Protein AF-A0A179EY47-F1 (afdb_monomer_lite)

Sequence (668 aa):
MTSQNRSLNKSPLDDATRRDIVNSFWPTDTLSRTQQADCVWDSYFQYYTRQCHDALIDQGQYVFARTHDDIIDIVRQLEQSSPRMVLRQNLRSRLALRGRPNEDDIIDGTIDLSARLYAMVNIAIKNPVISRQTQLRWESGSLQDFLHDYFSEPPQLGGESIRLERMFTAMNLERIAGIQFKPTDNLGDHLRMIDEEEKIVAIFHCVPFLRQQQSNVLPIRLKEETLRTLSLLFPPHDLQTRKWLSKHPEASKLDRSLFGCDPLRLDDRQIAKFHFWHDRIVILKQAFDQARPSTISQWWYDRRNGVQCPETESASENTRPAVLQYRLSAYDWKVIEILVKLLKPFEIATKQLQGSGIPGARSTCGSFDEYFPVFEILLDHLESAIEGTILEEVEDPVSKEKRDVEVAIFDGLDNKTRKLLKVFIKLGWKKLHKYYNRLTSAAYVGAVVFNPAKKWRLLDRLWSRVPSRKTETWRSEYEEKLLEIWENKEREVGCEVFASTDGASMDYIERRLARSVAGPPGTQTSPFAASSRRGKSTRKTKQSAAGAMADDEYARYCAEDVVNSHHYRSRPIDWWKINGHRYSRLSLMAVDMLTIPSSSAESERTFSSSGRMMVPLRSRLRREIVAMAQCIRSWSKAGIYTPSLPLLSLSEDTWADILVSPKGTGDI

Secondary structure (DSSP, 8-state):
--SGGGBTT-SSPPHHHHHHHHHHHS---GGG-S---GGGSHHHHHHHHHHHHHHHGGGGTT----BHHHHHHHHHHHHTT--HHHHHHHHHHH---TT-TTHHHHHHHHHHHHHHHHH-S-B-SS-SS--SSPPB---SS-HHHHHHHHHTPPP-S--TT-B--TT-SHHHHHHHH--EEEEES-GGGTT-EEETTTTEEEEE--HHHHHH---TTS-HHHHHHHHHHHHHHS-TT-HHHHHHHHTSGGGGGS-TTGGGSPPPPGGGGBGGG-SSSHHHHHHHHHHHHHPPPSSHHHHHH--TT---PPP-----TT---GGGT----HHHHHHHHHHHHHHHHHHHHHHHHTT---BTTBS---BGGGHHHHHHHHHHHHHHHHHTEEEEEEE-TTT--EEEEEEESSTT--HHHHHHHHHHHHHHHHHHHHHHTT---HHHHHHHHT-TTTHHHHHHHHHTT-GGG-STHHHHHHHHHHHHHHHHHHHHT-S------------HHHHHHHHHSS-PPP------------------------------HHHHHHHSPP---HHHHH-HHHHHHHHTTTSTTHHHHHHHHHSSBS-THHHHHHHHHHHHHHSGGGTT--HHHHHHHHHHHHHHHTTS---SS-GGG--TT-HHHHHS--S-----

Radius of gyration: 40.87 Å; chains: 1; bounding box: 123×81×108 Å

pLDDT: mean 73.23, std 18.92, range [24.08, 94.81]

Structure (mmCIF, N/CA/C/O backbone):
data_AF-A0A179EY47-F1
#
_entry.id   AF-A0A179EY47-F1
#
loop_
_atom_site.group_PDB
_atom_site.id
_atom_site.type_symbol
_atom_site.label_atom_id
_atom_site.label_alt_id
_atom_site.label_comp_id
_atom_site.label_asym_id
_atom_site.label_entity_id
_atom_site.label_seq_id
_atom_site.pdbx_PDB_ins_code
_atom_site.Cartn_x
_atom_site.Cartn_y
_atom_site.Cartn_z
_atom_site.occupancy
_atom_site.B_iso_or_equiv
_atom_site.auth_seq_id
_atom_site.auth_comp_id
_atom_site.auth_asym_id
_atom_site.auth_atom_id
_atom_site.pdbx_PDB_model_num
ATOM 1 N N . MET A 1 1 ? -21.519 -22.377 49.112 1.00 33.28 1 MET A N 1
ATOM 2 C CA . MET A 1 1 ? -20.489 -22.438 48.045 1.00 33.28 1 MET A CA 1
ATOM 3 C C . MET A 1 1 ? -20.783 -21.528 46.836 1.00 33.28 1 MET A C 1
ATOM 5 O O . MET A 1 1 ? -20.037 -21.568 45.872 1.00 33.28 1 MET A O 1
ATOM 9 N N . THR A 1 2 ? -21.798 -20.653 46.873 1.00 41.00 2 THR A N 1
ATOM 10 C CA . THR A 1 2 ? -22.259 -19.853 45.715 1.00 41.00 2 THR A CA 1
ATOM 11 C C . THR A 1 2 ? -21.681 -18.431 45.610 1.00 41.00 2 THR A C 1
ATOM 13 O O . THR A 1 2 ? -21.716 -17.854 44.531 1.00 41.00 2 THR A O 1
ATOM 16 N N . SER A 1 3 ? -21.105 -17.862 46.678 1.00 44.62 3 SER A N 1
ATOM 17 C CA . SER A 1 3 ? -20.679 -16.445 46.692 1.00 44.62 3 SER A CA 1
ATOM 18 C C . SER A 1 3 ? -19.314 -16.170 46.030 1.00 44.62 3 SER A C 1
ATOM 20 O O . SER A 1 3 ? -19.120 -15.085 45.489 1.00 44.62 3 SER A O 1
ATOM 22 N N . GLN A 1 4 ? -18.382 -17.134 45.997 1.00 47.81 4 GLN A N 1
ATOM 23 C CA . GLN A 1 4 ? -17.064 -16.931 45.364 1.00 47.81 4 GLN A CA 1
ATOM 24 C C . GLN A 1 4 ? -17.114 -16.917 43.827 1.00 47.81 4 GLN A C 1
ATOM 26 O O . GLN A 1 4 ? -16.205 -16.385 43.195 1.00 47.81 4 GLN A O 1
ATOM 31 N N . ASN A 1 5 ? -18.170 -17.463 43.211 1.00 54.03 5 ASN A N 1
ATOM 32 C CA . ASN A 1 5 ? -18.263 -17.559 41.751 1.00 54.03 5 ASN A CA 1
ATOM 33 C C . ASN A 1 5 ? -18.644 -16.249 41.051 1.00 54.03 5 ASN A C 1
ATOM 35 O O . ASN A 1 5 ? -18.422 -16.159 39.852 1.00 54.03 5 ASN A O 1
ATOM 39 N N . ARG A 1 6 ? -19.147 -15.237 41.772 1.00 70.12 6 ARG A N 1
ATOM 40 C CA . ARG A 1 6 ? -19.614 -13.964 41.187 1.00 70.12 6 ARG A CA 1
ATOM 41 C C . ARG A 1 6 ? -18.751 -12.745 41.535 1.00 70.12 6 ARG A C 1
ATOM 43 O O . ARG A 1 6 ? -19.202 -11.611 41.383 1.00 70.12 6 ARG A O 1
ATOM 50 N N . SER A 1 7 ? -17.533 -12.960 42.032 1.00 79.62 7 SER A N 1
ATOM 51 C CA . SER A 1 7 ? -16.606 -11.868 42.348 1.00 79.62 7 SER A CA 1
ATOM 52 C C . SER A 1 7 ? -16.005 -11.252 41.084 1.00 79.62 7 SER A C 1
ATOM 54 O O . SER A 1 7 ? -15.528 -11.978 40.217 1.00 79.62 7 SER A O 1
ATOM 56 N N . LEU A 1 8 ? -15.916 -9.919 41.049 1.00 78.94 8 LEU A N 1
ATOM 57 C CA . LEU A 1 8 ? -15.331 -9.157 39.937 1.00 78.94 8 LEU A CA 1
ATOM 58 C C . LEU A 1 8 ? -13.846 -9.449 39.670 1.00 78.94 8 LEU A C 1
ATOM 60 O O . LEU A 1 8 ? -13.364 -9.186 38.574 1.00 78.94 8 LEU A O 1
ATOM 64 N N . ASN A 1 9 ? -13.125 -10.003 40.650 1.00 75.25 9 ASN A N 1
ATOM 65 C CA . ASN A 1 9 ? -11.704 -10.351 40.526 1.00 75.25 9 ASN A CA 1
ATOM 66 C C . ASN A 1 9 ? -11.457 -11.726 39.886 1.00 75.25 9 ASN A C 1
ATOM 68 O O . ASN A 1 9 ? -10.306 -12.105 39.664 1.00 75.25 9 ASN A O 1
ATOM 72 N N . LYS A 1 10 ? -12.508 -12.509 39.627 1.00 75.38 10 LYS A N 1
ATOM 73 C CA . LYS A 1 10 ? -12.365 -13.860 39.089 1.00 75.38 10 LYS A CA 1
ATOM 74 C C . LYS A 1 10 ? -12.180 -13.809 37.569 1.00 75.38 10 LYS A C 1
ATOM 76 O O . LYS A 1 10 ? -13.054 -13.345 36.845 1.00 75.38 10 LYS A O 1
ATOM 81 N N . SER A 1 11 ? -11.055 -14.337 37.087 1.00 73.12 11 SER A N 1
ATOM 82 C CA . SER A 1 11 ? -10.759 -14.514 35.662 1.00 73.12 11 SER A CA 1
ATOM 83 C C . SER A 1 11 ? -10.133 -15.899 35.428 1.00 73.12 11 SER A C 1
ATOM 85 O O . SER A 1 11 ? -9.224 -16.263 36.179 1.00 73.12 11 SER A O 1
ATOM 87 N N . PRO A 1 12 ? -10.583 -16.684 34.427 1.00 76.06 12 PRO A N 1
ATOM 88 C CA . PRO A 1 12 ? -11.683 -16.402 33.500 1.00 76.06 12 PRO A CA 1
ATOM 89 C C . PRO A 1 12 ? -13.072 -16.533 34.158 1.00 76.06 12 PRO A C 1
ATOM 91 O O . PRO A 1 12 ? -13.254 -17.281 35.122 1.00 76.06 12 PRO A O 1
ATOM 94 N N . LEU A 1 13 ? -14.051 -15.798 33.624 1.00 81.62 13 LEU A N 1
ATOM 95 C CA . LEU A 1 13 ? -15.462 -15.892 34.019 1.00 81.62 13 LEU A CA 1
ATOM 96 C C . LEU A 1 13 ? -16.059 -17.223 33.554 1.00 81.62 13 LEU A C 1
ATOM 98 O O . LEU A 1 13 ? -15.795 -17.663 32.437 1.00 81.62 13 LEU A O 1
ATOM 102 N N . ASP A 1 14 ? -16.881 -17.847 34.394 1.00 82.88 14 ASP A N 1
ATOM 103 C CA . ASP A 1 14 ? -17.614 -19.062 34.044 1.00 82.88 14 ASP A CA 1
ATOM 104 C C . ASP A 1 14 ? -18.790 -18.766 33.101 1.00 82.88 14 ASP A C 1
ATOM 106 O O . ASP A 1 14 ? -19.420 -17.708 33.170 1.00 82.88 14 ASP A O 1
ATOM 110 N N . ASP A 1 15 ? -19.121 -19.722 32.231 1.00 79.44 15 ASP A N 1
ATOM 111 C CA . ASP A 1 15 ? -20.118 -19.531 31.166 1.00 79.44 15 ASP A CA 1
ATOM 112 C C . ASP A 1 15 ? -21.538 -19.264 31.691 1.00 79.44 15 ASP A C 1
ATOM 114 O O . ASP A 1 15 ? -22.363 -18.664 31.000 1.00 79.44 15 ASP A O 1
ATOM 118 N N . ALA A 1 16 ? -21.852 -19.686 32.920 1.00 81.69 16 ALA A N 1
ATOM 119 C CA . ALA A 1 16 ? -23.108 -19.331 33.581 1.00 81.69 16 ALA A CA 1
ATOM 120 C C . ALA A 1 16 ? -23.148 -17.831 33.916 1.00 81.69 16 ALA A C 1
ATOM 122 O O . ALA A 1 16 ? -24.063 -17.134 33.483 1.00 81.69 16 ALA A O 1
ATOM 123 N N . THR A 1 17 ? -22.111 -17.314 34.581 1.00 83.62 17 THR A N 1
ATOM 124 C CA . THR A 1 17 ? -21.982 -15.883 34.895 1.00 83.62 17 THR A CA 1
ATOM 125 C C . THR A 1 17 ? -21.939 -15.016 33.633 1.00 83.62 17 THR A C 1
ATOM 127 O O . THR A 1 17 ? -22.581 -13.968 33.589 1.00 83.62 17 THR A O 1
ATOM 130 N N . ARG A 1 18 ? -21.246 -15.455 32.568 1.00 86.94 18 ARG A N 1
ATOM 131 C CA . ARG A 1 18 ? -21.222 -14.738 31.277 1.00 86.94 18 ARG A CA 1
ATOM 132 C C . ARG A 1 18 ? -22.631 -14.579 30.693 1.00 86.94 18 ARG A C 1
ATOM 134 O O . ARG A 1 18 ? -23.017 -13.478 30.302 1.00 86.94 18 ARG A O 1
ATOM 141 N N . ARG A 1 19 ? -23.422 -15.656 30.670 1.00 83.56 19 ARG A N 1
ATOM 142 C CA . ARG A 1 19 ? -24.810 -15.614 30.182 1.00 83.56 19 ARG A CA 1
ATOM 143 C C . ARG A 1 19 ? -25.708 -14.751 31.065 1.00 83.56 19 ARG A C 1
ATOM 145 O O . ARG A 1 19 ? -26.502 -13.984 30.528 1.00 83.56 19 ARG A O 1
ATOM 152 N N . ASP A 1 20 ? -25.556 -14.827 32.385 1.00 85.69 20 ASP A N 1
ATOM 153 C CA . ASP A 1 20 ? -26.318 -14.001 33.329 1.00 85.69 20 ASP A CA 1
ATOM 154 C C . ASP A 1 20 ? -26.072 -12.499 33.103 1.00 85.69 20 ASP A C 1
ATOM 156 O O . ASP A 1 20 ? -27.029 -11.722 33.066 1.00 85.69 20 ASP A O 1
ATOM 160 N N . ILE A 1 21 ? -24.812 -12.090 32.894 1.00 88.12 21 ILE A N 1
ATOM 161 C CA . ILE A 1 21 ? -24.446 -10.692 32.610 1.00 88.12 21 ILE A CA 1
ATOM 162 C C . ILE A 1 21 ? -25.073 -10.228 31.293 1.00 88.12 21 ILE A C 1
ATOM 164 O O . ILE A 1 21 ? -25.752 -9.204 31.277 1.00 88.12 21 ILE A O 1
ATOM 168 N N . VAL A 1 22 ? -24.899 -10.987 30.203 1.00 87.62 22 VAL A N 1
ATOM 169 C CA . VAL A 1 22 ? -25.442 -10.621 28.881 1.00 87.62 22 VAL A CA 1
ATOM 170 C C . VAL A 1 22 ? -26.965 -10.510 28.922 1.00 87.62 22 VAL A C 1
ATOM 172 O O . VAL A 1 22 ? -27.509 -9.524 28.438 1.00 87.62 22 VAL A O 1
ATOM 175 N N . ASN A 1 23 ? -27.652 -11.472 29.544 1.00 84.81 23 ASN A N 1
ATOM 176 C CA . ASN A 1 23 ? -29.111 -11.449 29.667 1.00 84.81 23 ASN A CA 1
ATOM 177 C C . ASN A 1 23 ? -29.614 -10.298 30.545 1.00 84.81 23 ASN A C 1
ATOM 179 O O . ASN A 1 23 ? -30.719 -9.810 30.328 1.00 84.81 23 ASN A O 1
ATOM 183 N N . SER A 1 24 ? -28.822 -9.884 31.538 1.00 85.94 24 SER A N 1
ATOM 184 C CA . SER A 1 24 ? -29.175 -8.772 32.422 1.00 85.94 24 SER A CA 1
ATOM 185 C C . SER A 1 24 ? -28.918 -7.410 31.784 1.00 85.94 24 SER A C 1
ATOM 187 O O . SER A 1 24 ? -29.651 -6.473 32.070 1.00 85.94 24 SER A O 1
ATOM 189 N N . PHE A 1 25 ? -27.877 -7.283 30.959 1.00 87.56 25 PHE A N 1
ATOM 190 C CA . PHE A 1 25 ? -27.569 -6.035 30.258 1.00 87.56 25 PHE A CA 1
ATOM 191 C C . PHE A 1 25 ? -28.471 -5.869 29.029 1.00 87.56 25 PHE A C 1
ATOM 193 O O . PHE A 1 25 ? -28.972 -4.781 28.762 1.00 87.56 25 PHE A O 1
ATOM 200 N N . TRP A 1 26 ? -28.696 -6.947 28.280 1.00 86.81 26 TRP A N 1
ATOM 201 C CA . TRP A 1 26 ? -29.410 -6.913 27.005 1.00 86.81 26 TRP A CA 1
ATOM 202 C C . TRP A 1 26 ? -30.409 -8.071 26.900 1.00 86.81 26 TRP A C 1
ATOM 204 O O . TRP A 1 26 ? -30.147 -9.062 26.201 1.00 86.81 26 TRP A O 1
ATOM 214 N N . PRO A 1 27 ? -31.556 -7.972 27.594 1.00 78.12 27 PRO A N 1
ATOM 215 C CA . PRO A 1 27 ? -32.595 -8.993 27.531 1.00 78.12 27 PRO A CA 1
ATOM 216 C C . PRO A 1 27 ? -33.052 -9.202 26.079 1.00 78.12 27 PRO A C 1
ATOM 218 O O . PRO A 1 27 ? -33.228 -8.250 25.327 1.00 78.12 27 PRO A O 1
ATOM 221 N N . THR A 1 28 ? -33.199 -10.464 25.658 1.00 65.31 28 THR A N 1
ATOM 222 C CA . THR A 1 28 ? -33.651 -10.815 24.297 1.00 65.31 28 THR A CA 1
ATOM 223 C C . THR A 1 28 ? -35.091 -11.304 24.326 1.00 65.31 28 THR A C 1
ATOM 225 O O . THR A 1 28 ? -35.426 -12.146 25.164 1.00 65.31 28 THR A O 1
ATOM 228 N N . ASP A 1 29 ? -35.905 -10.882 23.359 1.00 54.91 29 ASP A N 1
ATOM 229 C CA . ASP A 1 29 ? -37.202 -11.510 23.116 1.00 54.91 29 ASP A CA 1
ATOM 230 C C . ASP A 1 29 ? -37.053 -12.989 22.728 1.00 54.91 29 ASP A C 1
ATOM 232 O O . ASP A 1 29 ? -36.118 -13.426 22.050 1.00 54.91 29 ASP A O 1
ATOM 236 N N . THR A 1 30 ? -38.007 -13.783 23.200 1.00 44.81 30 THR A N 1
ATOM 237 C CA . THR A 1 30 ? -37.967 -15.246 23.352 1.00 44.81 30 THR A CA 1
ATOM 238 C C . THR A 1 30 ? -37.827 -16.053 22.050 1.00 44.81 30 THR A C 1
ATOM 240 O O . THR A 1 30 ? -37.654 -17.271 22.118 1.00 44.81 30 THR A O 1
ATOM 243 N N . LEU A 1 31 ? -37.841 -15.412 20.877 1.00 43.12 31 LEU A N 1
ATOM 244 C CA . LEU A 1 31 ? -37.858 -16.062 19.558 1.00 43.12 31 LEU A CA 1
ATOM 245 C C . LEU A 1 31 ? -36.469 -16.361 18.958 1.00 43.12 31 LEU A C 1
ATOM 247 O O . LEU A 1 31 ? -36.380 -17.156 18.027 1.00 43.12 31 LEU A O 1
ATOM 251 N N . SER A 1 32 ? -35.382 -15.814 19.513 1.00 46.22 32 SER A N 1
ATOM 252 C CA . SER A 1 32 ? -34.014 -15.978 18.967 1.00 46.22 32 SER A CA 1
ATOM 253 C C . SER A 1 32 ? -33.124 -16.945 19.769 1.00 46.22 32 SER A C 1
ATOM 255 O O . SER A 1 32 ? -31.902 -16.919 19.649 1.00 46.22 32 SER A O 1
ATOM 257 N N . ARG A 1 33 ? -33.717 -17.800 20.620 1.00 48.06 33 ARG A N 1
ATOM 258 C CA . ARG A 1 33 ? -32.999 -18.676 21.578 1.00 48.06 33 ARG A CA 1
ATOM 259 C C . ARG A 1 33 ? -32.229 -19.849 20.962 1.00 48.06 33 ARG A C 1
ATOM 261 O O . ARG A 1 33 ? -31.445 -20.493 21.656 1.00 48.06 33 ARG A O 1
ATOM 268 N N . THR A 1 34 ? -32.426 -20.155 19.687 1.00 40.44 34 THR A N 1
ATOM 269 C CA . THR A 1 34 ? -31.678 -21.217 19.008 1.00 40.44 34 THR A CA 1
ATOM 270 C C . THR A 1 34 ? -30.385 -20.656 18.424 1.00 40.44 34 THR A C 1
ATOM 272 O O . THR A 1 34 ? -30.433 -19.954 17.422 1.00 40.44 34 THR A O 1
ATOM 275 N N . GLN A 1 35 ? -29.247 -21.049 19.017 1.00 44.56 35 GLN A N 1
ATOM 276 C CA . GLN A 1 35 ? -27.853 -20.799 18.589 1.00 44.56 35 GLN A CA 1
ATOM 277 C C . GLN A 1 35 ? -27.126 -19.584 19.212 1.00 44.56 35 GLN A C 1
ATOM 279 O O . GLN A 1 35 ? -26.491 -18.808 18.504 1.00 44.56 35 GLN A O 1
ATOM 284 N N . GLN A 1 36 ? -27.098 -19.448 20.542 1.00 50.31 36 GLN A N 1
ATOM 285 C CA . GLN A 1 36 ? -25.995 -18.723 21.199 1.00 50.31 36 GLN A CA 1
ATOM 286 C C . GLN A 1 36 ? -24.870 -19.716 21.510 1.00 50.31 36 GLN A C 1
ATOM 288 O O . GLN A 1 36 ? -24.928 -20.445 22.493 1.00 50.31 36 GLN A O 1
ATOM 293 N N . ALA A 1 37 ? -23.870 -19.788 20.632 1.00 51.31 37 ALA A N 1
ATOM 294 C CA . ALA A 1 37 ? -22.611 -20.454 20.947 1.00 51.31 37 ALA A CA 1
ATOM 295 C C . ALA A 1 37 ? -21.765 -19.519 21.833 1.00 51.31 37 ALA A C 1
ATOM 297 O O . ALA A 1 37 ? -21.575 -18.353 21.488 1.00 51.31 37 ALA A O 1
ATOM 298 N N . ASP A 1 38 ? -21.245 -20.018 22.957 1.00 51.38 38 ASP A N 1
ATOM 299 C CA . ASP A 1 38 ? -20.516 -19.226 23.969 1.00 51.38 38 ASP A CA 1
ATOM 300 C C . ASP A 1 38 ? -19.289 -18.467 23.413 1.00 51.38 38 ASP A C 1
ATOM 302 O O . ASP A 1 38 ? -18.887 -17.432 23.944 1.00 51.38 38 ASP A O 1
ATOM 306 N N . CYS A 1 39 ? -18.739 -18.916 22.280 1.00 53.03 39 CYS A N 1
ATOM 307 C CA . CYS A 1 39 ? -17.611 -18.304 21.570 1.00 53.03 39 CYS A CA 1
ATOM 308 C C . CYS A 1 39 ? -17.936 -16.992 20.828 1.00 53.03 39 CYS A C 1
ATOM 310 O O . CYS A 1 39 ? -17.041 -16.379 20.244 1.00 53.03 39 CYS A O 1
ATOM 312 N N . VAL A 1 40 ? -19.198 -16.548 20.828 1.00 68.62 40 VAL A N 1
ATOM 313 C CA . VAL A 1 40 ? -19.603 -15.290 20.183 1.00 68.62 40 VAL A CA 1
ATOM 314 C C . VAL A 1 40 ? -19.183 -14.075 21.016 1.00 68.62 40 VAL A C 1
ATOM 316 O O . VAL A 1 40 ? -18.789 -13.075 20.440 1.00 68.62 40 VAL A O 1
ATOM 319 N N . TRP A 1 41 ? -19.181 -14.148 22.350 1.00 82.50 41 TRP A N 1
ATOM 320 C CA . TRP A 1 41 ? -18.984 -12.980 23.230 1.00 82.50 41 TRP A CA 1
ATOM 321 C C . TRP A 1 41 ? -17.543 -12.765 23.719 1.00 82.50 41 TRP A C 1
ATOM 323 O O . TRP A 1 41 ? -17.305 -12.000 24.656 1.00 82.50 41 TRP A O 1
ATOM 333 N N . ASP A 1 42 ? -16.566 -13.453 23.134 1.00 85.62 42 ASP A N 1
ATOM 334 C CA . ASP A 1 42 ? -15.182 -13.435 23.623 1.00 85.62 42 ASP A CA 1
ATOM 335 C C . ASP A 1 42 ? -14.559 -12.033 23.601 1.00 85.62 42 ASP A C 1
ATOM 337 O O . ASP A 1 42 ? -13.902 -11.651 24.567 1.00 85.62 42 ASP A O 1
ATOM 341 N N . SER A 1 43 ? -14.815 -11.238 22.559 1.00 87.44 43 SER A N 1
ATOM 342 C CA . SER A 1 43 ? -14.320 -9.857 22.446 1.00 87.44 43 SER A CA 1
ATOM 343 C C . SER A 1 43 ? -14.861 -8.957 23.561 1.00 87.44 43 SER A C 1
ATOM 345 O O . SER A 1 43 ? -14.094 -8.282 24.248 1.00 87.44 43 SER A O 1
ATOM 347 N N . TYR A 1 44 ? -16.173 -9.012 23.809 1.00 90.88 44 TYR A N 1
ATOM 348 C CA . TYR A 1 44 ? -16.814 -8.269 24.888 1.00 90.88 44 TYR A CA 1
ATOM 349 C C . TYR A 1 44 ? -16.272 -8.676 26.256 1.00 90.88 44 TYR A C 1
ATOM 351 O O . TYR A 1 44 ? -15.947 -7.812 27.060 1.00 90.88 44 TYR A O 1
ATOM 359 N N . PHE A 1 45 ? -16.137 -9.975 26.538 1.00 90.62 45 PHE A N 1
ATOM 360 C CA . PHE A 1 45 ? -15.677 -10.420 27.856 1.00 90.62 45 PHE A CA 1
ATOM 361 C C . PHE A 1 45 ? -14.184 -10.180 28.094 1.00 90.62 45 PHE A C 1
ATOM 363 O O . PHE A 1 45 ? -13.785 -9.965 29.241 1.00 90.62 45 PHE A O 1
ATOM 370 N N . GLN A 1 46 ? -13.364 -10.141 27.039 1.00 89.12 46 GLN A N 1
ATOM 371 C CA . GLN A 1 46 ? -11.988 -9.647 27.132 1.00 89.12 46 GLN A CA 1
ATOM 372 C C . GLN A 1 46 ? -11.959 -8.170 27.546 1.00 89.12 46 GLN A C 1
ATOM 374 O O . GLN A 1 46 ? -11.217 -7.811 28.463 1.00 89.12 46 GLN A O 1
ATOM 379 N N . TYR A 1 47 ? -12.798 -7.332 26.928 1.00 90.69 47 TYR A N 1
ATOM 380 C CA . TYR A 1 47 ? -12.981 -5.936 27.330 1.00 90.69 47 TYR A CA 1
ATOM 381 C C . TYR A 1 47 ? -13.519 -5.814 28.765 1.00 90.69 47 TYR A C 1
ATOM 383 O O . TYR A 1 47 ? -12.930 -5.110 29.584 1.00 90.69 47 TYR A O 1
ATOM 391 N N . TYR A 1 48 ? -14.585 -6.546 29.094 1.00 91.31 48 TYR A N 1
ATOM 392 C CA . TYR A 1 48 ? -15.244 -6.537 30.400 1.00 91.31 48 TYR A CA 1
ATOM 393 C C . TYR A 1 48 ? -14.259 -6.868 31.521 1.00 91.31 48 TYR A C 1
ATOM 395 O O . TYR A 1 48 ? -14.146 -6.131 32.498 1.00 91.31 48 TYR A O 1
ATOM 403 N N . THR A 1 49 ? -13.500 -7.955 31.354 1.00 89.56 49 THR A N 1
ATOM 404 C CA . THR A 1 49 ? -12.511 -8.404 32.341 1.00 89.56 49 THR A CA 1
ATOM 405 C C . THR A 1 49 ? -11.399 -7.373 32.504 1.00 89.56 49 THR A C 1
ATOM 407 O O . THR A 1 49 ? -11.007 -7.086 33.632 1.00 89.56 49 THR A O 1
ATOM 410 N N . ARG A 1 50 ? -10.924 -6.770 31.403 1.00 88.75 50 ARG A N 1
ATOM 411 C CA . ARG A 1 50 ? -9.909 -5.708 31.447 1.00 88.75 50 ARG A CA 1
ATOM 412 C C . ARG A 1 50 ? -10.414 -4.486 32.216 1.00 88.75 50 ARG A C 1
ATOM 414 O O . ARG A 1 50 ? -9.742 -4.042 33.131 1.00 88.75 50 ARG A O 1
ATOM 421 N N . GLN A 1 51 ? -11.617 -4.000 31.916 1.00 88.44 51 GLN A N 1
ATOM 422 C CA . GLN A 1 51 ? -12.211 -2.852 32.612 1.00 88.44 51 GLN A CA 1
ATOM 423 C C . GLN A 1 51 ? -12.455 -3.118 34.102 1.00 88.44 51 GLN A C 1
ATOM 425 O O . GLN A 1 51 ? -12.227 -2.232 34.923 1.00 88.44 51 GLN A O 1
ATOM 430 N N . CYS A 1 52 ? -12.899 -4.326 34.461 1.00 87.56 52 CYS A N 1
ATOM 431 C CA . CYS A 1 52 ? -13.061 -4.715 35.862 1.00 87.56 52 CYS A CA 1
ATOM 432 C C . CYS A 1 52 ? -11.709 -4.794 36.578 1.00 87.56 52 CYS A C 1
ATOM 434 O O . CYS A 1 52 ? -11.597 -4.334 37.709 1.00 87.56 52 CYS A O 1
ATOM 436 N N . HIS A 1 53 ? -10.682 -5.335 35.917 1.00 85.00 53 HIS A N 1
ATOM 437 C CA . HIS A 1 53 ? -9.329 -5.378 36.460 1.00 85.00 53 HIS A CA 1
ATOM 438 C C . HIS A 1 53 ? -8.772 -3.968 36.678 1.00 85.00 53 HIS A C 1
ATOM 440 O O . HIS A 1 53 ? -8.359 -3.659 37.790 1.00 85.00 53 HIS A O 1
ATOM 446 N N . ASP A 1 54 ? -8.854 -3.100 35.664 1.00 81.81 54 ASP A N 1
ATOM 447 C CA . ASP A 1 54 ? -8.378 -1.713 35.714 1.00 81.81 54 ASP A CA 1
ATOM 448 C C . ASP A 1 54 ? -9.071 -0.909 36.827 1.00 81.81 54 ASP A C 1
ATOM 450 O O . ASP A 1 54 ? -8.443 -0.117 37.523 1.00 81.81 54 ASP A O 1
ATOM 454 N N . ALA A 1 55 ? -10.366 -1.152 37.044 1.00 80.69 55 ALA A N 1
ATOM 455 C CA . ALA A 1 55 ? -11.143 -0.544 38.121 1.00 80.69 55 ALA A CA 1
ATOM 456 C C . ALA A 1 55 ? -10.767 -1.029 39.533 1.00 80.69 55 ALA A C 1
ATOM 458 O O . ALA A 1 55 ? -11.068 -0.349 40.517 1.00 80.69 55 ALA A O 1
ATOM 459 N N . LEU A 1 56 ? -10.154 -2.209 39.643 1.00 79.12 56 LEU A N 1
ATOM 460 C CA . LEU A 1 56 ? -9.762 -2.837 40.907 1.00 79.12 56 LEU A CA 1
ATOM 461 C C . LEU A 1 56 ? -8.259 -2.705 41.199 1.00 79.12 56 LEU A C 1
ATOM 463 O O . LEU A 1 56 ? -7.808 -3.147 42.261 1.00 79.12 56 LEU A O 1
ATOM 467 N N . ILE A 1 57 ? -7.505 -2.038 40.315 1.00 71.69 57 ILE A N 1
ATOM 468 C CA . ILE A 1 57 ? -6.157 -1.526 40.601 1.00 71.69 57 ILE A CA 1
ATOM 469 C C . ILE A 1 57 ? -6.220 -0.642 41.869 1.00 71.69 57 ILE A C 1
ATOM 471 O O . ILE A 1 57 ? -7.260 -0.068 42.198 1.00 71.69 57 ILE A O 1
ATOM 475 N N . ASP A 1 58 ? -5.140 -0.619 42.656 1.00 66.94 58 ASP A N 1
ATOM 476 C CA . ASP A 1 58 ? -5.064 0.063 43.962 1.00 66.94 58 ASP A CA 1
ATOM 477 C C . ASP A 1 58 ? -6.113 -0.420 44.984 1.00 66.94 58 ASP A C 1
ATOM 479 O O . ASP A 1 58 ? -6.714 0.355 45.725 1.00 66.94 58 ASP A O 1
ATOM 483 N N . GLN A 1 59 ? -6.360 -1.737 45.025 1.00 62.78 59 GLN A N 1
ATOM 484 C CA . GLN A 1 59 ? -7.340 -2.389 45.915 1.00 62.78 59 GLN A CA 1
ATOM 485 C C . GLN A 1 59 ? -8.801 -1.940 45.683 1.00 62.78 59 GLN A C 1
ATOM 487 O O . GLN A 1 59 ? -9.667 -2.131 46.548 1.00 62.78 59 GLN A O 1
ATOM 492 N N . GLY A 1 60 ? -9.096 -1.350 44.519 1.00 64.62 60 GLY A N 1
ATOM 493 C CA . GLY A 1 60 ? -10.403 -0.775 44.216 1.00 64.62 60 GLY A CA 1
ATOM 494 C C . GLY A 1 60 ? -10.718 0.432 45.099 1.00 64.62 60 GLY A C 1
ATOM 495 O O . GLY A 1 60 ? -11.851 0.564 45.566 1.00 64.62 60 GLY A O 1
ATOM 496 N N . GLN A 1 61 ? -9.722 1.289 45.358 1.00 70.38 61 GLN A N 1
ATOM 497 C CA . GLN A 1 61 ? -9.860 2.518 46.151 1.00 70.38 61 GLN A CA 1
ATOM 498 C C . GLN A 1 61 ? -10.900 3.498 45.577 1.00 70.38 61 GLN A C 1
ATOM 500 O O . GLN A 1 61 ? -11.432 4.316 46.325 1.00 70.38 61 GLN A O 1
ATOM 505 N N . TYR A 1 62 ? -11.216 3.385 44.283 1.00 74.31 62 TYR A N 1
ATOM 506 C CA . TYR A 1 62 ? -12.117 4.278 43.546 1.00 74.31 62 TYR A CA 1
ATOM 507 C C . TYR A 1 62 ? -13.371 3.585 42.990 1.00 74.31 62 TYR A C 1
ATOM 509 O O . TYR A 1 62 ? -14.150 4.211 42.282 1.00 74.31 62 TYR A O 1
ATOM 517 N N . VAL A 1 63 ? -13.592 2.302 43.294 1.00 79.62 63 VAL A N 1
ATOM 518 C CA . VAL A 1 63 ? -14.775 1.556 42.836 1.00 79.62 63 VAL A CA 1
ATOM 519 C C . VAL A 1 63 ? -15.298 0.684 43.965 1.00 79.62 63 VAL A C 1
ATOM 521 O O . VAL A 1 63 ? -14.544 -0.060 44.589 1.00 79.62 63 VAL A O 1
ATOM 524 N N . PHE A 1 64 ? -16.602 0.750 44.221 1.00 76.94 64 PHE A N 1
ATOM 525 C CA . PHE A 1 64 ? -17.263 -0.021 45.268 1.00 76.94 64 PHE A CA 1
ATOM 526 C C . PHE A 1 64 ? -17.600 -1.447 44.840 1.00 76.94 64 PHE A C 1
ATOM 528 O O . PHE A 1 64 ? -17.456 -2.355 45.653 1.00 76.94 64 PHE A O 1
ATOM 535 N N . ALA A 1 65 ? -18.045 -1.652 43.597 1.00 79.06 65 ALA A N 1
ATOM 536 C CA . ALA A 1 65 ? -18.535 -2.952 43.145 1.00 79.06 65 ALA A CA 1
ATOM 537 C C . ALA A 1 65 ? -17.510 -4.067 43.435 1.00 79.06 65 ALA A C 1
ATOM 539 O O . ALA A 1 65 ? -16.315 -3.929 43.146 1.00 79.06 65 ALA A O 1
ATOM 540 N N . ARG A 1 66 ? -17.963 -5.166 44.052 1.00 81.88 66 ARG A N 1
ATOM 541 C CA . ARG A 1 66 ? -17.134 -6.360 44.335 1.00 81.88 66 ARG A CA 1
ATOM 542 C C . ARG A 1 66 ? -17.684 -7.616 43.667 1.00 81.88 66 ARG A C 1
ATOM 544 O O . ARG A 1 66 ? -16.938 -8.583 43.483 1.00 81.88 66 ARG A O 1
ATOM 551 N N . THR A 1 67 ? -18.944 -7.580 43.249 1.00 85.62 67 THR A N 1
ATOM 552 C CA . THR A 1 67 ? -19.619 -8.653 42.525 1.00 85.62 67 THR A CA 1
ATOM 553 C C . THR A 1 67 ? -20.205 -8.163 41.204 1.00 85.62 67 THR A C 1
ATOM 555 O O . THR A 1 67 ? -20.481 -6.976 41.033 1.00 85.62 67 THR A O 1
ATOM 558 N N . HIS A 1 68 ? -20.414 -9.077 40.255 1.00 87.69 68 HIS A N 1
ATOM 559 C CA . HIS A 1 68 ? -21.102 -8.745 39.001 1.00 87.69 68 HIS A CA 1
ATOM 560 C C . HIS A 1 68 ? -22.559 -8.321 39.234 1.00 87.69 68 HIS A C 1
ATOM 562 O O . HIS A 1 68 ? -23.082 -7.509 38.474 1.00 87.69 68 HIS A O 1
ATOM 568 N N . ASP A 1 69 ? -23.187 -8.817 40.307 1.00 85.69 69 ASP A N 1
ATOM 569 C CA . ASP A 1 69 ? -24.545 -8.443 40.710 1.00 85.69 69 ASP A CA 1
ATOM 570 C C . ASP A 1 69 ? -24.637 -6.950 41.082 1.00 85.69 69 ASP A C 1
ATOM 572 O O . ASP A 1 69 ? -25.601 -6.288 40.698 1.00 85.69 69 ASP A O 1
ATOM 576 N N . ASP A 1 70 ? -23.599 -6.385 41.718 1.00 85.81 70 ASP A N 1
ATOM 577 C CA . ASP A 1 70 ? -23.533 -4.945 42.024 1.00 85.81 70 ASP A CA 1
ATOM 578 C C . ASP A 1 70 ? -23.578 -4.091 40.746 1.00 85.81 70 ASP A C 1
ATOM 580 O O . ASP A 1 70 ? -24.238 -3.052 40.700 1.00 85.81 70 ASP A O 1
ATOM 584 N N . ILE A 1 71 ? -22.884 -4.536 39.693 1.00 89.81 71 ILE A N 1
ATOM 585 C CA . ILE A 1 71 ? -22.856 -3.845 38.397 1.00 89.81 71 ILE A CA 1
ATOM 586 C C . ILE A 1 71 ? -24.211 -3.979 37.700 1.00 89.81 71 ILE A C 1
ATOM 588 O O . ILE A 1 71 ? -24.741 -2.991 37.193 1.00 89.81 71 ILE A O 1
ATOM 592 N N . ILE A 1 72 ? -24.797 -5.179 37.704 1.00 90.25 72 ILE A N 1
ATOM 593 C CA . ILE A 1 72 ? -26.116 -5.440 37.114 1.00 90.25 72 ILE A CA 1
ATOM 594 C C . ILE A 1 72 ? -27.190 -4.544 37.750 1.00 90.25 72 ILE A C 1
ATOM 596 O O . ILE A 1 72 ? -28.016 -3.970 37.040 1.00 90.25 72 ILE A O 1
ATOM 600 N N . ASP A 1 73 ? -27.163 -4.368 39.069 1.00 88.00 73 ASP A N 1
ATOM 601 C CA . ASP A 1 73 ? -28.109 -3.512 39.789 1.00 88.00 73 ASP A CA 1
ATOM 602 C C . ASP A 1 73 ? -28.013 -2.028 39.408 1.00 88.00 73 ASP A C 1
ATOM 604 O O . ASP A 1 73 ? -29.025 -1.319 39.397 1.00 88.00 73 ASP A O 1
ATOM 608 N N . ILE A 1 74 ? -26.810 -1.542 39.099 1.00 89.44 74 ILE A N 1
ATOM 609 C CA . ILE A 1 74 ? -26.607 -0.169 38.621 1.00 89.44 74 ILE A CA 1
ATOM 610 C C . ILE A 1 74 ? -27.064 -0.053 37.166 1.00 89.44 74 ILE A C 1
ATOM 612 O O . ILE A 1 74 ? -27.764 0.897 36.821 1.00 89.44 74 ILE A O 1
ATOM 616 N N . VAL A 1 75 ? -26.740 -1.039 36.327 1.00 90.56 75 VAL A N 1
ATOM 617 C CA . VAL A 1 75 ? -27.162 -1.081 34.920 1.00 90.56 75 VAL A CA 1
ATOM 618 C C . VAL A 1 75 ? -28.685 -1.064 34.777 1.00 90.56 75 VAL A C 1
ATOM 620 O O . VAL A 1 75 ? -29.199 -0.300 33.966 1.00 90.56 75 VAL A O 1
ATOM 623 N N . ARG A 1 76 ? -29.424 -1.793 35.621 1.00 89.31 76 ARG A N 1
ATOM 624 C CA . ARG A 1 76 ? -30.900 -1.736 35.639 1.00 89.31 76 ARG A CA 1
ATOM 625 C C . ARG A 1 76 ? -31.441 -0.331 35.918 1.00 89.31 76 ARG A C 1
ATOM 627 O O . ARG A 1 76 ? -32.466 0.053 35.368 1.00 89.31 76 ARG A O 1
ATOM 634 N N . GLN A 1 77 ? -30.768 0.447 36.766 1.00 88.19 77 GLN A N 1
ATOM 635 C CA . GLN A 1 77 ? -31.168 1.833 37.038 1.00 88.19 77 GLN A CA 1
ATOM 636 C C . GLN A 1 77 ? -30.796 2.775 35.883 1.00 88.19 77 GLN A C 1
ATOM 638 O O . GLN A 1 77 ? -31.535 3.722 35.609 1.00 88.19 77 GLN A O 1
ATOM 643 N N . LEU A 1 78 ? -29.679 2.509 35.192 1.00 88.19 78 LEU A N 1
ATOM 644 C CA . LEU A 1 78 ? -29.284 3.228 33.975 1.00 88.19 78 LEU A CA 1
ATOM 645 C C . LEU A 1 78 ? -30.279 2.994 32.829 1.00 88.19 78 LEU A C 1
ATOM 647 O O . LEU A 1 78 ? -30.595 3.934 32.106 1.00 88.19 78 LEU A O 1
ATOM 651 N N . GLU A 1 79 ? -30.803 1.774 32.694 1.00 85.62 79 GLU A N 1
ATOM 652 C CA . GLU A 1 79 ? -31.821 1.417 31.697 1.00 85.62 79 GLU A CA 1
ATOM 653 C C . GLU A 1 79 ? -33.165 2.125 31.939 1.00 85.62 79 GLU A C 1
ATOM 655 O O . GLU A 1 79 ? -33.861 2.474 30.992 1.00 85.62 79 GLU A O 1
ATOM 660 N N . GLN A 1 80 ? -33.499 2.422 33.198 1.00 85.94 80 GLN A N 1
ATOM 661 C CA . GLN A 1 80 ? -34.677 3.217 33.578 1.00 85.94 80 GLN A CA 1
ATOM 662 C C . GLN A 1 80 ? -34.482 4.734 33.373 1.00 85.94 80 GLN A C 1
ATOM 664 O O . GLN A 1 80 ? -35.258 5.530 33.900 1.00 85.94 80 GLN A O 1
ATOM 669 N N . SER A 1 81 ? -33.419 5.145 32.672 1.00 85.19 81 SER A N 1
ATOM 670 C CA . SER A 1 81 ? -33.058 6.547 32.409 1.00 85.19 81 SER A CA 1
ATOM 671 C C . SER A 1 81 ? -32.924 7.388 33.690 1.00 85.19 81 SER A C 1
ATOM 673 O O . SER A 1 81 ? -33.177 8.593 33.693 1.00 85.19 81 SER A O 1
ATOM 675 N N . SER A 1 82 ? -32.506 6.764 34.800 1.00 88.00 82 SER A N 1
ATOM 676 C CA . SER A 1 82 ? -32.349 7.458 36.082 1.00 88.00 82 SER A CA 1
ATOM 677 C C . SER A 1 82 ? -31.259 8.537 35.992 1.00 88.00 82 SER A C 1
ATOM 679 O O . SER A 1 82 ? -30.138 8.236 35.567 1.00 88.00 82 SER A O 1
ATOM 681 N N . PRO A 1 83 ? -31.523 9.780 36.438 1.00 90.81 83 PRO A N 1
ATOM 682 C CA . PRO A 1 83 ? -30.502 10.818 36.478 1.00 90.81 83 PRO A CA 1
ATOM 683 C C . PRO A 1 83 ? -29.335 10.435 37.391 1.00 90.81 83 PRO A C 1
ATOM 685 O O . PRO A 1 83 ? -29.531 9.831 38.450 1.00 90.81 83 PRO A O 1
ATOM 688 N N . ARG A 1 84 ? -28.120 10.878 37.048 1.00 89.56 84 ARG A N 1
ATOM 689 C CA . ARG A 1 84 ? -26.899 10.575 37.815 1.00 89.56 84 ARG A CA 1
ATOM 690 C C . ARG A 1 84 ? -27.019 10.893 39.311 1.00 89.56 84 ARG A C 1
ATOM 692 O O . ARG A 1 84 ? -26.511 10.153 40.150 1.00 89.56 84 ARG A O 1
ATOM 699 N N . MET A 1 85 ? -27.716 11.975 39.659 1.00 88.31 85 MET A N 1
ATOM 700 C CA . MET A 1 85 ? -27.942 12.375 41.054 1.00 88.31 85 MET A CA 1
ATOM 701 C C . MET A 1 85 ? -28.741 11.337 41.852 1.00 88.31 85 MET A C 1
ATOM 703 O O . MET A 1 85 ? -28.416 11.078 43.010 1.00 88.31 85 MET A O 1
ATOM 707 N N . VAL A 1 86 ? -29.734 10.703 41.223 1.00 88.69 86 VAL A N 1
ATOM 708 C CA . VAL A 1 86 ? -30.542 9.645 41.845 1.00 88.69 86 VAL A CA 1
ATOM 709 C C . VAL A 1 86 ? -29.688 8.397 42.065 1.00 88.69 86 VAL A C 1
ATOM 711 O O . VAL A 1 86 ? -29.714 7.823 43.150 1.00 88.69 86 VAL A O 1
ATOM 714 N N . LEU A 1 87 ? -28.847 8.033 41.092 1.00 87.94 87 LEU A N 1
ATOM 715 C CA . LEU A 1 87 ? -27.899 6.918 41.225 1.00 87.94 87 LEU A CA 1
ATOM 716 C C . LEU A 1 87 ? -26.917 7.143 42.379 1.00 87.94 87 LEU A C 1
ATOM 718 O O . LEU A 1 87 ? -26.701 6.244 43.192 1.00 87.94 87 LEU A O 1
ATOM 722 N N . ARG A 1 88 ? -26.364 8.360 42.488 1.00 88.69 88 ARG A N 1
ATOM 723 C CA . ARG A 1 88 ? -25.492 8.751 43.604 1.00 88.69 88 ARG A CA 1
ATOM 724 C C . ARG A 1 88 ? -26.205 8.595 44.944 1.00 88.69 88 ARG A C 1
ATOM 726 O O . ARG A 1 88 ? -25.645 8.006 45.863 1.00 88.69 88 ARG A O 1
ATOM 733 N N . GLN A 1 89 ? -27.439 9.083 45.059 1.00 86.75 89 GLN A N 1
ATOM 734 C CA . GLN A 1 89 ? -28.215 8.992 46.297 1.00 86.75 89 GLN A CA 1
ATOM 735 C C . GLN A 1 89 ? -28.559 7.539 46.664 1.00 86.75 89 GLN A C 1
ATOM 737 O O . GLN A 1 89 ? -28.395 7.146 47.821 1.00 86.75 89 GLN A O 1
ATOM 742 N N . ASN A 1 90 ? -28.963 6.727 45.684 1.00 85.00 90 ASN A N 1
ATOM 743 C CA . ASN A 1 90 ? -29.263 5.310 45.878 1.00 85.00 90 ASN A CA 1
ATOM 744 C C . ASN A 1 90 ? -28.026 4.538 46.343 1.00 85.00 90 ASN A C 1
ATOM 746 O O . ASN A 1 90 ? -28.100 3.795 47.324 1.00 85.00 90 ASN A O 1
ATOM 750 N N . LEU A 1 91 ? -26.873 4.762 45.707 1.00 84.62 91 LEU A N 1
ATOM 751 C CA . LEU A 1 91 ? -25.614 4.151 46.123 1.00 84.62 91 LEU A CA 1
ATOM 752 C C . LEU A 1 91 ? -25.209 4.616 47.524 1.00 84.62 91 LEU A C 1
ATOM 754 O O . LEU A 1 91 ? -24.968 3.761 48.368 1.00 84.62 91 LEU A O 1
ATOM 758 N N . ARG A 1 92 ? -25.256 5.921 47.836 1.00 84.88 92 ARG A N 1
ATOM 759 C CA . ARG A 1 92 ? -25.004 6.432 49.202 1.00 84.88 92 ARG A CA 1
ATOM 760 C C . ARG A 1 92 ? -25.901 5.784 50.258 1.00 84.88 92 ARG A C 1
ATOM 762 O O . ARG A 1 92 ? -25.454 5.558 51.372 1.00 84.88 92 ARG A O 1
ATOM 769 N N . SER A 1 93 ? -27.159 5.483 49.929 1.00 79.31 93 SER A N 1
ATOM 770 C CA . SER A 1 93 ? -28.095 4.853 50.873 1.00 79.31 93 SER A CA 1
ATOM 771 C C . SER A 1 93 ? -27.819 3.362 51.111 1.00 79.31 93 SER A C 1
ATOM 773 O O . SER A 1 93 ? -27.984 2.881 52.229 1.00 79.31 93 SER A O 1
ATOM 775 N N . ARG A 1 94 ? -27.361 2.637 50.080 1.00 74.12 94 ARG A N 1
ATOM 776 C CA . ARG A 1 94 ? -26.944 1.225 50.178 1.00 74.12 94 ARG A CA 1
ATOM 777 C C . ARG A 1 94 ? -25.582 1.071 50.851 1.00 74.12 94 ARG A C 1
ATOM 779 O O . ARG A 1 94 ? -25.268 0.024 51.412 1.00 74.12 94 ARG A O 1
ATOM 786 N N . LEU A 1 95 ? -24.771 2.117 50.776 1.00 66.19 95 LEU A N 1
ATOM 787 C CA . LEU A 1 95 ? -23.417 2.162 51.280 1.00 66.19 95 LEU A CA 1
ATOM 788 C C . LEU A 1 95 ? -23.409 2.689 52.713 1.00 66.19 95 LEU A C 1
ATOM 790 O O . LEU A 1 95 ? -23.586 3.876 52.960 1.00 66.19 95 LEU A O 1
ATOM 794 N N . ALA A 1 96 ? -23.065 1.836 53.676 1.00 62.19 96 ALA A N 1
ATOM 795 C CA . ALA A 1 96 ? -22.617 2.287 54.995 1.00 62.19 96 ALA A CA 1
ATOM 796 C C . ALA A 1 96 ? -21.210 2.945 54.923 1.00 62.19 96 ALA A C 1
ATOM 798 O O . ALA A 1 96 ? -20.358 2.696 55.769 1.00 62.19 96 ALA A O 1
ATOM 799 N N . LEU A 1 97 ? -20.931 3.743 53.880 1.00 58.72 97 LEU A N 1
ATOM 800 C CA . LEU A 1 97 ? -19.641 4.395 53.609 1.00 58.72 97 LEU A CA 1
ATOM 801 C C . LEU A 1 97 ? -19.464 5.739 54.329 1.00 58.72 97 LEU A C 1
ATOM 803 O O . LEU A 1 97 ? -18.423 6.373 54.145 1.00 58.72 97 LEU A O 1
ATOM 807 N N . ARG A 1 98 ? -20.443 6.161 55.145 1.00 57.31 98 ARG A N 1
ATOM 808 C CA . ARG A 1 98 ? -20.415 7.454 55.845 1.00 57.31 98 ARG A CA 1
ATOM 809 C C . ARG A 1 98 ? -19.061 7.677 56.525 1.00 57.31 98 ARG A C 1
ATOM 811 O O . ARG A 1 98 ? -18.702 6.948 57.447 1.00 57.31 98 ARG A O 1
ATOM 818 N N . GLY A 1 99 ? -18.348 8.715 56.088 1.00 58.78 99 GLY A N 1
ATOM 819 C CA . GLY A 1 99 ? -17.122 9.193 56.734 1.00 58.78 99 GLY A CA 1
ATOM 820 C C . GLY A 1 99 ? -15.803 8.814 56.053 1.00 58.78 99 GLY A C 1
ATOM 821 O O . GLY A 1 99 ? -14.750 9.096 56.623 1.00 58.78 99 GLY A O 1
ATOM 822 N N . ARG A 1 100 ? -15.806 8.214 54.851 1.00 68.38 100 ARG A N 1
ATOM 823 C CA . ARG A 1 100 ? -14.572 8.091 54.049 1.00 68.38 100 ARG A CA 1
ATOM 824 C C . ARG A 1 100 ? -14.287 9.390 53.279 1.00 68.38 100 ARG A C 1
ATOM 826 O O . ARG A 1 100 ? -15.207 9.929 52.673 1.00 68.38 100 ARG A O 1
ATOM 833 N N . PRO A 1 101 ? -13.026 9.859 53.208 1.00 67.12 101 PRO A N 1
ATOM 834 C CA . PRO A 1 101 ? -12.686 11.107 52.514 1.00 67.12 101 PRO A CA 1
ATOM 835 C C . PRO A 1 101 ? -12.945 11.061 50.997 1.00 67.12 101 PRO A C 1
ATOM 837 O O . PRO A 1 101 ? -13.172 12.103 50.394 1.00 67.12 101 PRO A O 1
ATOM 840 N N . ASN A 1 102 ? -12.971 9.865 50.393 1.00 77.75 102 ASN A N 1
ATOM 841 C CA . ASN A 1 102 ? -13.122 9.662 48.945 1.00 77.75 102 ASN A CA 1
ATOM 842 C C . ASN A 1 102 ? -14.491 9.050 48.574 1.00 77.75 102 ASN A C 1
ATOM 844 O O . ASN A 1 102 ? -14.597 8.328 47.586 1.00 77.75 102 ASN A O 1
ATOM 848 N N . GLU A 1 103 ? -15.528 9.264 49.391 1.00 80.81 103 GLU A N 1
ATOM 849 C CA . GLU A 1 103 ? -16.859 8.658 49.198 1.00 80.81 103 GLU A CA 1
ATOM 850 C C . GLU A 1 103 ? -17.438 8.945 47.802 1.00 80.81 103 GLU A C 1
ATOM 852 O O . GLU A 1 103 ? -17.858 8.022 47.101 1.00 80.81 103 GLU A O 1
ATOM 857 N N . ASP A 1 104 ? -17.386 10.204 47.372 1.00 82.69 104 ASP A N 1
ATOM 858 C CA . ASP A 1 104 ? -17.933 10.636 46.082 1.00 82.69 104 ASP A CA 1
ATOM 859 C C . ASP A 1 104 ? -17.180 10.029 44.899 1.00 82.69 104 ASP A C 1
ATOM 861 O O . ASP A 1 104 ? -17.803 9.588 43.934 1.00 82.69 104 ASP A O 1
ATOM 865 N N . ASP A 1 105 ? -15.858 9.908 45.017 1.00 83.75 105 ASP A N 1
ATOM 866 C CA . ASP A 1 105 ? -15.010 9.322 43.979 1.00 83.75 105 ASP A CA 1
ATOM 867 C C . ASP A 1 105 ? -15.285 7.828 43.796 1.00 83.75 105 ASP A C 1
ATOM 869 O O . ASP A 1 105 ? -15.301 7.336 42.671 1.00 83.75 105 ASP A O 1
ATOM 873 N N . ILE A 1 106 ? -15.548 7.111 44.893 1.00 84.31 106 ILE A N 1
ATOM 874 C CA . ILE A 1 106 ? -15.901 5.686 44.864 1.00 84.31 106 ILE A CA 1
ATOM 875 C C . ILE A 1 106 ? -17.252 5.477 44.176 1.00 84.31 106 ILE A C 1
ATOM 877 O O . ILE A 1 106 ? -17.419 4.557 43.368 1.00 84.31 106 ILE A O 1
ATOM 881 N N . ILE A 1 107 ? -18.236 6.313 44.509 1.00 86.88 107 ILE A N 1
ATOM 882 C CA . ILE A 1 107 ? -19.575 6.240 43.919 1.00 86.88 107 ILE A CA 1
ATOM 883 C C . ILE A 1 107 ? -19.495 6.551 42.428 1.00 86.88 107 ILE A C 1
ATOM 885 O O . ILE A 1 107 ? -20.005 5.780 41.614 1.00 86.88 107 ILE A O 1
ATOM 889 N N . ASP A 1 108 ? -18.810 7.635 42.069 1.00 87.81 108 ASP A N 1
ATOM 890 C CA . ASP A 1 108 ? -18.647 8.043 40.681 1.00 87.81 108 ASP A CA 1
ATOM 891 C C . ASP A 1 108 ? -17.894 7.007 39.861 1.00 87.81 108 ASP A C 1
ATOM 893 O O . ASP A 1 108 ? -18.369 6.640 38.791 1.00 87.81 108 ASP A O 1
ATOM 897 N N . GLY A 1 109 ? -16.794 6.459 40.379 1.00 87.56 109 GLY A N 1
ATOM 898 C CA . GLY A 1 109 ? -16.051 5.405 39.695 1.00 87.56 109 GLY A CA 1
ATOM 899 C C . GLY A 1 109 ? -16.877 4.134 39.482 1.00 87.56 109 GLY A C 1
ATOM 900 O O . GLY A 1 109 ? -16.727 3.470 38.457 1.00 87.56 109 GLY A O 1
ATOM 901 N N . THR A 1 110 ? -17.802 3.814 40.393 1.00 88.75 110 THR A N 1
ATOM 902 C CA . THR A 1 110 ? -18.702 2.655 40.248 1.00 88.75 110 THR A CA 1
ATOM 903 C C . THR A 1 110 ? -19.780 2.892 39.189 1.00 88.75 110 THR A C 1
ATOM 905 O O . THR A 1 110 ? -20.060 2.002 38.380 1.00 88.75 110 THR A O 1
ATOM 908 N N . ILE A 1 111 ? -20.369 4.092 39.168 1.00 90.50 111 ILE A N 1
ATOM 909 C CA . ILE A 1 111 ? -21.329 4.502 38.134 1.00 90.50 111 ILE A CA 1
ATOM 910 C C . ILE A 1 111 ? -20.639 4.521 36.767 1.00 90.50 111 ILE A C 1
ATOM 912 O O . ILE A 1 111 ? -21.158 3.945 35.812 1.00 90.50 111 ILE A O 1
ATOM 916 N N . ASP A 1 112 ? -19.451 5.119 36.688 1.00 90.81 112 ASP A N 1
ATOM 917 C CA . ASP A 1 112 ? -18.673 5.253 35.458 1.00 90.81 112 ASP A CA 1
ATOM 918 C C . ASP A 1 112 ? -18.255 3.878 34.921 1.00 90.81 112 ASP A C 1
ATOM 920 O O . ASP A 1 112 ? -18.445 3.605 33.738 1.00 90.81 112 ASP A O 1
ATOM 924 N N . LEU A 1 113 ? -17.773 2.966 35.778 1.00 90.44 113 LEU A N 1
ATOM 925 C CA . LEU A 1 113 ? -17.476 1.583 35.384 1.00 90.44 113 LEU A CA 1
ATOM 926 C C . LEU A 1 113 ? -18.719 0.878 34.825 1.00 90.44 113 LEU A C 1
ATOM 928 O O . LEU A 1 113 ? -18.642 0.250 33.771 1.00 90.44 113 LEU A O 1
ATOM 932 N N . SER A 1 114 ? -19.860 0.995 35.506 1.00 91.94 114 SER A N 1
ATOM 933 C CA . SER A 1 114 ? -21.108 0.353 35.073 1.00 91.94 114 SER A CA 1
ATOM 934 C C . SER A 1 114 ? -21.579 0.906 33.724 1.00 91.94 114 SER A C 1
ATOM 936 O O . SER A 1 114 ? -21.931 0.137 32.832 1.00 91.94 114 SER A O 1
ATOM 938 N N . ALA A 1 115 ? -21.497 2.226 33.533 1.00 92.12 115 ALA A N 1
ATOM 939 C CA . ALA A 1 115 ? -21.809 2.883 32.268 1.00 92.12 115 ALA A CA 1
ATOM 940 C C . ALA A 1 115 ? -20.853 2.455 31.138 1.00 92.12 115 ALA A C 1
ATOM 942 O O . ALA A 1 115 ? -21.317 2.152 30.038 1.00 92.12 115 ALA A O 1
ATOM 943 N N . ARG A 1 116 ? -19.538 2.350 31.403 1.00 92.00 116 ARG A N 1
ATOM 944 C CA . ARG A 1 116 ? -18.538 1.856 30.435 1.00 92.00 116 ARG A CA 1
ATOM 945 C C . ARG A 1 116 ? -18.840 0.431 29.983 1.00 92.00 116 ARG A C 1
ATOM 947 O O . ARG A 1 116 ? -18.920 0.170 28.786 1.00 92.00 116 ARG A O 1
ATOM 954 N N . LEU A 1 117 ? -19.054 -0.478 30.934 1.00 92.31 117 LEU A N 1
ATOM 955 C CA . LEU A 1 117 ? -19.331 -1.891 30.655 1.00 92.31 117 LEU A CA 1
ATOM 956 C C . LEU A 1 117 ? -20.641 -2.097 29.886 1.00 92.31 117 LEU A C 1
ATOM 958 O O . LEU A 1 117 ? -20.743 -3.041 29.099 1.00 92.31 117 LEU A O 1
ATOM 962 N N . TYR A 1 118 ? -21.624 -1.224 30.111 1.00 92.44 118 TYR A N 1
ATOM 963 C CA . TYR A 1 118 ? -22.938 -1.290 29.485 1.00 92.44 118 TYR A CA 1
ATOM 964 C C . TYR A 1 118 ? -22.999 -0.658 28.090 1.00 92.44 118 TYR A C 1
ATOM 966 O O . TYR A 1 118 ? -23.589 -1.227 27.175 1.00 92.44 118 TYR A O 1
ATOM 974 N N . ALA A 1 119 ? -22.401 0.521 27.908 1.00 91.62 119 ALA A N 1
ATOM 975 C CA . ALA A 1 119 ? -22.468 1.260 26.647 1.00 91.62 119 ALA A CA 1
ATOM 976 C C . ALA A 1 119 ? -21.274 0.986 25.716 1.00 91.62 119 ALA A C 1
ATOM 978 O O . ALA A 1 119 ? -21.335 1.340 24.541 1.00 91.62 119 ALA A O 1
ATOM 979 N N . MET A 1 120 ? -20.188 0.387 26.225 1.00 92.62 120 MET A N 1
ATOM 980 C CA . MET A 1 120 ? -18.888 0.283 25.541 1.00 92.62 120 MET A CA 1
ATOM 981 C C . MET A 1 120 ? -18.361 1.642 25.047 1.00 92.62 120 MET A C 1
ATOM 983 O O . MET A 1 120 ? -17.704 1.747 24.010 1.00 92.62 120 MET A O 1
ATOM 987 N N . VAL A 1 121 ? -18.655 2.700 25.805 1.00 92.19 121 VAL A N 1
ATOM 988 C CA . VAL A 1 121 ? -18.144 4.057 25.589 1.00 92.19 121 VAL A CA 1
ATOM 989 C C . VAL A 1 121 ? -17.280 4.431 26.783 1.00 92.19 121 VAL A C 1
ATOM 991 O O . VAL A 1 121 ? -17.670 4.189 27.923 1.00 92.19 121 VAL A O 1
ATOM 994 N N . ASN A 1 122 ? -16.108 5.013 26.547 1.00 90.06 122 ASN A N 1
ATOM 995 C CA . ASN A 1 122 ? -15.198 5.413 27.617 1.00 90.06 122 ASN A CA 1
ATOM 996 C C . ASN A 1 122 ? -15.720 6.652 28.373 1.00 90.06 122 ASN A C 1
ATOM 998 O O . ASN A 1 122 ? -15.441 7.791 27.999 1.00 90.06 122 ASN A O 1
ATOM 1002 N N . ILE A 1 123 ? -16.481 6.414 29.441 1.00 88.25 123 ILE A N 1
ATOM 1003 C CA . ILE A 1 123 ? -17.049 7.428 30.336 1.00 88.25 123 ILE A CA 1
ATOM 1004 C C . ILE A 1 123 ? -16.240 7.471 31.636 1.00 88.25 123 ILE A C 1
ATOM 1006 O O . ILE A 1 123 ? -15.989 6.429 32.248 1.00 88.25 123 ILE A O 1
ATOM 1010 N N . ALA A 1 124 ? -15.825 8.666 32.060 1.00 83.25 124 ALA A N 1
ATOM 1011 C CA . ALA A 1 124 ? -15.294 8.893 33.406 1.00 83.25 124 ALA A CA 1
ATOM 1012 C C . ALA A 1 124 ? -15.287 10.381 33.784 1.00 83.25 124 ALA A C 1
ATOM 1014 O O . ALA A 1 124 ? -14.901 11.212 32.960 1.00 83.25 124 ALA A O 1
ATOM 1015 N N . ILE A 1 125 ? -15.628 10.704 35.037 1.00 77.88 125 ILE A N 1
ATOM 1016 C CA . ILE A 1 125 ? -15.555 12.076 35.577 1.00 77.88 125 ILE A CA 1
ATOM 1017 C C . ILE A 1 125 ? -14.115 12.476 35.924 1.00 77.88 125 ILE A C 1
ATOM 1019 O O . ILE A 1 125 ? -13.650 13.545 35.528 1.00 77.88 125 ILE A O 1
ATOM 1023 N N . LYS A 1 126 ? -13.393 11.627 36.664 1.00 69.69 126 LYS A N 1
ATOM 1024 C CA . LYS A 1 126 ? -12.004 11.870 37.091 1.00 69.69 126 LYS A CA 1
ATOM 1025 C C . LYS A 1 126 ? -11.067 10.883 36.406 1.00 69.69 126 LYS A C 1
ATOM 1027 O O . LYS A 1 126 ? -11.415 9.722 36.209 1.00 69.69 126 LYS A O 1
ATOM 1032 N N . ASN A 1 127 ? -9.889 11.360 36.010 1.00 59.09 127 ASN A N 1
ATOM 1033 C CA . ASN A 1 127 ? -8.958 10.601 35.185 1.00 59.09 127 ASN A CA 1
ATOM 1034 C C . ASN A 1 127 ? -7.672 10.277 35.965 1.00 59.09 127 ASN A C 1
ATOM 1036 O O . ASN A 1 127 ? -7.001 11.221 36.382 1.00 59.09 127 ASN A O 1
ATOM 1040 N N . PRO A 1 128 ? -7.286 9.000 36.142 1.00 51.12 128 PRO A N 1
ATOM 1041 C CA . PRO A 1 128 ? -5.954 8.670 36.631 1.00 51.12 128 PRO A CA 1
ATOM 1042 C C . PRO A 1 128 ? -4.907 8.482 35.516 1.00 51.12 128 PRO A C 1
ATOM 1044 O O . PRO A 1 128 ? -3.723 8.442 35.836 1.00 51.12 128 PRO A O 1
ATOM 1047 N N . VAL A 1 129 ? -5.263 8.379 34.220 1.00 47.41 129 VAL A N 1
ATOM 1048 C CA . VAL A 1 129 ? -4.283 8.000 33.175 1.00 47.41 129 VAL A CA 1
ATOM 1049 C C . VAL A 1 129 ? -4.496 8.730 31.842 1.00 47.41 129 VAL A C 1
ATOM 1051 O O . VAL A 1 129 ? -5.608 8.848 31.332 1.00 47.41 129 VAL A O 1
ATOM 1054 N N . ILE A 1 130 ? -3.396 9.182 31.230 1.00 47.16 130 ILE A N 1
ATOM 1055 C CA . ILE A 1 130 ? -3.329 9.721 29.862 1.00 47.16 130 ILE A CA 1
ATOM 1056 C C . ILE A 1 130 ? -3.687 8.596 28.869 1.00 47.16 130 ILE A C 1
ATOM 1058 O O . ILE A 1 130 ? -2.816 7.909 28.338 1.00 47.16 130 ILE A O 1
ATOM 1062 N N . SER A 1 131 ? -4.979 8.358 28.642 1.00 59.41 131 SER A N 1
ATOM 1063 C CA . SER A 1 131 ? -5.456 7.470 27.578 1.00 59.41 131 SER A CA 1
ATOM 1064 C C . SER A 1 131 ? -5.550 8.245 26.264 1.00 59.41 131 SER A C 1
ATOM 1066 O O . SER A 1 131 ? -6.043 9.369 26.234 1.00 59.41 131 SER A O 1
ATOM 1068 N N . ARG A 1 132 ? -5.103 7.640 25.154 1.00 67.19 132 ARG A N 1
ATOM 1069 C CA . ARG A 1 132 ? -5.287 8.199 23.797 1.00 67.19 132 ARG A CA 1
ATOM 1070 C C . ARG A 1 132 ? -6.732 8.049 23.276 1.00 67.19 132 ARG A C 1
ATOM 1072 O O . ARG A 1 132 ? -7.046 8.561 22.201 1.00 67.19 132 ARG A O 1
ATOM 1079 N N . GLN A 1 133 ? -7.594 7.326 23.995 1.00 79.25 133 GLN A N 1
ATOM 1080 C CA . GLN A 1 133 ? -9.004 7.135 23.637 1.00 79.25 133 GLN A CA 1
ATOM 1081 C C . GLN A 1 133 ? -9.848 8.359 23.994 1.00 79.25 133 GLN A C 1
ATOM 1083 O O . GLN A 1 133 ? -9.570 9.042 24.979 1.00 79.25 133 GLN A O 1
ATOM 1088 N N . THR A 1 134 ? -10.908 8.611 23.223 1.00 82.81 134 THR A N 1
ATOM 1089 C CA . THR A 1 134 ? -11.856 9.689 23.542 1.00 82.81 134 THR A CA 1
ATOM 1090 C C . THR A 1 134 ? -12.557 9.371 24.857 1.00 82.81 134 THR A C 1
ATOM 1092 O O . THR A 1 134 ? -13.203 8.331 24.969 1.00 82.81 134 THR A O 1
ATOM 1095 N N . GLN A 1 135 ? -12.419 10.251 25.846 1.00 87.81 135 GLN A N 1
ATOM 1096 C CA . GLN A 1 135 ? -13.095 10.143 27.137 1.00 87.81 135 GLN A CA 1
ATOM 1097 C C . GLN A 1 135 ? -14.278 11.110 27.181 1.00 87.81 135 GLN A C 1
ATOM 1099 O O . GLN A 1 135 ? -14.106 12.306 26.949 1.00 87.81 135 GLN A O 1
ATOM 1104 N N . LEU A 1 136 ? -15.460 10.603 27.523 1.00 89.81 136 LEU A N 1
ATOM 1105 C CA . LEU A 1 136 ? -16.671 11.401 27.684 1.00 89.81 136 LEU A CA 1
ATOM 1106 C C . LEU A 1 136 ? -16.919 11.708 29.166 1.00 89.81 136 LEU A C 1
ATOM 1108 O O . LEU A 1 136 ? -16.860 10.816 30.017 1.00 89.81 136 LEU A O 1
ATOM 1112 N N . ARG A 1 137 ? -17.199 12.979 29.476 1.00 90.06 137 ARG A N 1
ATOM 1113 C CA . ARG A 1 137 ? -17.483 13.449 30.840 1.00 90.06 137 ARG A CA 1
ATOM 1114 C C . ARG A 1 137 ? -18.988 13.581 31.050 1.00 90.06 137 ARG A C 1
ATOM 1116 O O . ARG A 1 137 ? -19.597 14.531 30.574 1.00 90.06 137 ARG A O 1
ATOM 1123 N N . TRP A 1 138 ? -19.568 12.627 31.775 1.00 90.94 138 TRP A N 1
ATOM 1124 C CA . TRP A 1 138 ? -20.989 12.614 32.126 1.00 90.94 138 TRP A CA 1
ATOM 1125 C C . TRP A 1 138 ? -21.195 13.088 33.572 1.00 90.94 138 TRP A C 1
ATOM 1127 O O . TRP A 1 138 ? -21.070 12.311 34.520 1.00 90.94 138 TRP A O 1
ATOM 1137 N N . GLU A 1 139 ? -21.484 14.379 33.746 1.00 87.19 139 GLU A N 1
ATOM 1138 C CA . GLU A 1 139 ? -21.569 15.022 35.070 1.00 87.19 139 GLU A CA 1
ATOM 1139 C C . GLU A 1 139 ? -23.001 15.104 35.627 1.00 87.19 139 GLU A C 1
ATOM 1141 O O . GLU A 1 139 ? -23.201 15.051 36.844 1.00 87.19 139 GLU A O 1
ATOM 1146 N N . SER A 1 140 ? -24.006 15.222 34.755 1.00 86.06 140 SER A N 1
ATOM 1147 C CA . SER A 1 140 ? -25.412 15.423 35.123 1.00 86.06 140 SER A CA 1
ATOM 1148 C C . SER A 1 140 ? -26.369 14.800 34.092 1.00 86.06 140 SER A C 1
ATOM 1150 O O . SER A 1 140 ? -25.936 14.315 33.050 1.00 86.06 140 SER A O 1
ATOM 1152 N N . GLY A 1 141 ? -27.670 14.764 34.404 1.00 90.81 141 GLY A N 1
ATOM 1153 C CA . GLY A 1 141 ? -28.692 14.166 33.532 1.00 90.81 141 GLY A CA 1
ATOM 1154 C C . GLY A 1 141 ? -28.716 12.634 33.552 1.00 90.81 141 GLY A C 1
ATOM 1155 O O . GLY A 1 141 ? -28.058 12.000 34.385 1.00 90.81 141 GLY A O 1
ATOM 1156 N N . SER A 1 142 ? -29.521 12.036 32.671 1.00 93.44 142 SER A N 1
ATOM 1157 C CA . SER A 1 142 ? -29.526 10.588 32.446 1.00 93.44 142 SER A CA 1
ATOM 1158 C C . SER A 1 142 ? -28.379 10.189 31.507 1.00 93.44 142 SER A C 1
ATOM 1160 O O . SER A 1 142 ? -27.883 11.007 30.731 1.00 93.44 142 SER A O 1
ATOM 1162 N N . LEU A 1 143 ? -27.936 8.930 31.575 1.00 92.06 143 LEU A N 1
ATOM 1163 C CA . LEU A 1 143 ? -26.912 8.420 30.654 1.00 92.06 143 LEU A CA 1
ATOM 1164 C C . LEU A 1 143 ? -27.420 8.398 29.204 1.00 92.06 143 LEU A C 1
ATOM 1166 O O . LEU A 1 143 ? -26.648 8.619 28.274 1.00 92.06 143 LEU A O 1
ATOM 1170 N N . GLN A 1 144 ? -28.713 8.126 29.030 1.00 92.50 144 GLN A N 1
ATOM 1171 C CA . GLN A 1 144 ? -29.360 8.086 27.727 1.00 92.50 144 GLN A CA 1
ATOM 1172 C C . GLN A 1 144 ? -29.296 9.451 27.045 1.00 92.50 144 GLN A C 1
ATOM 1174 O O . GLN A 1 144 ? -28.762 9.537 25.945 1.00 92.50 144 GLN A O 1
ATOM 1179 N N . ASP A 1 145 ? -29.782 10.507 27.700 1.00 91.69 145 ASP A N 1
ATOM 1180 C CA . ASP A 1 145 ? -29.816 11.848 27.100 1.00 91.69 145 ASP A CA 1
ATOM 1181 C C . ASP A 1 145 ? -28.402 12.299 26.720 1.00 91.69 145 ASP A C 1
ATOM 1183 O O . ASP A 1 145 ? -28.161 12.716 25.594 1.00 91.69 145 ASP A O 1
ATOM 1187 N N . PHE A 1 146 ? -27.430 12.068 27.609 1.00 93.19 146 PHE A N 1
ATOM 1188 C CA . PHE A 1 146 ? -26.026 12.390 27.366 1.00 93.19 146 PHE A CA 1
ATOM 1189 C C . PHE A 1 146 ? -25.444 11.708 26.114 1.00 93.19 146 PHE A C 1
ATOM 1191 O O . PHE A 1 146 ? -24.748 12.343 25.321 1.00 93.19 146 PHE A O 1
ATOM 1198 N N . LEU A 1 147 ? -25.699 10.409 25.927 1.00 92.62 147 LEU A N 1
ATOM 1199 C CA . LEU A 1 147 ? -25.196 9.675 24.762 1.00 92.62 147 LEU A CA 1
ATOM 1200 C C . LEU A 1 147 ? -25.976 10.011 23.488 1.00 92.62 147 LEU A C 1
ATOM 1202 O O . LEU A 1 147 ? -25.386 10.024 22.407 1.00 92.62 147 LEU A O 1
ATOM 1206 N N . HIS A 1 148 ? -27.278 10.288 23.592 1.00 93.19 148 HIS A N 1
ATOM 1207 C CA . HIS A 1 148 ? -28.073 10.760 22.459 1.00 93.19 148 HIS A CA 1
ATOM 1208 C C . HIS A 1 148 ? -27.585 12.122 21.976 1.00 93.19 148 HIS A C 1
ATOM 1210 O O . HIS A 1 148 ? -27.374 12.262 20.773 1.00 93.19 148 HIS A O 1
ATOM 1216 N N . ASP A 1 149 ? -27.317 13.057 22.885 1.00 91.31 149 ASP A N 1
ATOM 1217 C CA . ASP A 1 149 ? -26.770 14.375 22.560 1.00 91.31 149 ASP A CA 1
ATOM 1218 C C . ASP A 1 149 ? -25.392 14.259 21.896 1.00 91.31 149 ASP A C 1
ATOM 1220 O O . ASP A 1 149 ? -25.152 14.877 20.863 1.00 91.31 149 ASP A O 1
ATOM 1224 N N . TYR A 1 150 ? -24.507 13.408 22.431 1.00 91.38 150 TYR A N 1
ATOM 1225 C CA . TYR A 1 150 ? -23.157 13.228 21.887 1.00 91.38 150 TYR A CA 1
ATOM 1226 C C . TYR A 1 150 ? -23.138 12.612 20.480 1.00 91.38 150 TYR A C 1
ATOM 1228 O O . TYR A 1 150 ? -22.375 13.042 19.619 1.00 91.38 150 TYR A O 1
ATOM 1236 N N . PHE A 1 151 ? -23.934 11.566 20.234 1.00 91.19 151 PHE A N 1
ATOM 1237 C CA . PHE A 1 151 ? -23.915 10.877 18.940 1.00 91.19 151 PHE A CA 1
ATOM 1238 C C . PHE A 1 151 ? -24.806 11.546 17.888 1.00 91.19 151 PHE A C 1
ATOM 1240 O O . PHE A 1 151 ? -24.554 11.361 16.701 1.00 91.19 151 PHE A O 1
ATOM 1247 N N . SER A 1 152 ? -25.834 12.298 18.285 1.00 88.00 152 SER A N 1
ATOM 1248 C CA . SER A 1 152 ? -26.803 12.899 17.352 1.00 88.00 152 SER A CA 1
ATOM 1249 C C . SER A 1 152 ? -26.424 14.313 16.900 1.00 88.00 152 SER A C 1
ATOM 1251 O O . SER A 1 152 ? -27.284 15.043 16.404 1.00 88.00 152 SER A O 1
ATOM 1253 N N . GLU A 1 153 ? -25.158 14.712 17.053 1.00 84.56 153 GLU A N 1
ATOM 1254 C CA . GLU A 1 153 ? -24.660 15.957 16.472 1.00 84.56 153 GLU A CA 1
ATOM 1255 C C . GLU A 1 153 ? -24.870 15.949 14.944 1.00 84.56 153 GLU A C 1
ATOM 1257 O O . GLU A 1 153 ? -24.543 14.964 14.274 1.00 84.56 153 GLU A O 1
ATOM 1262 N N . PRO A 1 154 ? -25.440 17.021 14.362 1.00 82.38 154 PRO A N 1
ATOM 1263 C CA . PRO A 1 154 ? -25.707 17.059 12.934 1.00 82.38 154 PRO A CA 1
ATOM 1264 C C . PRO A 1 154 ? -24.393 17.080 12.136 1.00 82.38 154 PRO A C 1
ATOM 1266 O O . PRO A 1 154 ? -23.445 17.759 12.541 1.00 82.38 154 PRO A O 1
ATOM 1269 N N . PRO A 1 155 ? -24.338 16.393 10.979 1.00 83.94 155 PRO A N 1
ATOM 1270 C CA . PRO A 1 155 ? -23.147 16.367 10.139 1.00 83.94 155 PRO A CA 1
ATOM 1271 C C . PRO A 1 155 ? -22.773 17.778 9.675 1.00 83.94 155 PRO A C 1
ATOM 1273 O O . PRO A 1 155 ? -23.623 18.525 9.184 1.00 83.94 155 PRO A O 1
ATOM 1276 N N . GLN A 1 156 ? -21.500 18.140 9.824 1.00 84.69 156 GLN A N 1
ATOM 1277 C CA . GLN A 1 156 ? -20.978 19.465 9.480 1.00 84.69 156 GLN A CA 1
ATOM 1278 C C . GLN A 1 156 ? -20.318 19.493 8.099 1.00 84.69 156 GLN A C 1
ATOM 1280 O O . GLN A 1 156 ? -20.243 20.548 7.465 1.00 84.69 156 GLN A O 1
ATOM 1285 N N . LEU A 1 157 ? -19.816 18.350 7.622 1.00 80.75 157 LEU A N 1
ATOM 1286 C CA . LEU A 1 157 ? -19.147 18.251 6.328 1.00 80.75 157 LEU A CA 1
ATOM 1287 C C . LEU A 1 157 ? -20.151 17.911 5.222 1.00 80.75 157 LEU A C 1
ATOM 1289 O O . LEU A 1 157 ? -21.094 17.154 5.422 1.00 80.75 157 LEU A O 1
ATOM 1293 N N . GLY A 1 158 ? -19.938 18.447 4.017 1.00 71.88 158 GLY A N 1
ATOM 1294 C CA . GLY A 1 158 ? -20.742 18.095 2.843 1.00 71.88 158 GLY A CA 1
ATOM 1295 C C . GLY A 1 158 ? -20.372 16.717 2.277 1.00 71.88 158 GLY A C 1
ATOM 1296 O O . GLY A 1 158 ? -19.197 16.352 2.233 1.00 71.88 158 GLY A O 1
ATOM 1297 N N . GLY A 1 159 ? -21.363 15.954 1.807 1.00 62.81 159 GLY A N 1
ATOM 1298 C CA . GLY A 1 159 ? -21.131 14.616 1.237 1.00 62.81 159 GLY A CA 1
ATOM 1299 C C . GLY A 1 159 ? -22.327 13.961 0.538 1.00 62.81 159 GLY A C 1
ATOM 1300 O O . GLY A 1 159 ? -22.257 12.783 0.187 1.00 62.81 159 GLY A O 1
ATOM 1301 N N . GLU A 1 160 ? -23.416 14.700 0.312 1.00 61.16 160 GLU A N 1
ATOM 1302 C CA . GLU A 1 160 ? -24.732 14.132 -0.019 1.00 61.16 160 GLU A CA 1
ATOM 1303 C C . GLU A 1 160 ? -24.767 13.316 -1.325 1.00 61.16 160 GLU A C 1
ATOM 1305 O O . GLU A 1 160 ? -25.506 12.339 -1.426 1.00 61.16 160 GLU A O 1
ATOM 1310 N N . SER A 1 161 ? -23.929 1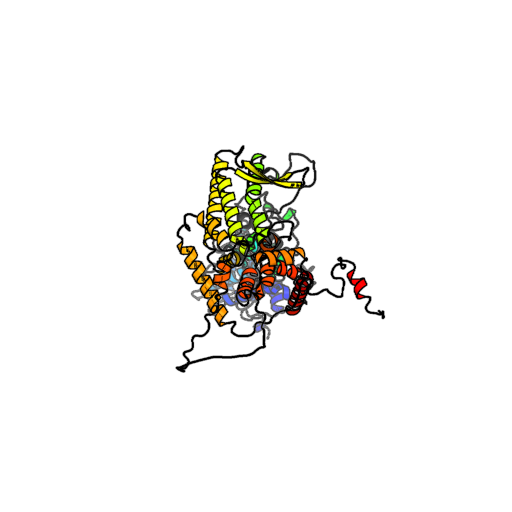3.656 -2.311 1.00 61.84 161 SER A N 1
ATOM 1311 C CA . SER A 1 161 ? -23.863 12.970 -3.612 1.00 61.84 161 SER A CA 1
ATOM 1312 C C . SER A 1 161 ? -22.705 11.971 -3.749 1.00 61.84 161 SER A C 1
ATOM 1314 O O . SER A 1 161 ? -22.560 11.331 -4.794 1.00 61.84 161 SER A O 1
ATOM 1316 N N . ILE A 1 162 ? -21.870 11.807 -2.716 1.00 75.06 162 ILE A N 1
ATOM 1317 C CA . ILE A 1 162 ? -20.655 10.988 -2.796 1.00 75.06 162 ILE A CA 1
ATOM 1318 C C . ILE A 1 162 ? -20.987 9.525 -2.478 1.00 75.06 162 ILE A C 1
ATOM 1320 O O . ILE A 1 162 ? -21.548 9.191 -1.431 1.00 75.06 162 ILE A O 1
ATOM 1324 N N . ARG A 1 163 ? -20.604 8.622 -3.388 1.00 81.50 163 ARG A N 1
ATOM 1325 C CA . ARG A 1 163 ? -20.759 7.169 -3.233 1.00 81.50 163 ARG A CA 1
ATOM 1326 C C . ARG A 1 163 ? -19.424 6.519 -2.881 1.00 81.50 163 ARG A C 1
ATOM 1328 O O . ARG A 1 163 ? -18.404 6.781 -3.514 1.00 81.50 163 ARG A O 1
ATOM 1335 N N . LEU A 1 164 ? -19.445 5.625 -1.901 1.00 84.75 164 LEU A N 1
ATOM 1336 C CA . LEU A 1 164 ? -18.300 4.813 -1.508 1.00 84.75 164 LEU A CA 1
ATOM 1337 C C . LEU A 1 164 ? -18.192 3.612 -2.453 1.00 84.75 164 LEU A C 1
ATOM 1339 O O . LEU A 1 164 ? -19.075 2.752 -2.518 1.00 84.75 164 LEU A O 1
ATOM 1343 N N . GLU A 1 165 ? -17.110 3.557 -3.221 1.00 82.69 165 GLU A N 1
ATOM 1344 C CA . GLU A 1 165 ? -16.877 2.489 -4.192 1.00 82.69 165 GLU A CA 1
ATOM 1345 C C . GLU A 1 165 ? -16.652 1.123 -3.525 1.00 82.69 165 GLU A C 1
ATOM 1347 O O . GLU A 1 165 ? -16.365 1.012 -2.332 1.00 82.69 165 GLU A O 1
ATOM 1352 N N . ARG A 1 166 ? -16.740 0.038 -4.309 1.00 83.81 166 ARG A N 1
ATOM 1353 C CA . ARG A 1 166 ? -16.491 -1.330 -3.811 1.00 83.81 166 ARG A CA 1
ATOM 1354 C C . ARG A 1 166 ? -15.079 -1.539 -3.274 1.00 83.81 166 ARG A C 1
ATOM 1356 O O . ARG A 1 166 ? -14.888 -2.408 -2.433 1.00 83.81 166 ARG A O 1
ATOM 1363 N N . MET A 1 167 ? -14.122 -0.746 -3.745 1.00 84.06 167 MET A N 1
ATOM 1364 C CA . MET A 1 167 ? -12.737 -0.803 -3.294 1.00 84.06 167 MET A CA 1
ATOM 1365 C C . MET A 1 167 ? -12.469 -0.044 -1.992 1.00 84.06 167 MET A C 1
ATOM 1367 O O . MET A 1 167 ? -11.356 -0.139 -1.486 1.00 84.06 167 MET A O 1
ATOM 1371 N N . PHE A 1 168 ? -13.451 0.671 -1.434 1.00 89.12 168 PHE A N 1
ATOM 1372 C CA . PHE A 1 168 ? -13.322 1.342 -0.141 1.00 89.12 168 PHE A CA 1
ATOM 1373 C C . PHE A 1 168 ? -13.437 0.320 1.006 1.00 89.12 168 PHE A C 1
ATOM 1375 O O . PHE A 1 168 ? -14.479 0.191 1.642 1.00 89.12 168 PHE A O 1
ATOM 1382 N N . THR A 1 169 ? -12.377 -0.466 1.209 1.00 91.31 169 THR A N 1
ATOM 1383 C CA . THR A 1 169 ? -12.265 -1.519 2.235 1.00 91.31 169 THR A CA 1
ATOM 1384 C C . THR A 1 169 ? -11.082 -1.238 3.158 1.00 91.31 169 THR A C 1
ATOM 1386 O O . THR A 1 169 ? -10.136 -0.566 2.750 1.00 91.31 169 THR A O 1
ATOM 1389 N N . ALA A 1 170 ? -11.078 -1.789 4.377 1.00 90.88 170 ALA A N 1
ATOM 1390 C CA . ALA A 1 170 ? -9.979 -1.599 5.335 1.00 90.88 170 ALA A CA 1
ATOM 1391 C C . ALA A 1 170 ? -8.614 -2.008 4.753 1.00 90.88 170 ALA A C 1
ATOM 1393 O O . ALA A 1 170 ? -7.631 -1.287 4.895 1.00 90.88 170 ALA A O 1
ATOM 1394 N N . MET A 1 171 ? -8.578 -3.117 4.006 1.00 90.94 171 MET A N 1
ATOM 1395 C CA . MET A 1 171 ? -7.372 -3.573 3.312 1.00 90.94 171 MET A CA 1
ATOM 1396 C C . MET A 1 171 ? -6.843 -2.525 2.324 1.00 90.94 171 MET A C 1
ATOM 1398 O O . MET A 1 171 ? -5.635 -2.319 2.234 1.00 90.94 171 MET A O 1
ATOM 1402 N N . ASN A 1 172 ? -7.725 -1.892 1.549 1.00 89.38 172 ASN A N 1
ATOM 1403 C CA . ASN A 1 172 ? -7.326 -0.913 0.542 1.00 89.38 172 ASN A CA 1
ATOM 1404 C C . ASN A 1 172 ? -7.030 0.460 1.149 1.00 89.38 172 ASN A C 1
ATOM 1406 O O . ASN A 1 172 ? -6.156 1.152 0.639 1.00 89.38 172 ASN A O 1
ATOM 1410 N N . LEU A 1 173 ? -7.683 0.837 2.252 1.00 89.81 173 LEU A N 1
ATOM 1411 C CA . LEU A 1 173 ? -7.296 2.017 3.029 1.00 89.81 173 LEU A CA 1
ATOM 1412 C C . LEU A 1 173 ? -5.818 1.926 3.444 1.00 89.81 173 LEU A C 1
ATOM 1414 O O . LEU A 1 173 ? -5.059 2.869 3.229 1.00 89.81 173 LEU A O 1
ATOM 1418 N N . GLU A 1 174 ? -5.372 0.759 3.907 1.00 89.50 174 GLU A N 1
ATOM 1419 C CA . GLU A 1 174 ? -3.966 0.545 4.259 1.00 89.50 174 GLU A CA 1
ATOM 1420 C C . GLU A 1 174 ? -3.064 0.408 3.024 1.00 89.50 174 GLU A C 1
ATOM 1422 O O . GLU A 1 174 ? -2.052 1.099 2.895 1.00 89.50 174 GLU A O 1
ATOM 1427 N N . ARG A 1 175 ? -3.430 -0.456 2.069 1.00 86.75 175 ARG A N 1
ATOM 1428 C CA . ARG A 1 175 ? -2.578 -0.773 0.910 1.00 86.75 175 ARG A CA 1
ATOM 1429 C C . ARG A 1 175 ? -2.476 0.324 -0.136 1.00 86.75 175 ARG A C 1
ATOM 1431 O O . ARG A 1 175 ? -1.493 0.327 -0.865 1.00 86.75 175 ARG A O 1
ATOM 1438 N N . ILE A 1 176 ? -3.490 1.172 -0.274 1.00 82.50 176 ILE A N 1
ATOM 1439 C CA . ILE A 1 176 ? -3.542 2.223 -1.299 1.00 82.50 176 ILE A CA 1
ATOM 1440 C C . ILE A 1 176 ? -3.263 3.575 -0.651 1.00 82.50 176 ILE A C 1
ATOM 1442 O O . ILE A 1 176 ? -2.408 4.313 -1.134 1.00 82.50 176 ILE A O 1
ATOM 1446 N N . ALA A 1 177 ? -3.939 3.885 0.461 1.00 82.38 177 ALA A N 1
ATOM 1447 C CA . ALA A 1 177 ? -3.827 5.196 1.095 1.00 82.38 177 ALA A CA 1
ATOM 1448 C C . ALA A 1 177 ? -2.792 5.280 2.229 1.00 82.38 177 ALA A C 1
ATOM 1450 O O . ALA A 1 177 ? -2.463 6.383 2.677 1.00 82.38 177 ALA A O 1
ATOM 1451 N N . GLY A 1 178 ? -2.247 4.140 2.672 1.00 85.81 178 GLY A N 1
ATOM 1452 C CA . GLY A 1 178 ? -1.326 4.083 3.807 1.00 85.81 178 GLY A CA 1
ATOM 1453 C C . GLY A 1 178 ? -1.998 4.387 5.146 1.00 85.81 178 GLY A C 1
ATOM 1454 O O . GLY A 1 178 ? -1.301 4.746 6.086 1.00 85.81 178 GLY A O 1
ATOM 1455 N N . ILE A 1 179 ? -3.331 4.294 5.223 1.00 90.19 179 ILE A N 1
ATOM 1456 C CA . ILE A 1 179 ? -4.097 4.538 6.448 1.00 90.19 179 ILE A CA 1
ATOM 1457 C C . ILE A 1 179 ? -4.094 3.249 7.270 1.00 90.19 179 ILE A C 1
ATOM 1459 O O . ILE A 1 179 ? -4.676 2.248 6.852 1.00 90.19 179 ILE A O 1
ATOM 1463 N N . GLN A 1 180 ? -3.427 3.264 8.421 1.00 90.38 180 GLN A N 1
ATOM 1464 C CA . GLN A 1 180 ? -3.277 2.087 9.268 1.00 90.38 180 GLN A CA 1
ATOM 1465 C C . GLN A 1 180 ? -4.534 1.816 10.086 1.00 90.38 180 GLN A C 1
ATOM 1467 O O . GLN A 1 180 ? -5.136 2.717 10.670 1.00 90.38 180 GLN A O 1
ATOM 1472 N N . PHE A 1 181 ? -4.894 0.542 10.175 1.00 90.38 181 PHE A N 1
ATOM 1473 C CA . PHE A 1 181 ? -6.027 0.078 10.958 1.00 90.38 181 PHE A CA 1
ATOM 1474 C C . PHE A 1 181 ? -5.636 -0.221 12.415 1.00 90.38 181 PHE A C 1
ATOM 1476 O O . PHE A 1 181 ? -4.712 -0.998 12.670 1.00 90.38 181 PHE A O 1
ATOM 1483 N N . LYS A 1 182 ? -6.407 0.299 13.381 1.00 91.56 182 LYS A N 1
ATOM 1484 C CA . LYS A 1 182 ? -6.295 -0.061 14.803 1.00 91.56 182 LYS A CA 1
ATOM 1485 C C . LYS A 1 182 ? -7.657 -0.449 15.402 1.00 91.56 182 LYS A C 1
ATOM 1487 O O . LYS A 1 182 ? -8.579 0.367 15.370 1.00 91.56 182 LYS A O 1
ATOM 1492 N N . PRO A 1 183 ? -7.813 -1.649 15.994 1.00 92.56 183 PRO A N 1
ATOM 1493 C CA . PRO A 1 183 ? -9.054 -2.014 16.672 1.00 92.56 183 PRO A CA 1
ATOM 1494 C C . PRO A 1 183 ? -9.245 -1.177 17.945 1.00 92.56 183 PRO A C 1
ATOM 1496 O O . PRO A 1 183 ? -8.280 -0.886 18.657 1.00 92.56 183 PRO A O 1
ATOM 1499 N N . THR A 1 184 ? -10.488 -0.795 18.239 1.00 92.19 184 THR A N 1
ATOM 1500 C CA . THR A 1 184 ? -10.858 -0.121 19.493 1.00 92.19 184 THR A CA 1
ATOM 1501 C C . THR A 1 184 ? -12.044 -0.805 20.173 1.00 92.19 184 THR A C 1
ATOM 1503 O O . THR A 1 184 ? -12.976 -1.254 19.507 1.00 92.19 184 THR A O 1
ATOM 1506 N N . ASP A 1 185 ? -12.012 -0.841 21.505 1.00 90.94 185 ASP A N 1
ATOM 1507 C CA . ASP A 1 185 ? -13.121 -1.292 22.356 1.00 90.94 185 ASP A CA 1
ATOM 1508 C C . ASP A 1 185 ? -14.075 -0.132 22.722 1.00 90.94 185 ASP A C 1
ATOM 1510 O O . ASP A 1 185 ? -15.096 -0.348 23.366 1.00 90.94 185 ASP A O 1
ATOM 1514 N N . ASN A 1 186 ? -13.736 1.106 22.336 1.00 92.56 186 ASN A N 1
ATOM 1515 C CA . ASN A 1 186 ? -14.521 2.311 22.606 1.00 92.56 186 ASN A CA 1
ATOM 1516 C C . ASN A 1 186 ? -15.345 2.695 21.373 1.00 92.56 186 ASN A C 1
ATOM 1518 O O . ASN A 1 186 ? -14.781 3.117 20.359 1.00 92.56 186 ASN A O 1
ATOM 1522 N N . LEU A 1 187 ? -16.673 2.598 21.466 1.00 93.19 187 LEU A N 1
ATOM 1523 C CA . LEU A 1 187 ? -17.578 2.952 20.370 1.00 93.19 187 LEU A CA 1
ATOM 1524 C C . LEU A 1 187 ? -17.407 4.419 19.947 1.00 93.19 187 LEU A C 1
ATOM 1526 O O . LEU A 1 187 ? -17.430 4.715 18.755 1.00 93.19 187 LEU A O 1
ATOM 1530 N N . GLY A 1 188 ? -17.127 5.322 20.894 1.00 91.06 188 GLY A N 1
ATOM 1531 C CA . GLY A 1 188 ? -16.892 6.744 20.615 1.00 91.06 188 GLY A CA 1
ATOM 1532 C C . GLY A 1 188 ? -15.693 7.023 19.699 1.00 91.06 188 GLY A C 1
ATOM 1533 O O . GLY A 1 188 ? -15.645 8.067 19.049 1.00 91.06 188 GLY A O 1
ATOM 1534 N N . ASP A 1 189 ? -14.751 6.084 19.570 1.00 92.50 189 ASP A N 1
ATOM 1535 C CA . ASP A 1 189 ? -13.579 6.200 18.694 1.00 92.50 189 ASP A CA 1
ATOM 1536 C C . ASP A 1 189 ? -13.789 5.556 17.309 1.00 92.50 189 ASP A C 1
ATOM 1538 O O . ASP A 1 189 ? -12.880 5.586 16.486 1.00 92.50 189 ASP A O 1
ATOM 1542 N N . HIS A 1 190 ? -14.957 4.981 16.999 1.00 94.81 190 HIS A N 1
ATOM 1543 C CA . HIS A 1 190 ? -15.183 4.329 15.703 1.00 94.81 190 HIS A CA 1
ATOM 1544 C C . HIS A 1 190 ? -14.974 5.299 14.518 1.00 94.81 190 HIS A C 1
ATOM 1546 O O . HIS A 1 190 ? -15.571 6.371 14.465 1.00 94.81 190 HIS A O 1
ATOM 1552 N N . LEU A 1 191 ? -14.110 4.930 13.568 1.00 93.06 191 LEU A N 1
ATOM 1553 C CA . LEU A 1 191 ? -13.660 5.734 12.418 1.00 93.06 191 LEU A CA 1
ATOM 1554 C C . LEU A 1 191 ? -12.908 7.024 12.770 1.00 93.06 191 LEU A C 1
ATOM 1556 O O . LEU A 1 191 ? -12.716 7.881 11.910 1.00 93.06 191 LEU A O 1
ATOM 1560 N N . ARG A 1 192 ? -12.456 7.185 14.016 1.00 91.50 192 ARG A N 1
ATOM 1561 C CA . ARG A 1 192 ?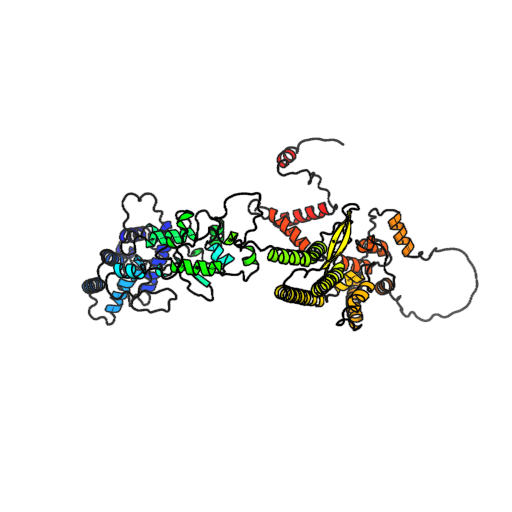 -11.653 8.345 14.410 1.00 91.50 192 ARG A CA 1
ATOM 1562 C C . ARG A 1 192 ? -10.222 8.195 13.896 1.00 91.50 192 ARG A C 1
ATOM 1564 O O . ARG A 1 192 ? -9.584 7.170 14.132 1.00 91.50 192 ARG A O 1
ATOM 1571 N N . MET A 1 193 ? -9.701 9.238 13.258 1.00 87.69 193 MET A N 1
ATOM 1572 C CA . MET A 1 193 ? -8.267 9.370 12.991 1.00 87.69 193 MET A CA 1
ATOM 1573 C C . MET A 1 193 ? -7.565 9.717 14.313 1.00 87.69 193 MET A C 1
ATOM 1575 O O . MET A 1 193 ? -7.764 10.803 14.849 1.00 87.69 193 MET A O 1
ATOM 1579 N N . ILE A 1 194 ? -6.827 8.765 14.895 1.00 83.38 194 ILE A N 1
ATOM 1580 C CA . ILE A 1 194 ? -6.108 8.951 16.171 1.00 83.38 194 ILE A CA 1
ATOM 1581 C C . ILE A 1 194 ? -4.869 9.825 15.965 1.00 83.38 194 ILE A C 1
ATOM 1583 O O . ILE A 1 194 ? -4.509 10.600 16.848 1.00 83.38 194 ILE A O 1
ATOM 1587 N N . ASP A 1 195 ? -4.206 9.644 14.827 1.00 77.19 195 ASP A N 1
ATOM 1588 C CA . ASP A 1 195 ? -2.934 10.270 14.496 1.00 77.19 195 ASP A CA 1
ATOM 1589 C C . ASP A 1 195 ? -2.953 10.641 13.009 1.00 77.19 195 ASP A C 1
ATOM 1591 O O . ASP A 1 195 ? -3.124 9.764 12.155 1.00 77.19 195 ASP A O 1
ATOM 1595 N N . GLU A 1 196 ? -2.867 11.937 12.707 1.00 72.75 196 GLU A N 1
ATOM 1596 C CA . GLU A 1 196 ? -2.877 12.442 11.330 1.00 72.75 196 GLU A CA 1
ATOM 1597 C C . GLU A 1 196 ? -1.531 12.227 10.627 1.00 72.75 196 GLU A C 1
ATOM 1599 O O . GLU A 1 196 ? -1.512 11.995 9.416 1.00 72.75 196 GLU A O 1
ATOM 1604 N N . GLU A 1 197 ? -0.422 12.243 11.374 1.00 74.81 197 GLU A N 1
ATOM 1605 C CA . GLU A 1 197 ? 0.930 12.056 10.838 1.00 74.81 197 GLU A CA 1
ATOM 1606 C C . GLU A 1 197 ? 1.157 10.584 10.483 1.00 74.81 197 GLU A C 1
ATOM 1608 O O . GLU A 1 197 ? 1.539 10.257 9.356 1.00 74.81 197 GLU A O 1
ATOM 1613 N N . GLU A 1 198 ? 0.814 9.689 11.412 1.00 75.50 198 GLU A N 1
ATOM 1614 C CA . GLU A 1 198 ? 0.922 8.233 11.238 1.00 75.50 198 GLU A CA 1
ATOM 1615 C C . GLU A 1 198 ? -0.286 7.624 10.498 1.00 75.50 198 GLU A C 1
ATOM 1617 O O . GLU A 1 198 ? -0.311 6.427 10.200 1.00 75.50 198 GLU A O 1
ATOM 1622 N N . LYS A 1 199 ? -1.304 8.441 10.187 1.00 86.81 199 LYS A N 1
ATOM 1623 C CA . LYS A 1 199 ? -2.548 8.062 9.493 1.00 86.81 199 LYS A CA 1
ATOM 1624 C C . LYS A 1 199 ? -3.238 6.840 10.106 1.00 86.81 199 LYS A C 1
ATOM 1626 O O . LYS A 1 199 ? -3.598 5.901 9.395 1.00 86.81 199 LYS A O 1
ATOM 1631 N N . ILE A 1 200 ? -3.446 6.837 11.420 1.00 89.94 200 ILE A N 1
ATOM 1632 C CA . ILE A 1 200 ? -4.045 5.698 12.133 1.00 89.94 200 ILE A CA 1
ATOM 1633 C C . ILE A 1 200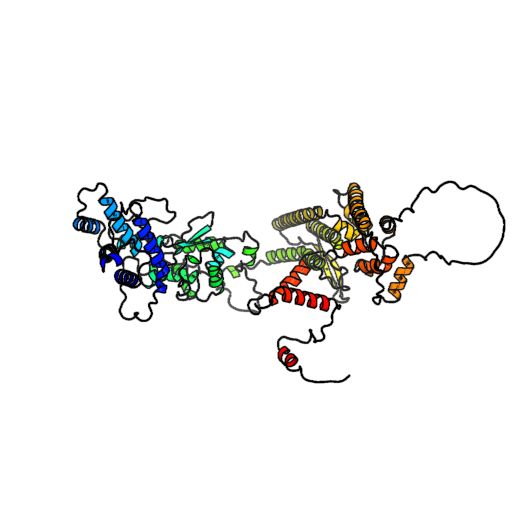 ? -5.545 5.923 12.330 1.00 89.94 200 ILE A C 1
ATOM 1635 O O . ILE A 1 200 ? -5.942 6.864 13.016 1.00 89.94 200 ILE A O 1
ATOM 1639 N N . VAL A 1 201 ? -6.378 5.015 11.813 1.00 93.38 201 VAL A N 1
ATOM 1640 C CA . VAL A 1 201 ? -7.830 5.001 12.043 1.00 93.38 201 VAL A CA 1
ATOM 1641 C C . VAL A 1 201 ? -8.223 3.953 13.086 1.00 93.38 201 VAL A C 1
ATOM 1643 O O . VAL A 1 201 ? -7.848 2.781 13.003 1.00 93.38 201 VAL A O 1
ATOM 1646 N N . ALA A 1 202 ? -9.015 4.370 14.071 1.00 93.25 202 ALA A N 1
ATOM 1647 C CA . ALA A 1 202 ? -9.613 3.496 15.070 1.00 93.25 202 ALA A CA 1
ATOM 1648 C C . ALA A 1 202 ? -10.910 2.872 14.554 1.00 93.25 202 ALA A C 1
ATOM 1650 O O . ALA A 1 202 ? -11.777 3.576 14.043 1.00 93.25 202 ALA A O 1
ATOM 1651 N N . ILE A 1 203 ? -11.093 1.562 14.717 1.00 94.56 203 ILE A N 1
ATOM 1652 C CA . ILE A 1 203 ? -12.317 0.879 14.282 1.00 94.56 203 ILE A CA 1
ATOM 1653 C C . ILE A 1 203 ? -12.850 -0.025 15.387 1.00 94.56 203 ILE A C 1
ATOM 1655 O O . ILE A 1 203 ? -12.194 -0.968 15.828 1.00 94.56 203 ILE A O 1
ATOM 1659 N N . PHE A 1 204 ? -14.068 0.278 15.825 1.00 94.56 204 PHE A N 1
ATOM 1660 C CA . PHE A 1 204 ? -14.807 -0.551 16.772 1.00 94.56 204 PHE A CA 1
ATOM 1661 C C . PHE A 1 204 ? -15.111 -1.936 16.194 1.00 94.56 204 PHE A C 1
ATOM 1663 O O . PHE A 1 204 ? -15.604 -2.012 15.077 1.00 94.56 204 PHE A O 1
ATOM 1670 N N . HIS A 1 205 ? -14.844 -3.022 16.925 1.00 92.62 205 HIS A N 1
ATOM 1671 C CA . HIS A 1 205 ? -14.948 -4.382 16.368 1.00 92.62 205 HIS A CA 1
ATOM 1672 C C . HIS A 1 205 ? -15.928 -5.321 17.084 1.00 92.62 205 HIS A C 1
ATOM 1674 O O . HIS A 1 205 ? -16.154 -6.422 16.588 1.00 92.62 205 HIS A O 1
ATOM 1680 N N . CYS A 1 206 ? -16.509 -4.943 18.225 1.00 91.00 206 CYS A N 1
ATOM 1681 C CA . CYS A 1 206 ? -17.373 -5.829 19.012 1.00 91.00 206 CYS A CA 1
ATOM 1682 C C . CYS A 1 206 ? -18.770 -5.987 18.367 1.00 91.00 206 CYS A C 1
ATOM 1684 O O . CYS A 1 206 ? -19.743 -5.340 18.753 1.00 91.00 206 CYS A O 1
ATOM 1686 N N . VAL A 1 207 ? -18.872 -6.848 17.349 1.00 89.12 207 VAL A N 1
ATOM 1687 C CA . VAL A 1 207 ? -20.123 -7.153 16.624 1.00 89.12 207 VAL A CA 1
ATOM 1688 C C . VAL A 1 207 ? -21.225 -7.767 17.509 1.00 89.12 207 VAL A C 1
ATOM 1690 O O . VAL A 1 207 ? -22.380 -7.365 17.343 1.00 89.12 207 VAL A O 1
ATOM 1693 N N . PRO A 1 208 ? -20.937 -8.699 18.443 1.00 86.81 208 PRO A N 1
ATOM 1694 C CA . PRO A 1 208 ? -21.952 -9.279 19.328 1.00 86.81 208 PRO A CA 1
ATOM 1695 C C . PRO A 1 208 ? -22.720 -8.223 20.122 1.00 86.81 208 PRO A C 1
ATOM 1697 O O . PRO A 1 208 ? -23.950 -8.244 20.146 1.00 86.81 208 PRO A O 1
ATOM 1700 N N . PHE A 1 209 ? -21.993 -7.253 20.684 1.00 89.31 209 PHE A N 1
ATOM 1701 C CA . PHE A 1 209 ? -22.572 -6.115 21.388 1.00 89.31 209 PHE A CA 1
ATOM 1702 C C . PHE A 1 209 ? -23.543 -5.340 20.489 1.00 89.31 209 PHE A C 1
ATOM 1704 O O . PHE A 1 209 ? -24.694 -5.150 20.862 1.00 89.31 209 PHE A O 1
ATOM 1711 N N . LEU A 1 210 ? -23.133 -4.968 19.272 1.00 88.81 210 LEU A N 1
ATOM 1712 C CA . LEU A 1 210 ? -23.983 -4.191 18.357 1.00 88.81 210 LEU A CA 1
ATOM 1713 C C . LEU A 1 210 ? -25.265 -4.928 17.948 1.00 88.81 210 LEU A C 1
ATOM 1715 O O . LEU A 1 210 ? -26.304 -4.295 17.771 1.00 88.81 210 LEU A O 1
ATOM 1719 N N . ARG A 1 211 ? -25.199 -6.254 17.781 1.00 85.44 211 ARG A N 1
ATOM 1720 C CA . ARG A 1 211 ? -26.363 -7.076 17.409 1.00 85.44 211 ARG A CA 1
ATOM 1721 C C . ARG A 1 211 ? -27.364 -7.214 18.544 1.00 85.44 211 ARG A C 1
ATOM 1723 O O . ARG A 1 211 ? -28.567 -7.212 18.301 1.00 85.44 211 ARG A O 1
ATOM 1730 N N . GLN A 1 212 ? -26.856 -7.359 19.761 1.00 80.38 212 GLN A N 1
ATOM 1731 C CA . GLN A 1 212 ? -27.669 -7.664 20.928 1.00 80.38 212 GLN A CA 1
ATOM 1732 C C . GLN A 1 212 ? -28.140 -6.415 21.674 1.00 80.38 212 GLN A C 1
ATOM 1734 O O . GLN A 1 212 ? -29.114 -6.489 22.412 1.00 80.38 212 GLN A O 1
ATOM 1739 N N . GLN A 1 213 ? -27.478 -5.273 21.487 1.00 79.62 213 GLN A N 1
ATOM 1740 C CA . GLN A 1 213 ? -27.834 -4.019 22.134 1.00 79.62 213 GLN A CA 1
ATOM 1741 C C . GLN A 1 213 ? -29.248 -3.582 21.713 1.00 79.62 213 GLN A C 1
ATOM 1743 O O . GLN A 1 213 ? -29.468 -3.044 20.624 1.00 79.62 213 GLN A O 1
ATOM 1748 N N . GLN A 1 214 ? -30.225 -3.850 22.577 1.00 74.44 214 GLN A N 1
ATOM 1749 C CA . GLN A 1 214 ? -31.633 -3.463 22.425 1.00 74.44 214 GLN A CA 1
ATOM 1750 C C . GLN A 1 214 ? -32.022 -2.304 23.353 1.00 74.44 214 GLN A C 1
ATOM 1752 O O . GLN A 1 214 ? -33.152 -1.835 23.295 1.00 74.44 214 GLN A O 1
ATOM 1757 N N . SER A 1 215 ? -31.082 -1.818 24.168 1.00 76.50 215 SER A N 1
ATOM 1758 C CA . SER A 1 215 ? -31.311 -0.706 25.085 1.00 76.50 215 SER A CA 1
ATOM 1759 C C . SER A 1 215 ? -31.577 0.612 24.362 1.00 76.50 215 SER A C 1
ATOM 1761 O O . SER A 1 215 ? -30.954 0.910 23.341 1.00 76.50 215 SER A O 1
ATOM 1763 N N . ASN A 1 216 ? -32.420 1.447 24.971 1.00 82.81 216 ASN A N 1
ATOM 1764 C CA . ASN A 1 216 ? -32.674 2.825 24.542 1.00 82.81 216 ASN A CA 1
ATOM 1765 C C . ASN A 1 216 ? -31.538 3.797 24.906 1.00 82.81 216 ASN A C 1
ATOM 1767 O O . ASN A 1 216 ? -31.562 4.951 24.477 1.00 82.81 216 ASN A O 1
ATOM 1771 N N . VAL A 1 217 ? -30.540 3.347 25.679 1.00 86.94 217 VAL A N 1
ATOM 1772 C CA . VAL A 1 217 ? -29.423 4.187 26.142 1.00 86.94 217 VAL A CA 1
ATOM 1773 C C . VAL A 1 217 ? -28.550 4.696 24.991 1.00 86.94 217 VAL A C 1
ATOM 1775 O O . VAL A 1 217 ? -28.030 5.804 25.075 1.00 86.94 217 VAL A O 1
ATOM 1778 N N . LEU A 1 218 ? -28.417 3.933 23.903 1.00 89.06 218 LEU A N 1
ATOM 1779 C CA . LEU A 1 218 ? -27.797 4.407 22.662 1.00 89.06 218 LEU A CA 1
ATOM 1780 C C . LEU A 1 218 ? -28.879 4.751 21.627 1.00 89.06 218 LEU A C 1
ATOM 1782 O O . LEU A 1 218 ? -29.929 4.105 21.610 1.00 89.06 218 LEU A O 1
ATOM 1786 N N . PRO A 1 219 ? -28.634 5.705 20.709 1.00 89.69 219 PRO A N 1
ATOM 1787 C CA . PRO A 1 219 ? -29.563 5.978 19.619 1.00 89.69 219 PRO A CA 1
ATOM 1788 C C . PRO A 1 219 ? -29.860 4.721 18.792 1.00 89.69 219 PRO A C 1
ATOM 1790 O O . PRO A 1 219 ? -28.947 4.031 18.336 1.00 89.69 219 PRO A O 1
ATOM 1793 N N . ILE A 1 220 ? -31.144 4.450 18.537 1.00 80.81 220 ILE A N 1
ATOM 1794 C CA . ILE A 1 220 ? -31.623 3.202 17.906 1.00 80.81 220 ILE A CA 1
ATOM 1795 C C . ILE A 1 220 ? -30.907 2.908 16.577 1.00 80.81 220 ILE A C 1
ATOM 1797 O O . ILE A 1 220 ? -30.543 1.767 16.300 1.00 80.81 220 ILE A O 1
ATOM 1801 N N . ARG A 1 221 ? -30.654 3.947 15.771 1.00 88.25 221 ARG A N 1
ATOM 1802 C CA . ARG A 1 221 ? -30.021 3.824 14.448 1.00 88.25 221 ARG A CA 1
ATOM 1803 C C . ARG A 1 221 ? -28.487 3.772 14.485 1.00 88.25 221 ARG A C 1
ATOM 1805 O O . ARG A 1 221 ? -27.884 3.384 13.486 1.00 88.25 221 ARG A O 1
ATOM 1812 N N . LEU A 1 222 ? -27.849 4.111 15.611 1.00 91.31 222 LEU A N 1
ATOM 1813 C CA . LEU A 1 222 ? -26.385 4.140 15.737 1.00 91.31 222 LEU A CA 1
ATOM 1814 C C . LEU A 1 222 ? -25.786 2.743 15.552 1.00 91.31 222 LEU A C 1
ATOM 1816 O O . LEU A 1 222 ? -24.803 2.572 14.830 1.00 91.31 222 LEU A O 1
ATOM 1820 N N . LYS A 1 223 ? -26.394 1.722 16.169 1.00 88.75 223 LYS A N 1
ATOM 1821 C CA . LYS A 1 223 ? -25.912 0.336 16.061 1.00 88.75 223 LYS A CA 1
ATOM 1822 C C . LYS A 1 223 ? -26.002 -0.193 14.630 1.00 88.75 223 LYS A C 1
ATOM 1824 O O . LYS A 1 223 ? -25.051 -0.791 14.135 1.00 88.75 223 LYS A O 1
ATOM 1829 N N . GLU A 1 224 ? -27.115 0.076 13.948 1.00 89.50 224 GLU A N 1
ATOM 1830 C CA . GLU A 1 224 ? -27.354 -0.365 12.572 1.00 89.50 224 GLU A CA 1
ATOM 1831 C C . GLU A 1 224 ? -26.378 0.310 11.617 1.00 89.50 224 GLU A C 1
ATOM 1833 O O . GLU A 1 224 ? -25.829 -0.325 10.720 1.00 89.50 224 GLU A O 1
ATOM 1838 N N . GLU A 1 225 ? -26.133 1.603 11.818 1.00 92.56 225 GLU A N 1
ATOM 1839 C CA . GLU A 1 225 ? -25.152 2.338 11.038 1.00 92.56 225 GLU A CA 1
ATOM 1840 C C . GLU A 1 225 ? -23.727 1.836 11.286 1.00 92.56 225 GLU A C 1
ATOM 1842 O O . GLU A 1 225 ? -22.990 1.625 10.328 1.00 92.56 225 GLU A O 1
ATOM 1847 N N . THR A 1 226 ? -23.365 1.540 12.537 1.00 93.81 226 THR A N 1
ATOM 1848 C CA . THR A 1 226 ? -22.053 0.966 12.885 1.00 93.81 226 THR A CA 1
ATOM 1849 C C . THR A 1 226 ? -21.868 -0.434 12.280 1.00 93.81 226 THR A C 1
ATOM 1851 O O . THR A 1 226 ? -20.799 -0.777 11.786 1.00 93.81 226 THR A O 1
ATOM 1854 N N . LEU A 1 227 ? -22.909 -1.269 12.236 1.00 91.62 227 LEU A N 1
ATOM 1855 C CA . LEU A 1 227 ? -22.842 -2.557 11.531 1.00 91.62 227 LEU A CA 1
ATOM 1856 C C . LEU A 1 227 ? -22.672 -2.367 10.015 1.00 91.62 227 LEU A C 1
ATOM 1858 O O . LEU A 1 227 ? -21.922 -3.110 9.373 1.00 91.62 227 LEU A O 1
ATOM 1862 N N . ARG A 1 228 ? -23.318 -1.346 9.436 1.00 92.00 228 ARG A N 1
ATOM 1863 C CA . ARG A 1 228 ? -23.145 -0.977 8.025 1.00 92.00 228 ARG A CA 1
ATOM 1864 C C . ARG A 1 228 ? -21.723 -0.480 7.742 1.00 92.00 228 ARG A C 1
ATOM 1866 O O . ARG A 1 228 ? -21.123 -0.947 6.778 1.00 92.00 228 ARG A O 1
ATOM 1873 N N . THR A 1 229 ? -21.130 0.379 8.571 1.00 93.75 229 THR A N 1
ATOM 1874 C CA . THR A 1 229 ? -19.733 0.828 8.386 1.00 93.75 229 THR A CA 1
ATOM 1875 C C . THR A 1 229 ? -18.738 -0.329 8.493 1.00 93.75 229 THR A C 1
ATOM 1877 O O . THR A 1 229 ? -17.792 -0.403 7.708 1.00 93.75 229 THR A O 1
ATOM 1880 N N . LEU A 1 230 ? -18.975 -1.300 9.380 1.00 93.00 230 LEU A N 1
ATOM 1881 C CA . LEU A 1 230 ? -18.167 -2.522 9.428 1.00 93.00 230 LEU A CA 1
ATOM 1882 C C . LEU A 1 230 ? -18.327 -3.374 8.171 1.00 93.00 230 LEU A C 1
ATOM 1884 O O . LEU A 1 230 ? -17.331 -3.850 7.637 1.00 93.00 230 LEU A O 1
ATOM 1888 N N . SER A 1 231 ? -19.542 -3.496 7.643 1.00 91.69 231 SER A N 1
ATOM 1889 C CA . SER A 1 231 ? -19.811 -4.211 6.385 1.00 91.69 231 SER A CA 1
ATOM 1890 C C . SER A 1 231 ? -19.195 -3.520 5.164 1.00 91.69 231 SER A C 1
ATOM 1892 O O . SER A 1 231 ? -18.881 -4.168 4.163 1.00 91.69 231 SER A O 1
ATOM 1894 N N . LEU A 1 232 ? -19.025 -2.197 5.231 1.00 91.69 232 LEU A N 1
ATOM 1895 C CA . LEU A 1 232 ? -18.347 -1.403 4.211 1.00 91.69 232 LEU A CA 1
ATOM 1896 C C . LEU A 1 232 ? -16.845 -1.721 4.198 1.00 91.69 232 LEU A C 1
ATOM 1898 O O . LEU A 1 232 ? -16.283 -1.998 3.140 1.00 91.69 232 LEU A O 1
ATOM 1902 N N . LEU A 1 233 ? -16.220 -1.717 5.377 1.00 91.88 233 LEU A N 1
ATOM 1903 C CA . LEU A 1 233 ? -14.779 -1.891 5.554 1.00 91.88 233 LEU A CA 1
ATOM 1904 C C . LEU A 1 233 ? -14.318 -3.350 5.490 1.00 91.88 233 LEU A C 1
ATOM 1906 O O . LEU A 1 233 ? -13.229 -3.624 4.980 1.00 91.88 233 LEU A O 1
ATOM 1910 N N . PHE A 1 234 ? -15.153 -4.274 5.965 1.00 92.19 234 PHE A N 1
ATOM 1911 C CA . PHE A 1 234 ? -14.921 -5.717 6.010 1.00 92.19 234 PHE A CA 1
ATOM 1912 C C . PHE A 1 234 ? -16.064 -6.471 5.313 1.00 92.19 234 PHE A C 1
ATOM 1914 O O . PHE A 1 234 ? -16.867 -7.134 5.973 1.00 92.19 234 PHE A O 1
ATOM 1921 N N . PRO A 1 235 ? -16.167 -6.399 3.973 1.00 89.69 235 PRO A N 1
ATOM 1922 C CA . PRO A 1 235 ? -17.267 -7.040 3.265 1.00 89.69 235 PRO A CA 1
ATOM 1923 C C . PRO A 1 235 ? -17.264 -8.567 3.475 1.00 89.69 235 PRO A C 1
ATOM 1925 O O . PRO A 1 235 ? -16.213 -9.196 3.308 1.00 89.69 235 PRO A O 1
ATOM 1928 N N . PRO A 1 236 ? -18.420 -9.202 3.754 1.00 83.88 236 PRO A N 1
ATOM 1929 C CA . PRO A 1 236 ? -18.499 -10.628 4.106 1.00 83.88 236 PRO A CA 1
ATOM 1930 C C . PRO A 1 236 ? -17.995 -11.560 2.991 1.00 83.88 236 PRO A C 1
ATOM 1932 O O . PRO A 1 236 ? -17.426 -12.620 3.253 1.00 83.88 236 PRO A O 1
ATOM 1935 N N . HIS A 1 237 ? -18.160 -11.150 1.730 1.00 83.19 237 HIS A N 1
ATOM 1936 C CA . HIS A 1 237 ? -17.768 -11.931 0.551 1.00 83.19 237 HIS A CA 1
ATOM 1937 C C . HIS A 1 237 ? -16.353 -11.616 0.034 1.00 83.19 237 HIS A C 1
ATOM 1939 O O . HIS A 1 237 ? -15.909 -12.224 -0.941 1.00 83.19 237 HIS A O 1
ATOM 1945 N N . ASP A 1 238 ? -15.624 -10.689 0.662 1.00 85.88 238 ASP A N 1
ATOM 1946 C CA . ASP A 1 238 ? -14.278 -10.317 0.230 1.00 85.88 238 ASP A CA 1
ATOM 1947 C C . ASP A 1 238 ? -13.203 -11.204 0.881 1.00 85.88 238 ASP A C 1
ATOM 1949 O O . ASP A 1 238 ? -12.649 -10.926 1.951 1.00 85.88 238 ASP A O 1
ATOM 1953 N N . LEU A 1 239 ? -12.862 -12.288 0.179 1.00 87.19 239 LEU A N 1
ATOM 1954 C CA . LEU A 1 239 ? -11.818 -13.222 0.601 1.00 87.19 239 LEU A CA 1
ATOM 1955 C C . LEU A 1 239 ? -10.426 -12.576 0.689 1.00 87.19 239 LEU A C 1
ATOM 1957 O O . LEU A 1 239 ? -9.567 -13.103 1.401 1.00 87.19 239 LEU A O 1
ATOM 1961 N N . GLN A 1 240 ? -10.169 -11.477 -0.030 1.00 86.56 240 GLN A N 1
ATOM 1962 C CA . GLN A 1 240 ? -8.871 -10.804 0.010 1.00 86.56 240 GLN A CA 1
ATOM 1963 C C . GLN A 1 240 ? -8.717 -10.020 1.304 1.00 86.56 240 GLN A C 1
ATOM 1965 O O . GLN A 1 240 ? -7.727 -10.231 2.008 1.00 86.56 240 GLN A O 1
ATOM 1970 N N . THR A 1 241 ? -9.722 -9.214 1.659 1.00 87.94 241 THR A N 1
ATOM 1971 C CA . THR A 1 241 ? -9.754 -8.503 2.945 1.00 87.94 241 THR A CA 1
ATOM 1972 C C . THR A 1 241 ? -9.656 -9.486 4.111 1.00 87.94 241 THR A C 1
ATOM 1974 O O . THR A 1 241 ? -8.862 -9.273 5.024 1.00 87.94 241 THR A O 1
ATOM 1977 N N . ARG A 1 242 ? -10.345 -10.635 4.049 1.00 89.44 242 ARG A N 1
ATOM 1978 C CA . ARG A 1 242 ? -10.257 -11.670 5.094 1.00 89.44 242 ARG A CA 1
ATOM 1979 C C . ARG A 1 242 ? -8.867 -12.295 5.228 1.00 89.44 242 ARG A C 1
ATOM 1981 O O . ARG A 1 242 ? -8.365 -12.454 6.340 1.00 89.44 242 ARG A O 1
ATOM 1988 N N . LYS A 1 243 ? -8.219 -12.632 4.109 1.00 88.31 243 LYS A N 1
ATOM 1989 C CA . LYS A 1 243 ? -6.845 -13.167 4.118 1.00 88.31 243 LYS A CA 1
ATOM 1990 C C . LYS A 1 243 ? -5.829 -12.129 4.589 1.00 88.31 243 LYS A C 1
ATOM 1992 O O . LYS A 1 243 ? -4.901 -12.493 5.306 1.00 88.31 243 LYS A O 1
ATOM 1997 N N . TRP A 1 244 ? -5.985 -10.868 4.192 1.00 91.94 244 TRP A N 1
ATOM 1998 C CA . TRP A 1 244 ? -5.143 -9.773 4.672 1.00 91.94 244 TRP A CA 1
ATOM 1999 C C . TRP A 1 244 ? -5.288 -9.607 6.186 1.00 91.94 244 TRP A C 1
ATOM 2001 O O . TRP A 1 244 ? -4.280 -9.665 6.885 1.00 91.94 244 TRP A O 1
ATOM 2011 N N . LEU A 1 245 ? -6.524 -9.555 6.694 1.00 89.19 245 LEU A N 1
ATOM 2012 C CA . LEU A 1 245 ? -6.775 -9.401 8.123 1.00 89.19 245 LEU A CA 1
ATOM 2013 C C . LEU A 1 245 ? -6.188 -10.558 8.934 1.00 89.19 245 LEU A C 1
ATOM 2015 O O . LEU A 1 245 ? -5.580 -10.315 9.963 1.00 89.19 245 LEU A O 1
ATOM 2019 N N . SER A 1 246 ? -6.266 -11.803 8.443 1.00 87.06 246 SER A N 1
ATOM 2020 C CA . SER A 1 246 ? -5.678 -12.967 9.134 1.00 87.06 246 SER A CA 1
ATOM 2021 C C . SER A 1 246 ? -4.155 -12.901 9.323 1.00 87.06 246 SER A C 1
ATOM 2023 O O . SER A 1 246 ? -3.612 -13.619 10.157 1.00 87.06 246 SER A O 1
ATOM 2025 N N . LYS A 1 247 ? -3.464 -12.062 8.542 1.00 88.56 247 LYS A N 1
ATOM 2026 C CA . LYS A 1 247 ? -2.012 -11.844 8.617 1.00 88.56 247 LYS A CA 1
ATOM 2027 C C . LYS A 1 247 ? -1.645 -10.532 9.316 1.00 88.56 247 LYS A C 1
ATOM 2029 O O . LYS A 1 247 ? -0.460 -10.254 9.470 1.00 88.56 247 LYS A O 1
ATOM 2034 N N . HIS A 1 248 ? -2.631 -9.713 9.675 1.00 89.06 248 HIS A N 1
ATOM 2035 C CA . HIS A 1 248 ? -2.411 -8.399 10.263 1.00 89.06 248 HIS A CA 1
ATOM 2036 C C . HIS A 1 248 ? -1.950 -8.535 11.731 1.00 89.06 248 HIS A C 1
ATOM 2038 O O . HIS A 1 248 ? -2.460 -9.411 12.433 1.00 89.06 248 HIS A O 1
ATOM 2044 N N . PRO A 1 249 ? -1.037 -7.685 12.242 1.00 87.50 249 PRO A N 1
ATOM 2045 C CA . PRO A 1 249 ? -0.555 -7.772 13.629 1.00 87.50 249 PRO A CA 1
ATOM 2046 C C . PRO A 1 249 ? -1.676 -7.731 14.679 1.00 87.50 249 PRO A C 1
ATOM 2048 O O . PRO A 1 249 ? -1.623 -8.413 15.697 1.00 87.50 249 PRO A O 1
ATOM 2051 N N . GLU A 1 250 ? -2.724 -6.961 14.393 1.00 85.56 250 GLU A N 1
ATOM 2052 C CA . GLU A 1 250 ? -3.880 -6.760 15.276 1.00 85.56 250 GLU A CA 1
ATOM 2053 C C . GLU A 1 250 ? -4.983 -7.832 15.123 1.00 85.56 250 GLU A C 1
ATOM 2055 O O . GLU A 1 250 ? -6.024 -7.745 15.772 1.00 85.56 250 GLU A O 1
ATOM 2060 N N . ALA A 1 251 ? -4.778 -8.863 14.290 1.00 83.44 251 ALA A N 1
ATOM 2061 C CA . ALA A 1 251 ? -5.771 -9.912 14.021 1.00 83.44 251 ALA A CA 1
ATOM 2062 C C . ALA A 1 251 ? -6.239 -10.658 15.278 1.00 83.44 251 ALA A C 1
ATOM 2064 O O . ALA A 1 251 ? -7.386 -11.090 15.351 1.00 83.44 251 ALA A O 1
ATOM 2065 N N . SER A 1 252 ? -5.355 -10.814 16.266 1.00 82.19 252 SER A N 1
ATOM 2066 C CA . SER A 1 252 ? -5.640 -11.523 17.517 1.00 82.19 252 SER A CA 1
ATOM 2067 C C . SER A 1 252 ? -6.604 -10.777 18.440 1.00 82.19 252 SER A C 1
ATOM 2069 O O . SER A 1 252 ? -7.251 -11.418 19.264 1.00 82.19 252 SER A O 1
ATOM 2071 N N . LYS A 1 253 ? -6.709 -9.448 18.303 1.00 82.69 253 LYS A N 1
ATOM 2072 C CA . LYS A 1 253 ? -7.585 -8.598 19.127 1.00 82.69 253 LYS A CA 1
ATOM 2073 C C . LYS A 1 253 ? -8.975 -8.406 18.517 1.00 82.69 253 LYS A C 1
ATOM 2075 O O . LYS A 1 253 ? -9.868 -7.902 19.180 1.00 82.69 253 LYS A O 1
ATOM 2080 N N . LEU A 1 254 ? -9.154 -8.784 17.254 1.00 85.12 254 LEU A N 1
ATOM 2081 C CA . LEU A 1 254 ? -10.385 -8.572 16.502 1.00 85.12 254 LEU A CA 1
ATOM 2082 C C . LEU A 1 254 ? -11.457 -9.616 16.810 1.00 85.12 254 LEU A C 1
ATOM 2084 O O . LEU A 1 254 ? -11.179 -10.780 17.099 1.00 85.12 254 LEU A O 1
ATOM 2088 N N . ASP A 1 255 ? -12.712 -9.195 16.668 1.00 84.31 255 ASP A N 1
ATOM 2089 C CA . ASP A 1 255 ? -13.856 -10.088 16.802 1.00 84.31 255 ASP A CA 1
ATOM 2090 C C . ASP A 1 255 ? -13.944 -11.057 15.613 1.00 84.31 255 ASP A C 1
ATOM 2092 O O . ASP A 1 255 ? -13.823 -10.667 14.448 1.00 84.31 255 ASP A O 1
ATOM 2096 N N . ARG A 1 256 ? -14.194 -12.340 15.894 1.00 79.56 256 ARG A N 1
ATOM 2097 C CA . ARG A 1 256 ? -14.285 -13.391 14.865 1.00 79.56 256 ARG A CA 1
ATOM 2098 C C . ARG A 1 256 ? -15.505 -13.229 13.952 1.00 79.56 256 ARG A C 1
ATOM 2100 O O . ARG A 1 256 ? -15.499 -13.734 12.829 1.00 79.56 256 ARG A O 1
ATOM 2107 N N . SER A 1 257 ? -16.523 -12.510 14.412 1.00 82.88 257 SER A N 1
ATOM 2108 C CA . SER A 1 257 ? -17.798 -12.264 13.737 1.00 82.88 257 SER A CA 1
ATOM 2109 C C . SER A 1 257 ? -17.780 -11.023 12.841 1.00 82.88 257 SER A C 1
ATOM 2111 O O . SER A 1 257 ? -18.810 -10.697 12.256 1.00 82.88 257 SER A O 1
ATOM 2113 N N . LEU A 1 258 ? -16.632 -10.349 12.680 1.00 84.19 258 LEU A N 1
ATOM 2114 C CA . LEU A 1 258 ? -16.495 -9.123 11.880 1.00 84.19 258 LEU A CA 1
ATOM 2115 C C . LEU A 1 258 ? -16.963 -9.289 10.422 1.00 84.19 258 LEU A C 1
ATOM 2117 O O . LEU A 1 258 ? -17.613 -8.408 9.873 1.00 84.19 258 LEU A O 1
ATOM 2121 N N . PHE A 1 259 ? -16.692 -10.450 9.816 1.00 83.50 259 PHE A N 1
ATOM 2122 C CA . PHE A 1 259 ? -17.142 -10.798 8.457 1.00 83.50 259 PHE A CA 1
ATOM 2123 C C . PHE A 1 259 ? -18.552 -11.401 8.413 1.00 83.50 259 PHE A C 1
ATOM 2125 O O . PHE A 1 259 ? -18.983 -11.868 7.363 1.00 83.50 259 PHE A O 1
ATOM 2132 N N . GLY A 1 260 ? -19.248 -11.469 9.548 1.00 79.38 260 GLY A N 1
ATOM 2133 C CA . GLY A 1 260 ? -20.592 -12.027 9.645 1.00 79.38 260 GLY A CA 1
ATOM 2134 C C . GLY A 1 260 ? -21.701 -11.007 9.400 1.00 79.38 260 GLY A C 1
ATOM 2135 O O . GLY A 1 260 ? -22.862 -11.399 9.468 1.00 79.38 260 GLY A O 1
ATOM 2136 N N . CYS A 1 261 ? -21.378 -9.724 9.206 1.00 81.75 261 CYS A N 1
ATOM 2137 C CA . CYS A 1 261 ? -22.354 -8.654 8.993 1.00 81.75 261 CYS A CA 1
ATOM 2138 C C . CYS A 1 261 ? -23.044 -8.747 7.624 1.00 81.75 261 CYS A C 1
ATOM 2140 O O . CYS A 1 261 ? -22.486 -9.298 6.671 1.00 81.75 261 CYS A O 1
ATOM 2142 N N . ASP A 1 262 ? -24.252 -8.189 7.531 1.00 82.81 262 ASP A N 1
ATOM 2143 C CA . ASP A 1 262 ? -25.053 -8.253 6.311 1.00 82.81 262 ASP A CA 1
ATOM 2144 C C . ASP A 1 262 ? -24.394 -7.478 5.158 1.00 82.81 262 ASP A C 1
ATOM 2146 O O . ASP A 1 262 ? -23.893 -6.364 5.343 1.00 82.81 262 ASP A O 1
ATOM 2150 N N . PRO A 1 263 ? -24.383 -8.033 3.934 1.00 83.88 263 PRO A N 1
ATOM 2151 C CA . PRO A 1 263 ? -23.755 -7.375 2.802 1.00 83.88 263 PRO A CA 1
ATOM 2152 C C . PRO A 1 263 ? -24.489 -6.079 2.437 1.00 83.88 263 PRO A C 1
ATOM 2154 O O . PRO A 1 263 ? -25.684 -6.071 2.145 1.00 83.88 263 PRO A O 1
ATOM 2157 N N . LEU A 1 264 ? -23.739 -4.979 2.357 1.00 84.62 264 LEU A N 1
ATOM 2158 C CA . LEU A 1 264 ? -24.258 -3.700 1.876 1.00 84.62 264 LEU A CA 1
ATOM 2159 C C . LEU A 1 264 ? -24.569 -3.746 0.377 1.00 84.62 264 LEU A C 1
ATOM 2161 O O . LEU A 1 264 ? -23.680 -4.003 -0.450 1.00 84.62 264 LEU A O 1
ATOM 2165 N N . ARG A 1 265 ? -25.810 -3.396 0.017 1.00 82.38 265 ARG A N 1
ATOM 2166 C CA . ARG A 1 265 ? -26.192 -3.154 -1.379 1.00 82.38 265 ARG A CA 1
ATOM 2167 C C . ARG A 1 265 ? -25.460 -1.929 -1.913 1.00 82.38 265 ARG A C 1
ATOM 2169 O O . ARG A 1 265 ? -24.995 -1.067 -1.171 1.00 82.38 265 ARG A O 1
ATOM 2176 N N . LEU A 1 266 ? -25.357 -1.846 -3.235 1.00 74.94 266 LEU A N 1
ATOM 2177 C CA . LEU A 1 266 ? -24.679 -0.733 -3.893 1.00 74.94 266 LEU A CA 1
ATOM 2178 C C . LEU A 1 266 ? -25.300 0.620 -3.512 1.00 74.94 266 LEU A C 1
ATOM 2180 O O . LEU A 1 266 ? -24.569 1.598 -3.349 1.00 74.94 266 LEU A O 1
ATOM 2184 N N . ASP A 1 267 ? -26.623 0.707 -3.395 1.00 76.62 267 ASP A N 1
ATOM 2185 C CA . ASP A 1 267 ? -27.329 1.965 -3.104 1.00 76.62 267 ASP A CA 1
ATOM 2186 C C . ASP A 1 267 ? -27.169 2.409 -1.650 1.00 76.62 267 ASP A C 1
ATOM 2188 O O . ASP A 1 267 ? -27.338 3.586 -1.346 1.00 76.62 267 ASP A O 1
ATOM 2192 N N . ASP A 1 268 ? -26.784 1.501 -0.755 1.00 82.31 268 ASP A N 1
ATOM 2193 C CA . ASP A 1 268 ? -26.567 1.786 0.668 1.00 82.31 268 ASP A CA 1
ATOM 2194 C C . ASP A 1 268 ? -25.159 2.315 0.967 1.00 82.31 268 ASP A C 1
ATOM 2196 O O . ASP A 1 268 ? -24.838 2.634 2.105 1.00 82.31 268 ASP A O 1
ATOM 2200 N N . ARG A 1 269 ? -24.324 2.460 -0.069 1.00 85.69 269 ARG A N 1
ATOM 2201 C CA . ARG A 1 269 ? -22.961 3.007 0.009 1.00 85.69 269 ARG A CA 1
ATOM 2202 C C . ARG A 1 269 ? -22.891 4.522 -0.219 1.00 85.69 269 ARG A C 1
ATOM 2204 O O . ARG A 1 269 ? -21.816 5.047 -0.493 1.00 85.69 269 ARG A O 1
ATOM 2211 N N . GLN A 1 270 ? -24.017 5.225 -0.189 1.00 87.25 270 GLN A N 1
ATOM 2212 C CA . GLN A 1 270 ? -24.033 6.689 -0.249 1.00 87.25 270 GLN A CA 1
ATOM 2213 C C . GLN A 1 270 ? -23.636 7.252 1.114 1.00 87.25 270 GLN A C 1
ATOM 2215 O O . GLN A 1 270 ? -24.190 6.818 2.122 1.00 87.25 270 GLN A O 1
ATOM 2220 N N . ILE A 1 271 ? -22.706 8.212 1.151 1.00 87.06 271 ILE A N 1
ATOM 2221 C CA . ILE A 1 271 ? -22.234 8.792 2.419 1.00 87.06 271 ILE A CA 1
ATOM 2222 C C . ILE A 1 271 ? -23.395 9.444 3.184 1.00 87.06 271 ILE A C 1
ATOM 2224 O O . ILE A 1 271 ? -23.504 9.247 4.387 1.00 87.06 271 ILE A O 1
ATOM 2228 N N . ALA A 1 272 ? -24.344 10.070 2.479 1.00 84.62 272 ALA A N 1
ATOM 2229 C CA . ALA A 1 272 ? -25.546 10.674 3.069 1.00 84.62 272 ALA A CA 1
ATOM 2230 C C . ALA A 1 272 ? -26.425 9.700 3.891 1.00 84.62 272 ALA A C 1
ATOM 2232 O O . ALA A 1 272 ? -27.241 10.135 4.698 1.00 84.62 272 ALA A O 1
ATOM 2233 N N . LYS A 1 273 ? -26.288 8.378 3.695 1.00 86.75 273 LYS A N 1
ATOM 2234 C CA . LYS A 1 273 ? -27.021 7.347 4.459 1.00 86.75 273 LYS A CA 1
ATOM 2235 C C . LYS A 1 273 ? -26.362 6.981 5.794 1.00 86.75 273 LYS A C 1
ATOM 2237 O O . LYS A 1 273 ? -26.918 6.154 6.530 1.00 86.75 273 LYS A O 1
ATOM 2242 N N . PHE A 1 274 ? -25.188 7.542 6.069 1.00 89.94 274 PHE A N 1
ATOM 2243 C CA . PHE A 1 274 ? -24.482 7.444 7.338 1.00 89.94 274 PHE A CA 1
ATOM 2244 C C . PHE A 1 274 ? -24.623 8.791 8.040 1.00 89.94 274 PHE A C 1
ATOM 2246 O O . PHE A 1 274 ? -24.025 9.763 7.600 1.00 89.94 274 PHE A O 1
ATOM 2253 N N . HIS A 1 275 ? -25.467 8.866 9.063 1.00 89.56 275 HIS A N 1
ATOM 2254 C CA . HIS A 1 275 ? -25.760 10.085 9.807 1.00 89.56 275 HIS A CA 1
ATOM 2255 C C . HIS A 1 275 ? -24.802 10.275 10.987 1.00 89.56 275 HIS A C 1
ATOM 2257 O O . HIS A 1 275 ? -24.219 11.341 11.132 1.00 89.56 275 HIS A O 1
ATOM 2263 N N . PHE A 1 276 ? -24.590 9.228 11.787 1.00 91.56 276 PHE A N 1
ATOM 2264 C CA . PHE A 1 276 ? -23.762 9.276 12.999 1.00 91.56 276 PHE A CA 1
ATOM 2265 C C . PHE A 1 276 ? -22.266 9.318 12.684 1.00 91.56 276 PHE A C 1
ATOM 2267 O O . PHE A 1 276 ? -21.487 9.980 13.363 1.00 91.56 276 PHE A O 1
ATOM 2274 N N . TRP A 1 277 ? -21.844 8.596 11.645 1.00 93.81 277 TRP A N 1
ATOM 2275 C CA . TRP A 1 277 ? -20.439 8.493 11.255 1.00 93.81 277 TRP A CA 1
ATOM 2276 C C . TRP A 1 277 ? -20.101 9.301 10.000 1.00 93.81 277 TRP A C 1
ATOM 2278 O O . TRP A 1 277 ? -19.008 9.137 9.454 1.00 93.81 277 TRP A O 1
ATOM 2288 N N . HIS A 1 278 ? -21.017 10.170 9.558 1.00 91.81 278 HIS A N 1
ATOM 2289 C CA . HIS A 1 278 ? -20.929 10.945 8.319 1.00 91.81 278 HIS A CA 1
ATOM 2290 C C . HIS A 1 278 ? -19.557 11.604 8.135 1.00 91.81 278 HIS A C 1
ATOM 2292 O O . HIS A 1 278 ? -18.796 11.244 7.236 1.00 91.81 278 HIS A O 1
ATOM 2298 N N . ASP A 1 279 ? -19.211 12.529 9.029 1.00 89.25 279 ASP A N 1
ATOM 2299 C CA . ASP A 1 279 ? -18.036 13.385 8.882 1.00 89.25 279 ASP A CA 1
ATOM 2300 C C . ASP A 1 279 ? -16.739 12.577 8.966 1.00 89.25 279 ASP A C 1
ATOM 2302 O O . ASP A 1 279 ? -15.801 12.813 8.207 1.00 89.25 279 ASP A O 1
ATOM 2306 N N . ARG A 1 280 ? -16.708 11.539 9.810 1.00 91.88 280 ARG A N 1
ATOM 2307 C CA . ARG A 1 280 ? -15.563 10.620 9.905 1.00 91.88 280 ARG A CA 1
ATOM 2308 C C . ARG A 1 280 ? -15.372 9.821 8.616 1.00 91.88 280 ARG A C 1
ATOM 2310 O O . ARG A 1 280 ? -14.242 9.648 8.163 1.00 91.88 280 ARG A O 1
ATOM 2317 N N . ILE A 1 281 ? -16.459 9.376 7.984 1.00 92.25 281 ILE A N 1
ATOM 2318 C CA . ILE A 1 281 ? -16.413 8.709 6.675 1.00 92.25 281 ILE A CA 1
ATOM 2319 C C . ILE A 1 281 ? -15.983 9.688 5.581 1.00 92.25 281 ILE A C 1
ATOM 2321 O O . ILE A 1 281 ? -15.187 9.302 4.727 1.00 92.25 281 ILE A O 1
ATOM 2325 N N . VAL A 1 282 ? -16.456 10.940 5.604 1.00 90.19 282 VAL A N 1
ATOM 2326 C CA . VAL A 1 282 ? -16.021 11.986 4.663 1.00 90.19 282 VAL A CA 1
ATOM 2327 C C . VAL A 1 282 ? -14.517 12.219 4.782 1.00 90.19 282 VAL A C 1
ATOM 2329 O O . VAL A 1 282 ? -13.824 12.162 3.767 1.00 90.19 282 VAL A O 1
ATOM 2332 N N . ILE A 1 283 ? -13.994 12.397 6.000 1.00 88.44 283 ILE A N 1
ATOM 2333 C CA . ILE A 1 283 ? -12.555 12.569 6.257 1.00 88.44 283 ILE A CA 1
ATOM 2334 C C . ILE A 1 283 ? -11.769 11.363 5.732 1.00 88.44 283 ILE A C 1
ATOM 2336 O O . ILE A 1 283 ? -10.802 11.529 4.989 1.00 88.44 283 ILE A O 1
ATOM 2340 N N . LEU A 1 284 ? -12.207 10.139 6.045 1.00 89.62 284 LEU A N 1
ATOM 2341 C CA . LEU A 1 284 ? -11.552 8.922 5.560 1.00 89.62 284 LEU A CA 1
ATOM 2342 C C . LEU A 1 284 ? -11.608 8.791 4.036 1.00 89.62 284 LEU A C 1
ATOM 2344 O O . LEU A 1 284 ? -10.632 8.359 3.423 1.00 89.62 284 LEU A O 1
ATOM 2348 N N . LYS A 1 285 ? -12.723 9.171 3.407 1.00 88.88 285 LYS A N 1
ATOM 2349 C CA . LYS A 1 285 ? -12.871 9.156 1.949 1.00 88.88 285 LYS A CA 1
ATOM 2350 C C . LYS A 1 285 ? -11.964 10.187 1.290 1.00 88.88 285 LYS A C 1
ATOM 2352 O O . LYS A 1 285 ? -11.285 9.843 0.330 1.00 88.88 285 LYS A O 1
ATOM 2357 N N . GLN A 1 286 ? -11.898 11.404 1.824 1.00 86.88 286 GLN A N 1
ATOM 2358 C CA . GLN A 1 286 ? -10.987 12.443 1.345 1.00 86.88 286 GLN A CA 1
ATOM 2359 C C . GLN A 1 286 ? -9.528 12.007 1.493 1.00 86.88 286 GLN A C 1
ATOM 2361 O O . GLN A 1 286 ? -8.770 12.089 0.528 1.00 86.88 286 GLN A O 1
ATOM 2366 N N . ALA A 1 287 ? -9.148 11.473 2.657 1.00 84.62 287 ALA A N 1
ATOM 2367 C CA . ALA A 1 287 ? -7.807 10.951 2.900 1.00 84.62 287 ALA A CA 1
ATOM 2368 C C . ALA A 1 287 ? -7.466 9.794 1.950 1.00 84.62 287 ALA A C 1
ATOM 2370 O O . ALA A 1 287 ? -6.353 9.734 1.429 1.00 84.62 287 ALA A O 1
ATOM 2371 N N . PHE A 1 288 ? -8.426 8.905 1.678 1.00 85.75 288 PHE A N 1
ATOM 2372 C CA . PHE A 1 288 ? -8.266 7.833 0.704 1.00 85.75 288 PHE A CA 1
ATOM 2373 C C . PHE A 1 288 ? -8.064 8.387 -0.708 1.00 85.75 288 PHE A C 1
ATOM 2375 O O . PHE A 1 288 ? -7.062 8.065 -1.338 1.00 85.75 288 PHE A O 1
ATOM 2382 N N . ASP A 1 289 ? -8.955 9.252 -1.194 1.00 81.75 289 ASP A N 1
ATOM 2383 C CA . ASP A 1 289 ? -8.926 9.802 -2.556 1.00 81.75 289 ASP A CA 1
ATOM 2384 C C . ASP A 1 289 ? -7.685 10.655 -2.834 1.00 81.75 289 ASP A C 1
ATOM 2386 O O . ASP A 1 289 ? -7.104 10.573 -3.915 1.00 81.75 289 ASP A O 1
ATOM 2390 N N . GLN A 1 290 ? -7.255 11.456 -1.857 1.00 78.38 290 GLN A N 1
ATOM 2391 C CA . GLN A 1 290 ? -6.090 12.332 -1.982 1.00 78.38 290 GLN A CA 1
ATOM 2392 C C . GLN A 1 290 ? -4.761 11.589 -1.802 1.00 78.38 290 GLN A C 1
ATOM 2394 O O . GLN A 1 290 ? -3.706 12.125 -2.156 1.00 78.38 290 GLN A O 1
ATOM 2399 N N . ALA A 1 291 ? -4.777 10.362 -1.269 1.00 74.00 291 ALA A N 1
ATOM 2400 C CA . ALA A 1 291 ? -3.556 9.602 -1.074 1.00 74.00 291 ALA A CA 1
ATOM 2401 C C . ALA A 1 291 ? -2.904 9.251 -2.415 1.00 74.00 291 ALA A C 1
ATOM 2403 O O . ALA A 1 291 ? -3.487 8.574 -3.267 1.00 74.00 291 ALA A O 1
ATOM 2404 N N . ARG A 1 292 ? -1.656 9.696 -2.574 1.00 68.00 292 ARG A N 1
ATOM 2405 C CA . ARG A 1 292 ? -0.778 9.309 -3.678 1.00 68.00 292 ARG A CA 1
ATOM 2406 C C . ARG A 1 292 ? 0.149 8.192 -3.207 1.00 68.00 292 ARG A C 1
ATOM 2408 O O . ARG A 1 292 ? 0.639 8.273 -2.079 1.00 68.00 292 ARG A O 1
ATOM 2415 N N . PRO A 1 293 ? 0.421 7.184 -4.048 1.00 65.56 293 PRO A N 1
ATOM 2416 C CA . PRO A 1 293 ? 1.285 6.081 -3.662 1.00 65.56 293 PRO A CA 1
ATOM 2417 C C . PRO A 1 293 ? 2.690 6.604 -3.344 1.00 65.56 293 PRO A C 1
ATOM 2419 O O . PRO A 1 293 ? 3.362 7.166 -4.209 1.00 65.56 293 PRO A O 1
ATOM 2422 N N . SER A 1 294 ? 3.129 6.431 -2.097 1.00 60.62 294 SER A N 1
ATOM 2423 C CA . SER A 1 294 ? 4.477 6.798 -1.645 1.00 60.62 294 SER A CA 1
ATOM 2424 C C . SER A 1 294 ? 5.481 5.662 -1.855 1.00 60.62 294 SER A C 1
ATOM 2426 O O . SER A 1 294 ? 6.690 5.884 -1.835 1.00 60.62 294 SER A O 1
ATOM 2428 N N . THR A 1 295 ? 4.988 4.446 -2.113 1.00 56.53 295 THR A N 1
ATOM 2429 C CA . THR A 1 295 ? 5.797 3.256 -2.402 1.00 56.53 295 THR A CA 1
ATOM 2430 C C . THR A 1 295 ? 5.367 2.571 -3.702 1.00 56.53 295 THR A C 1
ATOM 2432 O O . THR A 1 295 ? 4.212 2.640 -4.120 1.00 56.53 295 THR A O 1
ATOM 2435 N N . ILE A 1 296 ? 6.298 1.847 -4.332 1.00 38.22 296 ILE A N 1
ATOM 2436 C CA . ILE A 1 296 ? 6.057 1.086 -5.576 1.00 38.22 296 ILE A CA 1
ATOM 2437 C C . ILE A 1 296 ? 4.987 -0.001 -5.364 1.00 38.22 296 ILE A C 1
ATOM 2439 O O . ILE A 1 296 ? 4.183 -0.265 -6.252 1.00 38.22 296 ILE A O 1
ATOM 2443 N N . SER A 1 297 ? 4.941 -0.591 -4.164 1.00 52.12 297 SER A N 1
ATOM 2444 C CA . SER A 1 297 ? 3.907 -1.554 -3.770 1.00 52.12 297 SER A CA 1
ATOM 2445 C C . SER A 1 297 ? 2.516 -0.909 -3.757 1.00 52.12 297 SER A C 1
ATOM 2447 O O . SER A 1 297 ? 1.598 -1.436 -4.377 1.00 52.12 297 SER A O 1
ATOM 2449 N N . GLN A 1 298 ? 2.367 0.268 -3.131 1.00 60.03 298 GLN A N 1
ATOM 2450 C CA . GLN A 1 298 ? 1.103 1.018 -3.133 1.00 60.03 298 GLN A CA 1
ATOM 2451 C C . GLN A 1 298 ? 0.683 1.410 -4.552 1.00 60.03 298 GLN A C 1
ATOM 2453 O O . GLN A 1 298 ? -0.477 1.237 -4.907 1.00 60.03 298 GLN A O 1
ATOM 2458 N N . TRP A 1 299 ? 1.629 1.861 -5.384 1.00 61.62 299 TRP A N 1
ATOM 2459 C CA . TRP A 1 299 ? 1.360 2.185 -6.788 1.00 61.62 299 TRP A CA 1
ATOM 2460 C C . TRP A 1 299 ? 0.834 0.972 -7.569 1.00 61.62 299 TRP A C 1
ATOM 2462 O O . TRP A 1 299 ? -0.102 1.100 -8.347 1.00 61.62 299 TRP A O 1
ATOM 2472 N N . TRP A 1 300 ? 1.381 -0.222 -7.317 1.00 47.75 300 TRP A N 1
ATOM 2473 C CA . TRP A 1 300 ? 0.941 -1.465 -7.957 1.00 47.75 300 TRP A CA 1
ATOM 2474 C C . TRP A 1 300 ? -0.468 -1.917 -7.533 1.00 47.75 300 TRP A C 1
ATOM 2476 O O . TRP A 1 300 ? -1.199 -2.519 -8.324 1.00 47.75 300 TRP A O 1
ATOM 2486 N N . TYR A 1 301 ? -0.861 -1.654 -6.282 1.00 57.59 301 TYR A N 1
ATOM 2487 C CA . TYR A 1 301 ? -2.204 -1.966 -5.777 1.00 57.59 301 TYR A CA 1
ATOM 2488 C C . TYR A 1 301 ? -3.242 -0.882 -6.092 1.00 57.59 301 TYR A C 1
ATOM 2490 O O . TYR A 1 301 ? -4.442 -1.165 -6.025 1.00 57.59 301 TYR A O 1
ATOM 2498 N N . ASP A 1 302 ? -2.811 0.325 -6.461 1.00 62.16 302 ASP A N 1
ATOM 2499 C CA . ASP A 1 302 ? -3.695 1.431 -6.813 1.00 62.16 302 ASP A CA 1
ATOM 2500 C C . ASP A 1 302 ? -4.355 1.206 -8.184 1.00 62.16 302 ASP A C 1
ATOM 2502 O O . ASP A 1 302 ? -3.820 1.532 -9.243 1.00 62.16 302 ASP A O 1
ATOM 2506 N N . ARG A 1 303 ? -5.551 0.609 -8.157 1.00 58.25 303 ARG A N 1
ATOM 2507 C CA . ARG A 1 303 ? -6.385 0.340 -9.340 1.00 58.25 303 ARG A CA 1
ATOM 2508 C C . ARG A 1 303 ? -7.496 1.369 -9.559 1.00 58.25 303 ARG A C 1
ATOM 2510 O O . ARG A 1 303 ? -8.381 1.113 -10.372 1.00 58.25 303 ARG A O 1
ATOM 2517 N N . ARG A 1 304 ? -7.472 2.514 -8.863 1.00 63.81 304 ARG A N 1
ATOM 2518 C CA . ARG A 1 304 ? -8.466 3.594 -9.048 1.00 63.81 304 ARG A CA 1
ATOM 2519 C C . ARG A 1 304 ? -8.474 4.144 -10.481 1.00 63.81 304 ARG A C 1
ATOM 2521 O O . ARG A 1 304 ? -9.496 4.635 -10.939 1.00 63.81 304 ARG A O 1
ATOM 2528 N N . ASN A 1 305 ? -7.373 3.961 -11.214 1.00 49.25 305 ASN A N 1
ATOM 2529 C CA . ASN A 1 305 ? -7.208 4.357 -12.614 1.00 49.25 305 ASN A CA 1
ATOM 2530 C C . ASN A 1 305 ? -7.140 3.130 -13.548 1.00 49.25 305 ASN A C 1
ATOM 2532 O O . ASN A 1 305 ? -6.115 2.867 -14.177 1.00 49.25 305 ASN A O 1
ATOM 2536 N N . GLY A 1 306 ? -8.205 2.324 -13.598 1.00 38.09 306 GLY A N 1
ATOM 2537 C CA . GLY A 1 306 ? -8.287 1.158 -14.487 1.00 38.09 306 GLY A CA 1
ATOM 2538 C C . GLY A 1 306 ? -8.465 1.539 -15.965 1.00 38.09 306 GLY A C 1
ATOM 2539 O O . GLY A 1 306 ? -9.375 2.283 -16.311 1.00 38.09 306 GLY A O 1
ATOM 2540 N N . VAL A 1 307 ? -7.608 1.002 -16.839 1.00 36.03 307 VAL A N 1
ATOM 2541 C CA . VAL A 1 307 ? -7.657 1.156 -18.306 1.00 36.03 307 VAL A CA 1
ATOM 2542 C C . VAL A 1 307 ? -8.814 0.331 -18.887 1.00 36.03 307 VAL A C 1
ATOM 2544 O O . VAL A 1 307 ? -8.850 -0.883 -18.689 1.00 36.03 307 VAL A O 1
ATOM 2547 N N . GLN A 1 308 ? -9.722 0.954 -19.644 1.00 30.36 308 GLN A N 1
ATOM 2548 C CA . GLN A 1 308 ? -10.743 0.262 -20.443 1.00 30.36 308 GLN A CA 1
ATOM 2549 C C . GLN A 1 308 ? -10.755 0.805 -21.880 1.00 30.36 308 GLN A C 1
ATOM 2551 O O . GLN A 1 308 ? -10.986 1.991 -22.104 1.00 30.36 308 GLN A O 1
ATOM 2556 N N . CYS A 1 309 ? -10.458 -0.075 -22.846 1.00 24.08 309 CYS A N 1
ATOM 2557 C CA . CYS A 1 309 ? -10.607 0.179 -24.284 1.00 24.08 309 CYS A CA 1
ATOM 2558 C C . CYS A 1 309 ? -12.097 0.237 -24.660 1.00 24.08 309 CYS A C 1
ATOM 2560 O O . CYS A 1 309 ? -12.852 -0.601 -24.162 1.00 24.08 309 CYS A O 1
ATOM 2562 N N . PRO A 1 310 ? -12.534 1.160 -25.535 1.00 33.56 310 PRO A N 1
ATOM 2563 C CA . PRO A 1 310 ? -13.921 1.210 -25.971 1.00 33.56 310 PRO A CA 1
ATOM 2564 C C . PRO A 1 310 ? -14.137 0.403 -27.258 1.00 33.56 310 PRO A C 1
ATOM 2566 O O . PRO A 1 310 ? -13.456 0.626 -28.258 1.00 33.56 310 PRO A O 1
ATOM 2569 N N . GLU A 1 311 ? -15.152 -0.461 -27.250 1.00 30.03 311 GLU A N 1
ATOM 2570 C CA . GLU A 1 311 ? -15.871 -0.863 -28.460 1.00 30.03 311 GLU A CA 1
ATOM 2571 C C . GLU A 1 311 ? -17.198 -0.087 -28.560 1.00 30.03 311 GLU A C 1
ATOM 2573 O O . GLU A 1 311 ? -17.956 0.022 -27.597 1.00 30.03 311 GLU A O 1
ATOM 2578 N N . THR A 1 312 ? -17.380 0.491 -29.751 1.00 31.88 312 THR A N 1
ATOM 2579 C CA . THR A 1 312 ? -18.596 0.873 -30.500 1.00 31.88 312 THR A CA 1
ATOM 2580 C C . THR A 1 312 ? -19.790 1.557 -29.807 1.00 31.88 312 THR A C 1
ATOM 2582 O O . THR A 1 312 ? -20.619 0.936 -29.156 1.00 31.88 312 THR A O 1
ATOM 2585 N N . GLU A 1 313 ? -19.883 2.857 -30.114 1.00 35.38 313 GLU A N 1
ATOM 2586 C CA . GLU A 1 313 ? -21.025 3.638 -30.634 1.00 35.38 313 GLU A CA 1
ATOM 2587 C C . GLU A 1 313 ? -22.413 3.718 -29.951 1.00 35.38 313 GLU A C 1
ATOM 2589 O O . GLU A 1 313 ? -23.155 2.760 -29.777 1.00 35.38 313 GLU A O 1
ATOM 2594 N N . SER A 1 314 ? -22.821 4.993 -29.821 1.00 38.66 314 SER A N 1
ATOM 2595 C CA . SER A 1 314 ? -24.181 5.564 -29.821 1.00 38.66 314 SER A CA 1
ATOM 2596 C C . SER A 1 314 ? -25.067 5.431 -28.566 1.00 38.66 314 SER A C 1
ATOM 2598 O O . SER A 1 314 ? -25.771 4.453 -28.371 1.00 38.66 314 SER A O 1
ATOM 2600 N N . ALA A 1 315 ? -25.111 6.507 -27.759 1.00 26.45 315 ALA A N 1
ATOM 2601 C CA . ALA A 1 315 ? -26.327 6.996 -27.079 1.00 26.45 315 ALA A CA 1
ATOM 2602 C C . ALA A 1 315 ? -26.079 8.325 -26.325 1.00 26.45 315 ALA A C 1
ATOM 2604 O O . ALA A 1 315 ? -25.151 8.415 -25.518 1.00 26.45 315 ALA A O 1
ATOM 2605 N N . SER A 1 316 ? -26.946 9.308 -26.612 1.00 30.11 316 SER A N 1
ATOM 2606 C CA . SER A 1 316 ? -27.408 10.475 -25.825 1.00 30.11 316 SER A CA 1
ATOM 2607 C C . SER A 1 316 ? -26.402 11.282 -24.978 1.00 30.11 316 SER A C 1
ATOM 2609 O O . SER A 1 316 ? -25.758 10.789 -24.053 1.00 30.11 316 SER A O 1
ATOM 2611 N N . GLU A 1 317 ? -26.323 12.580 -25.271 1.00 33.78 317 GLU A N 1
ATOM 2612 C CA . GLU A 1 317 ? -25.255 13.497 -24.856 1.00 33.78 317 GLU A CA 1
ATOM 2613 C C . GLU A 1 317 ? -25.435 14.160 -23.473 1.00 33.78 317 GLU A C 1
ATOM 2615 O O . GLU A 1 317 ? -24.536 14.868 -23.038 1.00 33.78 317 GLU A O 1
ATOM 2620 N N . ASN A 1 318 ? -26.516 13.899 -22.723 1.00 35.88 318 ASN A N 1
ATOM 2621 C CA . ASN A 1 318 ? -26.843 14.701 -21.524 1.00 35.88 318 ASN A CA 1
ATOM 2622 C C . ASN A 1 318 ? -26.927 13.966 -20.172 1.00 35.88 318 ASN A C 1
ATOM 2624 O O . ASN A 1 318 ? -27.427 14.522 -19.201 1.00 35.88 318 ASN A O 1
ATOM 2628 N N . THR A 1 319 ? -26.398 12.748 -20.045 1.00 38.88 319 THR A N 1
ATOM 2629 C CA . THR A 1 319 ? -26.319 12.039 -18.743 1.00 38.88 319 THR A CA 1
ATOM 2630 C C . THR A 1 319 ? -25.040 11.210 -18.632 1.00 38.88 319 THR A C 1
ATOM 2632 O O . THR A 1 319 ? -25.056 9.987 -18.520 1.00 38.88 319 THR A O 1
ATOM 2635 N N . ARG A 1 320 ? -23.886 11.878 -18.687 1.00 33.16 320 ARG A N 1
ATOM 2636 C CA . ARG A 1 320 ? -22.571 11.235 -18.568 1.00 33.16 320 ARG A CA 1
ATOM 2637 C C . ARG A 1 320 ? -21.808 11.807 -17.360 1.00 33.16 320 ARG A C 1
ATOM 2639 O O . ARG A 1 320 ? -21.725 13.028 -17.257 1.00 33.16 320 ARG A O 1
ATOM 2646 N N . PRO A 1 321 ? -21.278 10.977 -16.433 1.00 40.16 321 PRO A N 1
ATOM 2647 C CA . PRO A 1 321 ? -20.489 11.449 -15.284 1.00 40.16 321 PRO A CA 1
ATOM 2648 C C . PRO A 1 321 ? -19.313 12.340 -15.716 1.00 40.16 321 PRO A C 1
ATOM 2650 O O . PRO A 1 321 ? -18.756 12.126 -16.787 1.00 40.16 321 PRO A O 1
ATOM 2653 N N . ALA A 1 322 ? -18.895 13.301 -14.883 1.00 40.88 322 ALA A N 1
ATOM 2654 C CA . ALA A 1 322 ? -17.879 14.320 -15.212 1.00 40.88 322 ALA A CA 1
ATOM 2655 C C . ALA A 1 322 ? -16.509 13.765 -15.683 1.00 40.88 322 ALA A C 1
ATOM 2657 O O . ALA A 1 322 ? -15.757 14.453 -16.365 1.00 40.88 322 ALA A O 1
ATOM 2658 N N . VAL A 1 323 ? -16.197 12.491 -15.421 1.00 43.53 323 VAL A N 1
ATOM 2659 C CA . VAL A 1 323 ? -15.037 11.783 -16.008 1.00 43.53 323 VAL A CA 1
ATOM 2660 C C . VAL A 1 323 ? -15.143 11.625 -17.533 1.00 43.53 323 VAL A C 1
ATOM 2662 O O . VAL A 1 323 ? -14.131 11.610 -18.222 1.00 43.53 323 VAL A O 1
ATOM 2665 N N . LEU A 1 324 ? -16.356 11.580 -18.088 1.00 37.66 324 LEU A N 1
ATOM 2666 C CA . LEU A 1 324 ? -16.604 11.594 -19.533 1.00 37.66 324 LEU A CA 1
ATOM 2667 C C . LEU A 1 324 ? -16.557 13.012 -20.133 1.00 37.66 324 LEU A C 1
ATOM 2669 O O . LEU A 1 324 ? -16.594 13.139 -21.357 1.00 37.66 324 LEU A O 1
ATOM 2673 N N . GLN A 1 325 ? -16.472 14.060 -19.299 1.00 43.38 325 GLN A N 1
ATOM 2674 C CA . GLN A 1 325 ? -16.273 15.446 -19.744 1.00 43.38 325 GLN A CA 1
ATOM 2675 C C . GLN A 1 325 ? -14.788 15.796 -19.922 1.00 43.38 325 GLN A C 1
ATOM 2677 O O . GLN A 1 325 ? -14.473 16.649 -20.747 1.00 43.38 325 GLN A O 1
ATOM 2682 N N . TYR A 1 326 ? -13.863 15.094 -19.253 1.00 50.16 326 TYR A N 1
ATOM 2683 C CA . TYR A 1 326 ? -12.427 15.171 -19.551 1.00 50.16 326 TYR A CA 1
ATOM 2684 C C . TYR A 1 326 ? -12.080 14.302 -20.759 1.00 50.16 326 TYR A C 1
ATOM 2686 O O . TYR A 1 326 ? -11.321 13.336 -20.685 1.00 50.16 326 TYR A O 1
ATOM 2694 N N . ARG A 1 327 ? -12.637 14.662 -21.914 1.00 57.38 327 ARG A N 1
ATOM 2695 C CA . ARG A 1 327 ? -12.010 14.269 -23.169 1.00 57.38 327 ARG A CA 1
ATOM 2696 C C . ARG A 1 327 ? -10.726 15.076 -23.264 1.00 57.38 327 ARG A C 1
ATOM 2698 O O . ARG A 1 327 ? -10.786 16.301 -23.312 1.00 57.38 327 ARG A O 1
ATOM 2705 N N . LEU A 1 328 ? -9.585 14.385 -23.264 1.00 62.69 328 LEU A N 1
ATOM 2706 C CA . LEU A 1 328 ? -8.337 14.954 -23.766 1.00 62.69 328 LEU A CA 1
ATOM 2707 C C . LEU A 1 328 ? -8.689 15.671 -25.068 1.00 62.69 328 LEU A C 1
ATOM 2709 O O . LEU A 1 328 ? -9.286 15.073 -25.973 1.00 62.69 328 LEU A O 1
ATOM 2713 N N . SER A 1 329 ? -8.430 16.973 -25.113 1.00 76.94 329 SER A N 1
ATOM 2714 C CA . SER A 1 329 ? -8.686 17.742 -26.318 1.00 76.94 329 SER A CA 1
ATOM 2715 C C . SER A 1 329 ? -7.833 17.170 -27.453 1.00 76.94 329 SER A C 1
ATOM 2717 O O . SER A 1 329 ? -6.845 16.469 -27.216 1.00 76.94 329 SER A O 1
ATOM 2719 N N . ALA A 1 330 ? -8.167 17.481 -28.706 1.00 74.69 330 ALA A N 1
ATOM 2720 C CA . ALA A 1 330 ? -7.286 17.133 -29.825 1.00 74.69 330 ALA A CA 1
ATOM 2721 C C . ALA A 1 330 ? -5.848 17.651 -29.595 1.00 74.69 330 ALA A C 1
ATOM 2723 O O . ALA A 1 330 ? -4.878 17.027 -30.019 1.00 74.69 330 ALA A O 1
ATOM 2724 N N . TYR A 1 331 ? -5.718 18.756 -28.852 1.00 78.69 331 TYR A N 1
ATOM 2725 C CA . TYR A 1 331 ? -4.443 19.303 -28.415 1.00 78.69 331 TYR A CA 1
ATOM 2726 C C . TYR A 1 331 ? -3.728 18.417 -27.381 1.00 78.69 331 TYR A C 1
ATOM 2728 O O . TYR A 1 331 ? -2.541 18.134 -27.535 1.00 78.69 331 TYR A O 1
ATOM 2736 N N . ASP A 1 332 ? -4.432 17.918 -26.364 1.00 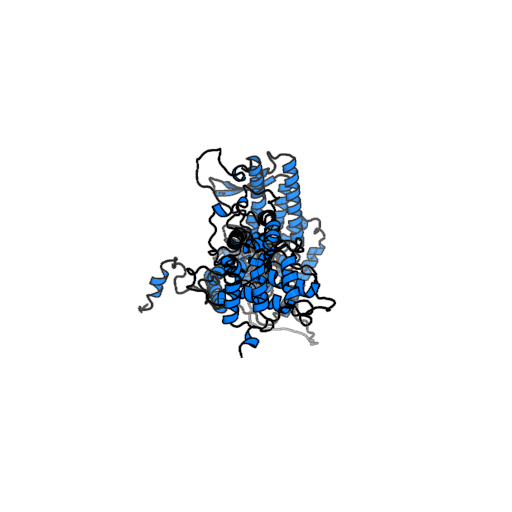80.06 332 ASP A N 1
ATOM 2737 C CA . ASP A 1 332 ? -3.830 17.051 -25.342 1.00 80.06 332 ASP A CA 1
ATOM 2738 C C . ASP A 1 332 ? -3.424 15.685 -25.914 1.00 80.06 332 ASP A C 1
ATOM 2740 O O . ASP A 1 332 ? -2.359 15.161 -25.582 1.00 80.06 332 ASP A O 1
ATOM 2744 N N . TRP A 1 333 ? -4.224 15.127 -26.829 1.00 83.75 333 TRP A N 1
ATOM 2745 C CA . TRP A 1 333 ? -3.866 13.907 -27.560 1.00 83.75 333 TRP A CA 1
ATOM 2746 C C . TRP A 1 333 ? -2.610 14.086 -28.403 1.00 83.75 333 TRP A C 1
ATOM 2748 O O . TRP A 1 333 ? -1.752 13.206 -28.404 1.00 83.75 333 TRP A O 1
ATOM 2758 N N . LYS A 1 334 ? -2.454 15.247 -29.046 1.00 82.81 334 LYS A N 1
ATOM 2759 C CA . LYS A 1 334 ? -1.237 15.592 -29.785 1.00 82.81 334 LYS A CA 1
ATOM 2760 C C . LYS A 1 334 ? -0.008 15.641 -28.872 1.00 82.81 334 LYS A C 1
ATOM 2762 O O . LYS A 1 334 ? 1.050 15.135 -29.235 1.00 82.81 334 LYS A O 1
ATOM 2767 N N . VAL A 1 335 ? -0.134 16.200 -27.664 1.00 86.00 335 VAL A N 1
ATOM 2768 C CA . VAL A 1 335 ? 0.953 16.191 -26.666 1.00 86.00 335 VAL A CA 1
ATOM 2769 C C . VAL A 1 335 ? 1.307 14.761 -26.247 1.00 86.00 335 VAL A C 1
ATOM 2771 O O . VAL A 1 335 ? 2.488 14.425 -26.148 1.00 86.00 335 VAL A O 1
ATOM 2774 N N . ILE A 1 336 ? 0.308 13.903 -26.027 1.00 87.94 336 ILE A N 1
ATOM 2775 C CA . ILE A 1 336 ? 0.526 12.493 -25.677 1.00 87.94 336 ILE A CA 1
ATOM 2776 C C . ILE A 1 336 ? 1.198 11.737 -26.823 1.00 87.94 336 ILE A C 1
ATOM 2778 O O . ILE A 1 336 ? 2.128 10.976 -26.570 1.00 87.94 336 ILE A O 1
ATOM 2782 N N . GLU A 1 337 ? 0.788 11.964 -28.068 1.00 86.94 337 GLU A N 1
ATOM 2783 C CA . GLU A 1 337 ? 1.412 11.352 -29.242 1.00 86.94 337 GLU A CA 1
ATOM 2784 C C . GLU A 1 337 ? 2.906 11.694 -29.313 1.00 86.94 337 GLU A C 1
ATOM 2786 O O . GLU A 1 337 ? 3.741 10.805 -29.467 1.00 86.94 337 GLU A O 1
ATOM 2791 N N . ILE A 1 338 ? 3.262 12.961 -29.080 1.00 86.31 338 ILE A N 1
ATOM 2792 C CA . ILE A 1 338 ? 4.661 13.402 -29.011 1.00 86.31 338 ILE A CA 1
ATOM 2793 C C . ILE A 1 338 ? 5.417 12.680 -27.888 1.00 86.31 338 ILE A C 1
ATOM 2795 O O . ILE A 1 338 ? 6.549 12.245 -28.094 1.00 86.31 338 ILE A O 1
ATOM 2799 N N . LEU A 1 339 ? 4.807 12.508 -26.710 1.00 89.75 339 LEU A N 1
ATOM 2800 C CA . LEU A 1 339 ? 5.422 11.761 -25.606 1.00 89.75 339 LEU A CA 1
ATOM 2801 C C . LEU A 1 339 ? 5.623 10.281 -25.951 1.00 89.75 339 LEU A C 1
ATOM 2803 O O . LEU A 1 339 ? 6.672 9.720 -25.636 1.00 89.75 339 LEU A O 1
ATOM 2807 N N . VAL A 1 340 ? 4.654 9.648 -26.614 1.00 88.56 340 VAL A N 1
ATOM 2808 C CA . VAL A 1 340 ? 4.765 8.256 -27.071 1.00 88.56 340 VAL A CA 1
ATOM 2809 C C . VAL A 1 340 ? 5.903 8.119 -28.080 1.00 88.56 340 VAL A C 1
ATOM 2811 O O . VAL A 1 340 ? 6.742 7.229 -27.925 1.00 88.56 340 VAL A O 1
ATOM 2814 N N . LYS A 1 341 ? 5.992 9.030 -29.057 1.00 86.62 341 LYS A N 1
ATOM 2815 C CA . LYS A 1 341 ? 7.090 9.058 -30.033 1.00 86.62 341 LYS A CA 1
ATOM 2816 C C . LYS A 1 341 ? 8.447 9.273 -29.356 1.00 86.62 341 LYS A C 1
ATOM 2818 O O . LYS A 1 341 ? 9.395 8.545 -29.638 1.00 86.62 341 LYS A O 1
ATOM 2823 N N . LEU A 1 342 ? 8.530 10.185 -28.384 1.00 88.94 342 LEU A N 1
ATOM 2824 C CA . LEU A 1 342 ? 9.747 10.436 -27.603 1.00 88.94 342 LEU A CA 1
ATOM 2825 C C . LEU A 1 342 ? 10.211 9.193 -26.824 1.00 88.94 342 LEU A C 1
ATOM 2827 O O . LEU A 1 342 ? 11.413 8.944 -26.727 1.00 88.94 342 LEU A O 1
ATOM 2831 N N . LEU A 1 343 ? 9.275 8.420 -26.266 1.00 90.94 343 LEU A N 1
ATOM 2832 C CA . LEU A 1 343 ? 9.564 7.226 -25.466 1.00 90.94 343 LEU A CA 1
ATOM 2833 C C . LEU A 1 343 ? 9.821 5.969 -26.308 1.00 90.94 343 LEU A C 1
ATOM 2835 O O . LEU A 1 343 ? 10.342 4.983 -25.781 1.00 90.94 343 LEU A O 1
ATOM 2839 N N . LYS A 1 344 ? 9.500 5.980 -27.605 1.00 86.62 344 LYS A N 1
ATOM 2840 C CA . LYS A 1 344 ? 9.610 4.796 -28.462 1.00 86.62 344 LYS A CA 1
ATOM 2841 C C . LYS A 1 344 ? 11.030 4.206 -28.513 1.00 86.62 344 LYS A C 1
ATOM 2843 O O . LYS A 1 344 ? 11.155 2.993 -28.316 1.00 86.62 344 LYS A O 1
ATOM 2848 N N . PRO A 1 345 ? 12.110 4.998 -28.659 1.00 86.81 345 PRO A N 1
ATOM 2849 C CA . PRO A 1 345 ? 13.470 4.457 -28.613 1.00 86.81 345 PRO A CA 1
ATOM 2850 C C . PRO A 1 345 ? 13.829 3.823 -27.263 1.00 86.81 345 PRO A C 1
ATOM 2852 O O . PRO A 1 345 ? 14.542 2.823 -27.232 1.00 86.81 345 PRO A O 1
ATOM 2855 N N . PHE A 1 346 ? 13.286 4.327 -26.147 1.00 88.75 346 PHE A N 1
ATOM 2856 C CA . PHE A 1 346 ? 13.491 3.733 -24.819 1.00 88.75 346 PHE A CA 1
ATOM 2857 C C . PHE A 1 346 ? 12.826 2.360 -24.698 1.00 88.75 346 PHE A C 1
ATOM 2859 O O . PHE A 1 346 ? 13.402 1.447 -24.105 1.00 88.75 346 PHE A O 1
ATOM 2866 N N . GLU A 1 347 ? 11.636 2.189 -25.281 1.00 85.00 347 GLU A N 1
ATOM 2867 C CA . GLU A 1 347 ? 10.963 0.889 -25.359 1.00 85.00 347 GLU A CA 1
ATOM 2868 C C . GLU A 1 347 ? 11.812 -0.117 -26.152 1.00 85.00 347 GLU A C 1
ATOM 2870 O O . GLU A 1 347 ? 12.018 -1.249 -25.707 1.00 85.00 347 GLU A O 1
ATOM 2875 N N . ILE A 1 348 ? 12.333 0.304 -27.311 1.00 81.75 348 ILE A N 1
ATOM 2876 C CA . ILE A 1 348 ? 13.179 -0.527 -28.177 1.00 81.75 348 ILE A CA 1
ATOM 2877 C C . ILE A 1 348 ? 14.467 -0.921 -27.445 1.00 81.75 348 ILE A C 1
ATOM 2879 O O . ILE A 1 348 ? 14.761 -2.113 -27.338 1.00 81.75 348 ILE A O 1
ATOM 2883 N N . ALA A 1 349 ? 15.175 0.057 -26.876 1.00 82.25 349 ALA A N 1
ATOM 2884 C CA . ALA A 1 349 ? 16.392 -0.143 -26.095 1.00 82.25 349 ALA A CA 1
ATOM 2885 C C . ALA A 1 349 ? 16.175 -1.106 -24.919 1.00 82.25 349 ALA A C 1
ATOM 2887 O O . ALA A 1 349 ? 16.976 -2.011 -24.692 1.00 82.25 349 ALA A O 1
ATOM 2888 N N . THR A 1 350 ? 15.060 -0.958 -24.200 1.00 82.81 350 THR A N 1
ATOM 2889 C CA . THR A 1 350 ? 14.719 -1.833 -23.073 1.00 82.81 350 THR A CA 1
ATOM 2890 C C . THR A 1 350 ? 14.486 -3.265 -23.544 1.00 82.81 350 THR A C 1
ATOM 2892 O O . THR A 1 350 ? 15.065 -4.191 -22.987 1.00 82.81 350 THR A O 1
ATOM 2895 N N . LYS A 1 351 ? 13.690 -3.478 -24.599 1.00 75.94 351 LYS A N 1
ATOM 2896 C CA . LYS A 1 351 ? 13.456 -4.830 -25.138 1.00 75.94 351 LYS A CA 1
ATOM 2897 C C . LYS A 1 351 ? 14.753 -5.476 -25.629 1.00 75.94 351 LYS A C 1
ATOM 2899 O O . LYS A 1 351 ? 14.956 -6.675 -25.421 1.00 75.94 351 LYS A O 1
ATOM 2904 N N . GLN A 1 352 ? 15.629 -4.689 -26.247 1.00 74.31 352 GLN A N 1
ATOM 2905 C CA . GLN A 1 352 ? 16.928 -5.148 -26.723 1.00 74.31 352 GLN A CA 1
ATOM 2906 C C . GLN A 1 352 ? 17.826 -5.602 -25.562 1.00 74.31 352 GLN A C 1
ATOM 2908 O O . GLN A 1 352 ? 18.265 -6.750 -25.552 1.00 74.31 352 GLN A O 1
ATOM 2913 N N . LEU A 1 353 ? 18.018 -4.756 -24.546 1.00 76.50 353 LEU A N 1
ATOM 2914 C CA . LEU A 1 353 ? 18.873 -5.033 -23.383 1.00 76.50 353 LEU A CA 1
ATOM 2915 C C . LEU A 1 353 ? 18.290 -6.061 -22.395 1.00 76.50 353 LEU A C 1
ATOM 2917 O O . LEU A 1 353 ? 18.931 -6.392 -21.409 1.00 76.50 353 LEU A O 1
ATOM 2921 N N . GLN A 1 354 ? 17.075 -6.568 -22.611 1.00 71.25 354 GLN A N 1
ATOM 2922 C CA . GLN A 1 354 ? 16.488 -7.631 -21.784 1.00 71.25 354 GLN A CA 1
ATOM 2923 C C . GLN A 1 354 ? 16.728 -9.044 -22.343 1.00 71.25 354 GLN A C 1
ATOM 2925 O O . GLN A 1 354 ? 16.161 -9.998 -21.808 1.00 71.25 354 GLN A O 1
ATOM 2930 N N . GLY A 1 355 ? 17.517 -9.195 -23.417 1.00 58.72 355 GLY A N 1
ATOM 2931 C CA . GLY A 1 355 ? 17.815 -10.500 -24.027 1.00 58.72 355 GLY A CA 1
ATOM 2932 C C . GLY A 1 355 ? 16.647 -11.068 -24.847 1.00 58.72 355 GLY A C 1
ATOM 2933 O O . GLY A 1 355 ? 16.399 -12.272 -24.855 1.00 58.72 355 GLY A O 1
ATOM 2934 N N . SER A 1 356 ? 15.838 -10.203 -25.476 1.00 50.09 356 SER A N 1
ATOM 2935 C CA . SER A 1 356 ? 14.755 -10.600 -26.402 1.00 50.09 356 SER A CA 1
ATOM 2936 C C . SER A 1 356 ? 15.102 -10.383 -27.882 1.00 50.09 356 SER A C 1
ATOM 2938 O O . SER A 1 356 ? 14.233 -10.484 -28.750 1.00 50.09 356 SER A O 1
ATOM 2940 N N . GLY A 1 357 ? 16.370 -10.085 -28.184 1.00 49.50 357 GLY A N 1
ATOM 2941 C CA . GLY A 1 357 ? 16.852 -9.929 -29.552 1.00 49.50 357 GLY A CA 1
ATOM 2942 C C . GLY A 1 357 ? 16.699 -11.232 -30.333 1.00 49.50 357 GLY A C 1
ATOM 2943 O O . GLY A 1 357 ? 17.403 -12.199 -30.064 1.00 49.50 357 GLY A O 1
ATOM 2944 N N . ILE A 1 358 ? 15.765 -11.272 -31.286 1.00 43.72 358 ILE A N 1
ATOM 2945 C CA . ILE A 1 358 ? 15.649 -12.374 -32.246 1.00 43.72 358 ILE A CA 1
ATOM 2946 C C . ILE A 1 358 ? 16.875 -12.290 -33.166 1.00 43.72 358 ILE A C 1
ATOM 2948 O O . ILE A 1 358 ? 16.990 -11.294 -33.894 1.00 43.72 358 ILE A O 1
ATOM 2952 N N . PRO A 1 359 ? 17.775 -13.293 -33.173 1.00 42.16 359 PRO A N 1
ATOM 2953 C CA . PRO A 1 359 ? 18.900 -13.315 -34.097 1.00 42.16 359 PRO A CA 1
ATOM 2954 C C . PRO A 1 359 ? 18.378 -13.223 -35.535 1.00 42.16 359 PRO A C 1
ATOM 2956 O O . PRO A 1 359 ? 17.561 -14.040 -35.950 1.00 42.16 359 PRO A O 1
ATOM 2959 N N . GLY A 1 360 ? 18.816 -12.208 -36.280 1.00 46.31 360 GLY A N 1
ATOM 2960 C CA . GLY A 1 360 ? 18.497 -12.046 -37.703 1.00 46.31 360 GLY A CA 1
ATOM 2961 C C . GLY A 1 360 ? 17.365 -11.068 -38.051 1.00 46.31 360 GLY A C 1
ATOM 2962 O O . GLY A 1 360 ? 17.336 -10.615 -39.187 1.00 46.31 360 GLY A O 1
ATOM 2963 N N . ALA A 1 361 ? 16.486 -10.670 -37.118 1.00 41.78 361 ALA A N 1
ATOM 2964 C CA . ALA A 1 361 ? 15.448 -9.651 -37.388 1.00 41.78 361 ALA A CA 1
ATOM 2965 C C . ALA A 1 361 ? 15.840 -8.237 -36.912 1.00 41.78 361 ALA A C 1
ATOM 2967 O O . ALA A 1 361 ? 15.379 -7.237 -37.455 1.00 41.78 361 ALA A O 1
ATOM 2968 N N . ARG A 1 362 ? 16.695 -8.153 -35.885 1.00 45.50 362 ARG A N 1
ATOM 2969 C CA . ARG A 1 362 ? 17.382 -6.935 -35.432 1.00 45.50 362 ARG A CA 1
ATOM 2970 C C . ARG A 1 362 ? 18.842 -7.286 -35.150 1.00 45.50 362 ARG A C 1
ATOM 2972 O O . ARG A 1 362 ? 19.133 -8.403 -34.732 1.00 45.50 362 ARG A O 1
ATOM 2979 N N . SER A 1 363 ? 19.753 -6.345 -35.395 1.00 41.91 363 SER A N 1
ATOM 2980 C CA . SER A 1 363 ? 21.219 -6.537 -35.423 1.00 41.91 363 SER A CA 1
ATOM 2981 C C . SER A 1 363 ? 21.873 -6.941 -34.079 1.00 41.91 363 SER A C 1
ATOM 2983 O O . SER A 1 363 ? 23.099 -6.909 -33.969 1.00 41.91 363 SER A O 1
ATOM 2985 N N . THR A 1 364 ? 21.106 -7.261 -33.037 1.00 48.34 364 THR A N 1
ATOM 2986 C CA . THR A 1 364 ? 21.550 -7.147 -31.639 1.00 48.34 364 THR A CA 1
ATOM 2987 C C . THR A 1 364 ? 21.031 -8.299 -30.784 1.00 48.34 364 THR A C 1
ATOM 2989 O O . THR A 1 364 ? 19.833 -8.598 -30.807 1.00 48.34 364 THR A O 1
ATOM 2992 N N . CYS A 1 365 ? 21.920 -8.937 -30.023 1.00 55.28 365 CYS A N 1
ATOM 2993 C CA . CYS A 1 365 ? 21.629 -10.102 -29.181 1.00 55.28 365 CYS A CA 1
ATOM 2994 C C . CYS A 1 365 ? 21.346 -9.738 -27.713 1.00 55.28 365 CYS A C 1
ATOM 2996 O O . CYS A 1 365 ? 21.119 -10.632 -26.902 1.00 55.28 365 CYS A O 1
ATOM 2998 N N . GLY A 1 366 ? 21.307 -8.441 -27.372 1.00 61.25 366 GLY A N 1
ATOM 2999 C CA . GLY A 1 366 ? 21.087 -7.983 -26.000 1.00 61.25 366 GLY A CA 1
ATOM 3000 C C . GLY A 1 366 ? 22.281 -8.258 -25.090 1.00 61.25 366 GLY A C 1
ATOM 3001 O O . GLY A 1 366 ? 22.107 -8.454 -23.891 1.00 61.25 366 GLY A O 1
ATOM 3002 N N . SER A 1 367 ? 23.483 -8.322 -25.653 1.00 70.50 367 SER A N 1
ATOM 3003 C CA . SER A 1 367 ? 24.722 -8.605 -24.936 1.00 70.50 367 SER A CA 1
ATOM 3004 C C . SER A 1 367 ? 25.219 -7.405 -24.122 1.00 70.50 367 SER A C 1
ATOM 3006 O O . SER A 1 367 ? 24.865 -6.248 -24.365 1.00 70.50 367 SER A O 1
ATOM 3008 N N . PHE A 1 368 ? 26.058 -7.682 -23.122 1.00 76.69 368 PHE A N 1
ATOM 3009 C CA . PHE A 1 368 ? 26.561 -6.688 -22.165 1.00 76.69 368 PHE A CA 1
ATOM 3010 C C . PHE A 1 368 ? 27.327 -5.520 -22.818 1.00 76.69 368 PHE A C 1
ATOM 3012 O O . PHE A 1 368 ? 27.337 -4.399 -22.315 1.00 76.69 368 PHE A O 1
ATOM 3019 N N . ASP A 1 369 ? 27.912 -5.753 -23.990 1.00 76.44 369 ASP A N 1
ATOM 3020 C CA . ASP A 1 369 ? 28.676 -4.796 -24.793 1.00 76.44 369 ASP A CA 1
ATOM 3021 C C . ASP A 1 369 ? 27.811 -3.827 -25.630 1.00 76.44 369 ASP A C 1
ATOM 3023 O O . ASP A 1 369 ? 28.335 -3.026 -26.414 1.00 76.44 369 ASP A O 1
ATOM 3027 N N . GLU A 1 370 ? 26.483 -3.902 -25.526 1.00 80.19 370 GLU A N 1
ATOM 3028 C CA . GLU A 1 370 ? 25.544 -2.997 -26.204 1.00 80.19 370 GLU A CA 1
ATOM 3029 C C . GLU A 1 370 ? 25.135 -1.791 -25.342 1.00 80.19 370 GLU A C 1
ATOM 3031 O O . GLU A 1 370 ? 24.591 -0.824 -25.873 1.00 80.19 370 GLU A O 1
ATOM 3036 N N . TYR A 1 371 ? 25.462 -1.788 -24.044 1.00 83.44 371 TYR A N 1
ATOM 3037 C CA . TYR A 1 371 ? 25.085 -0.716 -23.115 1.00 83.44 371 TYR A CA 1
ATOM 3038 C C . TYR A 1 371 ? 25.577 0.670 -23.538 1.00 83.44 371 TYR A C 1
ATOM 3040 O O . TYR A 1 371 ? 24.775 1.600 -23.609 1.00 83.44 371 TYR A O 1
ATOM 3048 N N . PHE A 1 372 ? 26.872 0.824 -23.835 1.00 82.31 372 PHE A N 1
ATOM 3049 C CA . PHE A 1 372 ? 27.410 2.134 -24.217 1.00 82.31 372 PHE A CA 1
ATOM 3050 C C . PHE A 1 372 ? 26.771 2.666 -25.513 1.00 82.31 372 PHE A C 1
ATOM 3052 O O . PHE A 1 372 ? 26.246 3.776 -25.472 1.00 82.31 372 PHE A O 1
ATOM 3059 N N . PRO A 1 373 ? 26.702 1.897 -26.622 1.00 79.06 373 PRO A N 1
ATOM 3060 C CA . PRO A 1 373 ? 25.988 2.333 -27.825 1.00 79.06 373 PRO A CA 1
ATOM 3061 C C . PRO A 1 373 ? 24.525 2.719 -27.588 1.00 79.06 373 PRO A C 1
ATOM 3063 O O . PRO A 1 373 ? 24.073 3.725 -28.123 1.00 79.06 373 PRO A O 1
ATOM 3066 N N . VAL A 1 374 ? 23.784 1.941 -26.791 1.00 83.94 374 VAL A N 1
ATOM 3067 C CA . VAL A 1 374 ? 22.361 2.205 -26.526 1.00 83.94 374 VAL A CA 1
ATOM 3068 C C . VAL A 1 374 ? 22.176 3.506 -25.747 1.00 83.94 374 VAL A C 1
ATOM 3070 O O . VAL A 1 374 ? 21.313 4.307 -26.094 1.00 83.94 374 VAL A O 1
ATOM 3073 N N . PHE A 1 375 ? 22.987 3.746 -24.715 1.00 85.06 375 PHE A N 1
ATOM 3074 C CA . PHE A 1 375 ? 22.910 4.992 -23.954 1.00 85.06 375 PHE A CA 1
ATOM 3075 C C . PHE A 1 375 ? 23.276 6.212 -24.801 1.00 85.06 375 PHE A C 1
ATOM 3077 O O . PHE A 1 375 ? 22.600 7.228 -24.689 1.00 85.06 375 PHE A O 1
ATOM 3084 N N . GLU A 1 376 ? 24.297 6.105 -25.651 1.00 81.62 376 GLU A N 1
ATOM 3085 C CA . GLU A 1 376 ? 24.708 7.181 -26.564 1.00 81.62 376 GLU A CA 1
ATOM 3086 C C . GLU A 1 376 ? 23.596 7.508 -27.570 1.00 81.62 376 GLU A C 1
ATOM 3088 O O . GLU A 1 376 ? 23.228 8.668 -27.710 1.00 81.62 376 GLU A O 1
ATOM 3093 N N . ILE A 1 377 ? 22.960 6.496 -28.173 1.00 84.19 377 ILE A N 1
ATOM 3094 C CA . ILE A 1 377 ? 21.807 6.696 -29.071 1.00 84.19 377 ILE A CA 1
ATOM 3095 C C . ILE A 1 377 ? 20.643 7.387 -28.347 1.00 84.19 377 ILE A C 1
ATOM 3097 O O . ILE A 1 377 ? 20.011 8.283 -28.900 1.00 84.19 377 ILE A O 1
ATOM 3101 N N . LEU A 1 378 ? 20.338 6.982 -27.111 1.00 86.62 378 LEU A N 1
ATOM 3102 C CA . LEU A 1 378 ? 19.252 7.589 -26.337 1.00 86.62 378 LEU A CA 1
ATOM 3103 C C . LEU A 1 378 ? 19.574 9.026 -25.897 1.00 86.62 378 LEU A C 1
ATOM 3105 O O . LEU A 1 378 ? 18.660 9.843 -25.797 1.00 86.62 378 LEU A O 1
ATOM 3109 N N . LEU A 1 379 ? 20.842 9.336 -25.616 1.00 85.56 379 LEU A N 1
ATOM 3110 C CA . LEU A 1 379 ? 21.291 10.695 -25.313 1.00 85.56 379 LEU A CA 1
ATOM 3111 C C . LEU A 1 379 ? 21.201 11.584 -26.556 1.00 85.56 379 LEU A C 1
ATOM 3113 O O . LEU A 1 379 ? 20.551 12.625 -26.470 1.00 85.56 379 LEU A O 1
ATOM 3117 N N . ASP A 1 380 ? 21.740 11.128 -27.692 1.00 81.31 380 ASP A N 1
ATOM 3118 C CA . ASP A 1 380 ? 21.650 11.809 -28.992 1.00 81.31 380 ASP A CA 1
ATOM 3119 C C . ASP A 1 380 ? 20.168 12.063 -29.360 1.00 81.31 380 ASP A C 1
ATOM 3121 O O . ASP A 1 380 ? 19.789 13.184 -29.688 1.00 81.31 380 ASP A O 1
ATOM 3125 N N . HIS A 1 381 ? 19.283 11.068 -29.188 1.00 86.56 381 HIS A N 1
ATOM 3126 C CA . HIS A 1 381 ? 17.833 11.211 -29.424 1.00 86.56 381 HIS A CA 1
ATOM 3127 C C . HIS A 1 381 ? 17.188 12.307 -28.568 1.00 86.56 381 HIS A C 1
ATOM 3129 O O . HIS A 1 381 ? 16.380 13.097 -29.058 1.00 86.56 381 HIS A O 1
ATOM 3135 N N . LEU A 1 382 ? 17.527 12.377 -27.277 1.00 87.00 382 LEU A N 1
ATOM 3136 C CA . LEU A 1 382 ? 17.001 13.424 -26.399 1.00 87.00 382 LEU A CA 1
ATOM 3137 C C . LEU A 1 382 ? 17.583 14.807 -26.733 1.00 87.00 382 LEU A C 1
ATOM 3139 O O . LEU A 1 382 ? 16.886 15.801 -26.539 1.00 87.00 382 LEU A O 1
ATOM 3143 N N . GLU A 1 383 ? 18.823 14.889 -27.220 1.00 85.69 383 GLU A N 1
ATOM 3144 C CA . GLU A 1 383 ? 19.434 16.137 -27.699 1.00 85.69 383 GLU A CA 1
ATOM 3145 C C . GLU A 1 383 ? 18.722 16.656 -28.949 1.00 85.69 383 GLU A C 1
ATOM 3147 O O . GLU A 1 383 ? 18.224 17.786 -28.929 1.00 85.69 383 GLU A O 1
ATOM 3152 N N . SER A 1 384 ? 18.536 15.810 -29.966 1.00 82.31 384 SER A N 1
ATOM 3153 C CA . SER A 1 384 ? 17.742 16.147 -31.155 1.00 82.31 384 SER A CA 1
ATOM 3154 C C . SER A 1 384 ? 16.313 16.555 -30.779 1.00 82.31 384 SER A C 1
ATOM 3156 O O . SER A 1 384 ? 15.800 17.575 -31.249 1.00 82.31 384 SER A O 1
ATOM 3158 N N . ALA A 1 385 ? 15.690 15.860 -29.819 1.00 87.50 385 ALA A N 1
ATOM 3159 C CA . ALA A 1 385 ? 14.361 16.219 -29.331 1.00 87.50 385 ALA A CA 1
ATOM 3160 C C . ALA A 1 385 ? 14.329 17.596 -28.632 1.00 87.50 385 ALA A C 1
ATOM 3162 O O . ALA A 1 385 ? 13.315 18.292 -28.669 1.00 87.50 385 ALA A O 1
ATOM 3163 N N . ILE A 1 386 ? 15.419 18.047 -27.999 1.00 86.25 386 ILE A N 1
ATOM 3164 C CA . ILE A 1 386 ? 15.508 19.408 -27.434 1.00 86.25 386 ILE A CA 1
ATOM 3165 C C . ILE A 1 386 ? 15.577 20.458 -28.551 1.00 86.25 386 ILE A C 1
ATOM 3167 O O . ILE A 1 386 ? 14.980 21.541 -28.417 1.00 86.25 386 ILE A O 1
ATOM 3171 N N . GLU A 1 387 ? 16.289 20.152 -29.634 1.00 84.19 387 GLU A N 1
ATOM 3172 C CA . GLU A 1 387 ? 16.421 21.004 -30.820 1.00 84.19 387 GLU A CA 1
ATOM 3173 C C . GLU A 1 387 ? 15.090 21.103 -31.574 1.00 84.19 387 GLU A C 1
ATOM 3175 O O . GLU A 1 387 ? 14.654 22.207 -31.913 1.00 84.19 387 GLU A O 1
ATOM 3180 N N . GLY A 1 388 ? 14.344 20.000 -31.637 1.00 83.12 388 GLY A N 1
ATOM 3181 C CA . GLY A 1 388 ? 12.955 19.954 -32.087 1.00 83.12 388 GLY A CA 1
ATOM 3182 C C . GLY A 1 388 ? 12.642 18.875 -33.107 1.00 83.12 388 GLY A C 1
ATOM 3183 O O . GLY A 1 388 ? 11.539 18.904 -33.658 1.00 83.12 388 GLY A O 1
ATOM 3184 N N . THR A 1 389 ? 13.557 17.934 -33.324 1.00 86.75 389 THR A N 1
ATOM 3185 C CA . THR A 1 389 ? 13.403 16.837 -34.277 1.00 86.75 389 THR A CA 1
ATOM 3186 C C . THR A 1 389 ? 13.644 15.485 -33.612 1.00 86.75 389 THR A C 1
ATOM 3188 O O . THR A 1 389 ? 14.379 15.372 -32.634 1.00 86.75 389 THR A O 1
ATOM 3191 N N . ILE A 1 390 ? 12.969 14.447 -34.101 1.00 85.50 390 ILE A N 1
ATOM 3192 C CA . ILE A 1 390 ? 13.226 13.050 -33.729 1.00 85.50 390 ILE A CA 1
ATOM 3193 C C . ILE A 1 390 ? 13.253 12.189 -34.984 1.00 85.50 390 ILE A C 1
ATOM 3195 O O . ILE A 1 390 ? 12.666 12.558 -35.998 1.00 85.50 390 ILE A O 1
ATOM 3199 N N . LEU A 1 391 ? 13.880 11.022 -34.894 1.00 79.50 391 LEU A N 1
ATOM 3200 C CA . LEU A 1 391 ? 13.842 10.014 -35.948 1.00 79.50 391 LEU A CA 1
ATOM 3201 C C . LEU A 1 391 ? 12.692 9.033 -35.688 1.00 79.50 391 LEU A C 1
ATOM 3203 O O . LEU A 1 391 ? 12.591 8.461 -34.600 1.00 79.50 391 LEU A O 1
ATOM 3207 N N . GLU A 1 392 ? 11.824 8.853 -36.680 1.00 77.62 392 GLU A N 1
ATOM 3208 C CA . GLU A 1 392 ? 10.717 7.895 -36.666 1.00 77.62 392 GLU A CA 1
ATOM 3209 C C . GLU A 1 392 ? 10.964 6.803 -37.718 1.00 77.62 392 GLU A C 1
ATOM 3211 O O . GLU A 1 392 ? 11.240 7.104 -38.878 1.00 77.62 392 GLU A O 1
ATOM 3216 N N . GLU A 1 393 ? 10.883 5.533 -37.309 1.00 74.31 393 GLU A N 1
ATOM 3217 C CA . GLU A 1 393 ? 11.066 4.376 -38.195 1.00 74.31 393 GLU A CA 1
ATOM 3218 C C . GLU A 1 393 ? 9.778 4.155 -39.004 1.00 74.31 393 GLU A C 1
ATOM 3220 O O . GLU A 1 393 ? 8.745 3.763 -38.455 1.00 74.31 393 GLU A O 1
ATOM 3225 N N . VAL A 1 394 ? 9.834 4.410 -40.311 1.00 74.94 394 VAL A N 1
ATOM 3226 C CA . VAL A 1 394 ? 8.719 4.235 -41.249 1.00 74.94 394 VAL A CA 1
ATOM 3227 C C . VAL A 1 394 ? 9.010 3.042 -42.155 1.00 74.94 394 VAL A C 1
ATOM 3229 O O . VAL A 1 394 ? 10.097 2.918 -42.718 1.00 74.94 394 VAL A O 1
ATOM 3232 N N . GLU A 1 395 ? 8.033 2.149 -42.296 1.00 75.88 395 GLU A N 1
ATOM 3233 C CA . GLU A 1 395 ? 8.108 1.025 -43.229 1.00 75.88 395 GLU A CA 1
ATOM 3234 C C . GLU A 1 395 ? 7.575 1.457 -44.596 1.00 75.88 395 GLU A C 1
ATOM 3236 O O . GLU A 1 395 ? 6.455 1.961 -44.711 1.00 75.88 395 GLU A O 1
ATOM 3241 N N . ASP A 1 396 ? 8.386 1.270 -45.634 1.00 72.75 396 ASP A N 1
ATOM 3242 C CA . ASP A 1 396 ? 7.967 1.513 -47.007 1.00 72.75 396 ASP A CA 1
ATOM 3243 C C . ASP A 1 396 ? 6.875 0.492 -47.387 1.00 72.75 396 ASP A C 1
ATOM 3245 O O . ASP A 1 396 ? 7.113 -0.721 -47.330 1.00 72.75 396 ASP A O 1
ATOM 3249 N N . PRO A 1 397 ? 5.676 0.950 -47.791 1.00 67.38 397 PRO A N 1
ATOM 3250 C CA . PRO A 1 397 ? 4.541 0.072 -48.059 1.00 67.38 397 PRO A CA 1
ATOM 3251 C C . PRO A 1 397 ? 4.764 -0.879 -49.247 1.00 67.38 397 PRO A C 1
ATOM 3253 O O . PRO A 1 397 ? 4.015 -1.845 -49.394 1.00 67.38 397 PRO A O 1
ATOM 3256 N N . VAL A 1 398 ? 5.769 -0.628 -50.093 1.00 69.12 398 VAL A N 1
ATOM 3257 C CA . VAL A 1 398 ? 6.074 -1.422 -51.290 1.00 69.12 398 VAL A CA 1
ATOM 3258 C C . VAL A 1 398 ? 7.268 -2.346 -51.059 1.00 69.12 398 VAL A C 1
ATOM 3260 O O . VAL A 1 398 ? 7.192 -3.532 -51.380 1.00 69.12 398 VAL A O 1
ATOM 3263 N N . SER A 1 399 ? 8.368 -1.834 -50.502 1.00 71.69 399 SER A N 1
ATOM 3264 C CA . SER A 1 399 ? 9.605 -2.615 -50.334 1.00 71.69 399 SER A CA 1
ATOM 3265 C C . SER A 1 399 ? 9.693 -3.363 -48.999 1.00 71.69 399 SER A C 1
ATOM 3267 O O . SER A 1 399 ? 10.529 -4.258 -48.866 1.00 71.69 399 SER A O 1
ATOM 3269 N N . LYS A 1 400 ? 8.836 -3.024 -48.019 1.00 69.12 400 LYS A N 1
ATOM 3270 C CA . LYS A 1 400 ? 8.937 -3.457 -46.609 1.00 69.12 400 LYS A CA 1
ATOM 3271 C C . LYS A 1 400 ? 10.283 -3.114 -45.957 1.00 69.12 400 LYS A C 1
ATOM 3273 O O . LYS A 1 400 ? 10.634 -3.658 -44.908 1.00 69.12 400 LYS A O 1
ATOM 3278 N N . GLU A 1 401 ? 11.063 -2.224 -46.572 1.00 69.31 401 GLU A N 1
ATOM 3279 C CA . GLU A 1 401 ? 12.277 -1.691 -45.969 1.00 69.31 401 GLU A CA 1
ATOM 3280 C C . GLU A 1 401 ? 11.907 -0.653 -44.916 1.00 69.31 401 GLU A C 1
ATOM 3282 O O . GLU A 1 401 ? 11.038 0.195 -45.125 1.00 69.31 401 GLU A O 1
ATOM 3287 N N . LYS A 1 402 ? 12.601 -0.699 -43.783 1.00 72.69 402 LYS A N 1
ATOM 3288 C CA . LYS A 1 402 ? 12.434 0.273 -42.707 1.00 72.69 402 LYS A CA 1
ATOM 3289 C C . LYS A 1 402 ? 13.442 1.394 -42.880 1.00 72.69 402 LYS A C 1
ATOM 3291 O O . LYS A 1 402 ? 14.627 1.126 -43.086 1.00 72.69 402 LYS A O 1
ATOM 3296 N N . ARG A 1 403 ? 12.974 2.638 -42.822 1.00 74.44 403 ARG A N 1
ATOM 3297 C CA . ARG A 1 403 ? 13.806 3.835 -42.962 1.00 74.44 403 ARG A CA 1
ATOM 3298 C C . ARG A 1 403 ? 13.480 4.824 -41.859 1.00 74.44 403 ARG A C 1
ATOM 3300 O O . ARG A 1 403 ? 12.318 5.006 -41.514 1.00 74.44 403 ARG A O 1
ATOM 3307 N N . ASP A 1 404 ? 14.510 5.489 -41.359 1.00 76.00 404 ASP A N 1
ATOM 3308 C CA . ASP A 1 404 ? 14.360 6.521 -40.340 1.00 76.00 404 ASP A CA 1
ATOM 3309 C C . ASP A 1 404 ? 14.099 7.870 -41.017 1.00 76.00 404 ASP A C 1
ATOM 3311 O O . ASP A 1 404 ? 14.883 8.321 -41.856 1.00 76.00 404 ASP A O 1
ATOM 3315 N N . VAL A 1 405 ? 12.983 8.505 -40.666 1.00 80.56 405 VAL A N 1
ATOM 3316 C CA . VAL A 1 405 ? 12.577 9.819 -41.175 1.00 80.56 405 VAL A CA 1
ATOM 3317 C C . VAL A 1 405 ? 12.654 10.834 -40.044 1.00 80.56 405 VAL A C 1
ATOM 3319 O O . VAL A 1 405 ? 12.181 10.582 -38.938 1.00 80.56 405 VAL A O 1
ATOM 3322 N N . GLU A 1 406 ? 13.237 11.998 -40.319 1.00 82.19 406 GLU A N 1
ATOM 3323 C CA . GLU A 1 406 ? 13.288 13.095 -39.357 1.00 82.19 406 GLU A CA 1
ATOM 3324 C C . GLU A 1 406 ? 11.938 13.824 -39.292 1.00 82.19 406 GLU A C 1
ATOM 3326 O O . GLU A 1 406 ? 11.423 14.318 -40.297 1.00 82.19 406 GLU A O 1
ATOM 3331 N N . VAL A 1 407 ? 11.358 13.891 -38.094 1.00 83.50 407 VAL A N 1
ATOM 3332 C CA . VAL A 1 407 ? 10.037 14.467 -37.830 1.00 83.50 407 VAL A CA 1
ATOM 3333 C C . VAL A 1 407 ? 10.157 15.589 -36.804 1.00 83.50 407 VAL A C 1
ATOM 3335 O O . VAL A 1 407 ? 10.749 15.423 -35.736 1.00 83.50 407 VAL A O 1
ATOM 3338 N N . ALA A 1 408 ? 9.553 16.740 -37.101 1.00 84.81 408 ALA A N 1
ATOM 3339 C CA . ALA A 1 408 ? 9.483 17.863 -36.172 1.00 84.81 408 ALA A CA 1
ATOM 3340 C C . ALA A 1 408 ? 8.459 17.592 -35.053 1.00 84.81 408 ALA A C 1
ATOM 3342 O O . ALA A 1 408 ? 7.275 17.394 -35.317 1.00 84.81 408 ALA A O 1
ATOM 3343 N N . ILE A 1 409 ? 8.890 17.633 -33.788 1.00 83.31 409 ILE A N 1
ATOM 3344 C CA . ILE A 1 409 ? 8.041 17.236 -32.646 1.00 83.31 409 ILE A CA 1
ATOM 3345 C C . ILE A 1 409 ? 7.293 18.382 -31.974 1.00 83.31 409 ILE A C 1
ATOM 3347 O O . ILE A 1 409 ? 6.362 18.147 -31.212 1.00 83.31 409 ILE A O 1
ATOM 3351 N N . PHE A 1 410 ? 7.695 19.631 -32.209 1.00 83.62 410 PHE A N 1
ATOM 3352 C CA . PHE A 1 410 ? 7.060 20.799 -31.584 1.00 83.62 410 PHE A CA 1
ATOM 3353 C C . PHE A 1 410 ? 6.121 21.559 -32.520 1.00 83.62 410 PHE A C 1
ATOM 3355 O O . PHE A 1 410 ? 5.694 22.677 -32.187 1.00 83.62 410 PHE A O 1
ATOM 3362 N N . ASP A 1 411 ? 5.835 20.989 -33.690 1.00 81.31 411 ASP A N 1
ATOM 3363 C CA . ASP A 1 411 ? 4.981 21.627 -34.676 1.00 81.31 411 ASP A CA 1
ATOM 3364 C C . ASP A 1 411 ? 3.522 21.673 -34.203 1.00 81.31 411 ASP A C 1
ATOM 3366 O O . ASP A 1 411 ? 2.976 20.712 -33.661 1.00 81.31 411 ASP A O 1
ATOM 3370 N N . GLY A 1 412 ? 2.892 22.838 -34.347 1.00 75.00 412 GLY A N 1
ATOM 3371 C CA . GLY A 1 412 ? 1.551 23.144 -33.843 1.00 75.00 412 GLY A CA 1
ATOM 3372 C C . GLY A 1 412 ? 1.337 22.925 -32.335 1.00 75.00 412 GLY A C 1
ATOM 3373 O O . GLY A 1 412 ? 0.223 22.576 -31.945 1.00 75.00 412 GLY A O 1
ATOM 3374 N N . LEU A 1 413 ? 2.379 23.093 -31.508 1.00 83.19 413 LEU A N 1
ATOM 3375 C CA . LEU A 1 413 ? 2.267 23.276 -30.055 1.00 83.19 413 LEU A CA 1
ATOM 3376 C C . LEU A 1 413 ? 2.360 24.757 -29.672 1.00 83.19 413 LEU A C 1
ATOM 3378 O O . LEU A 1 413 ? 3.143 25.514 -30.252 1.00 83.19 413 LEU A O 1
ATOM 3382 N N . ASP A 1 414 ? 1.629 25.150 -28.631 1.00 85.50 414 ASP A N 1
ATOM 3383 C CA . ASP A 1 414 ? 1.733 26.477 -28.036 1.00 85.50 414 ASP A CA 1
ATOM 3384 C C . ASP A 1 414 ? 3.096 26.687 -27.340 1.00 85.50 414 ASP A C 1
ATOM 3386 O O . ASP A 1 414 ? 3.775 25.751 -26.900 1.00 85.50 414 ASP A O 1
ATOM 3390 N N . ASN A 1 415 ? 3.517 27.948 -27.226 1.00 82.94 415 ASN A N 1
ATOM 3391 C CA . ASN A 1 415 ? 4.846 28.305 -26.725 1.00 82.94 415 ASN A CA 1
ATOM 3392 C C . ASN A 1 415 ? 5.072 27.878 -25.259 1.00 82.94 415 ASN A C 1
ATOM 3394 O O . ASN A 1 415 ? 6.199 27.558 -24.875 1.00 82.94 415 ASN A O 1
ATOM 3398 N N . LYS A 1 416 ? 4.021 27.851 -24.428 1.00 85.19 416 LYS A N 1
ATOM 3399 C CA . LYS A 1 416 ? 4.120 27.443 -23.019 1.00 85.19 416 LYS A CA 1
ATOM 3400 C C . LYS A 1 416 ? 4.362 25.938 -22.926 1.00 85.19 416 LYS A C 1
ATOM 3402 O O . LYS A 1 416 ? 5.308 25.526 -22.254 1.00 85.19 416 LYS A O 1
ATOM 3407 N N . THR A 1 417 ? 3.584 25.136 -23.650 1.00 85.38 417 THR A N 1
ATOM 3408 C CA . THR A 1 417 ? 3.736 23.670 -23.671 1.00 85.38 417 THR A CA 1
ATOM 3409 C C . THR A 1 417 ? 5.058 23.243 -24.299 1.00 85.38 417 THR A C 1
ATOM 3411 O O . THR A 1 417 ? 5.758 22.401 -23.739 1.00 85.38 417 THR A O 1
ATOM 3414 N N . ARG A 1 418 ? 5.482 23.892 -25.392 1.00 85.75 418 ARG A N 1
ATOM 3415 C CA . ARG A 1 418 ? 6.802 23.669 -26.005 1.00 85.75 418 ARG A CA 1
ATOM 3416 C C . ARG A 1 418 ? 7.942 23.895 -25.010 1.00 85.75 418 ARG A C 1
ATOM 3418 O O . ARG A 1 418 ? 8.834 23.057 -24.891 1.00 85.75 418 ARG A O 1
ATOM 3425 N N . LYS A 1 419 ? 7.930 25.021 -24.287 1.00 85.31 419 LYS A N 1
ATOM 3426 C CA . LYS A 1 419 ? 8.950 25.325 -23.269 1.00 85.31 419 LYS A CA 1
ATOM 3427 C C . LYS A 1 419 ? 8.949 24.282 -22.154 1.00 85.31 419 LYS A C 1
ATOM 3429 O O . LYS A 1 419 ? 10.018 23.826 -21.757 1.00 85.31 419 LYS A O 1
ATOM 3434 N N . LEU A 1 420 ? 7.766 23.888 -21.685 1.00 87.31 420 LEU A N 1
ATOM 3435 C CA . LEU A 1 420 ? 7.614 22.898 -20.624 1.00 87.31 420 LEU A CA 1
ATOM 3436 C C . LEU A 1 420 ? 8.146 21.518 -21.044 1.00 87.31 420 LEU A C 1
ATOM 3438 O O . LEU A 1 420 ? 8.948 20.930 -20.320 1.00 87.31 420 LEU A O 1
ATOM 3442 N N . LEU A 1 421 ? 7.786 21.039 -22.239 1.00 87.06 421 LEU A N 1
ATOM 3443 C CA . LEU A 1 421 ? 8.304 19.782 -22.783 1.00 87.06 421 LEU A CA 1
ATOM 3444 C C . LEU A 1 421 ? 9.826 19.820 -22.934 1.00 87.06 421 LEU A C 1
ATOM 3446 O O . LEU A 1 421 ? 10.495 18.903 -22.471 1.00 87.06 421 LEU A O 1
ATOM 3450 N N . LYS A 1 422 ? 10.401 20.906 -23.470 1.00 88.06 422 LYS A N 1
ATOM 3451 C CA . LYS A 1 422 ? 11.867 21.062 -23.544 1.00 88.06 422 LYS A CA 1
ATOM 3452 C C . LYS A 1 422 ? 12.536 20.957 -22.171 1.00 88.06 422 LYS A C 1
ATOM 3454 O O . LYS A 1 422 ? 13.613 20.373 -22.065 1.00 88.06 422 LYS A O 1
ATOM 3459 N N . VAL A 1 423 ? 11.923 21.496 -21.114 1.00 89.94 423 VAL A N 1
ATOM 3460 C CA . VAL A 1 423 ? 12.434 21.348 -19.740 1.00 89.94 423 VAL A CA 1
ATOM 3461 C C . VAL A 1 423 ? 12.384 19.886 -19.293 1.00 89.94 423 VAL A C 1
ATOM 3463 O O . VAL A 1 423 ? 13.378 19.386 -18.767 1.00 89.94 423 VAL A O 1
ATOM 3466 N N . PHE A 1 424 ? 11.282 19.174 -19.533 1.00 91.25 424 PHE A N 1
ATOM 3467 C CA . PHE A 1 424 ? 11.171 17.760 -19.166 1.00 91.25 424 PHE A CA 1
ATOM 3468 C C . PHE A 1 424 ? 12.153 16.865 -19.926 1.00 91.25 424 PHE A C 1
ATOM 3470 O O . PHE A 1 424 ? 12.796 16.021 -19.303 1.00 91.25 424 PHE A O 1
ATOM 3477 N N . ILE A 1 425 ? 12.350 17.097 -21.226 1.00 90.81 425 ILE A N 1
ATOM 3478 C CA . ILE A 1 425 ? 13.337 16.368 -22.035 1.00 90.81 425 ILE A CA 1
ATOM 3479 C C . ILE A 1 425 ? 14.751 16.617 -21.490 1.00 90.81 425 ILE A C 1
ATOM 3481 O O . ILE A 1 425 ? 15.495 15.665 -21.262 1.00 90.81 425 ILE A O 1
ATOM 3485 N N . LYS A 1 426 ? 15.098 17.869 -21.148 1.00 87.75 426 LYS A N 1
ATOM 3486 C CA . LYS A 1 426 ? 16.382 18.206 -20.498 1.00 87.75 426 LYS A CA 1
ATOM 3487 C C . LYS A 1 426 ? 16.575 17.503 -19.154 1.00 87.75 426 LYS A C 1
ATOM 3489 O O . LYS A 1 426 ? 17.682 17.068 -18.839 1.00 87.75 426 LYS A O 1
ATOM 3494 N N . LEU A 1 427 ? 15.520 17.387 -18.345 1.00 93.25 427 LEU A N 1
ATOM 3495 C CA . LEU A 1 427 ? 15.574 16.644 -17.082 1.00 93.25 427 LEU A CA 1
ATOM 3496 C C . LEU A 1 427 ? 15.773 15.142 -17.321 1.00 93.25 427 LEU A C 1
ATOM 3498 O O . LEU A 1 427 ? 16.579 14.523 -16.620 1.00 93.25 427 LEU A O 1
ATOM 3502 N N . GLY A 1 428 ? 15.094 14.581 -18.325 1.00 91.50 428 GLY A N 1
ATOM 3503 C CA . GLY A 1 428 ? 15.285 13.206 -18.787 1.00 91.50 428 GLY A CA 1
ATOM 3504 C C . GLY A 1 428 ? 16.727 12.950 -19.223 1.00 91.50 428 GLY A C 1
ATOM 3505 O O . GLY A 1 428 ? 17.369 12.040 -18.699 1.00 91.50 428 GLY A O 1
ATOM 3506 N N . TRP A 1 429 ? 17.277 13.820 -20.071 1.00 91.06 429 TRP A N 1
ATOM 3507 C CA . TRP A 1 429 ? 18.667 13.758 -20.526 1.00 91.06 429 TRP A CA 1
ATOM 3508 C C . TRP A 1 429 ? 19.641 13.832 -19.348 1.00 91.06 429 TRP A C 1
ATOM 3510 O O . TRP A 1 429 ? 20.500 12.967 -19.192 1.00 91.06 429 TRP A O 1
ATOM 3520 N N . LYS A 1 430 ? 19.450 14.787 -18.424 1.00 88.81 430 LYS A N 1
ATOM 3521 C CA . LYS A 1 430 ? 20.300 14.931 -17.227 1.00 88.81 430 LYS A CA 1
ATOM 3522 C C . LYS A 1 430 ? 20.287 13.664 -16.372 1.00 88.81 430 LYS A C 1
ATOM 3524 O O . LYS A 1 430 ? 21.315 13.278 -15.810 1.00 88.81 430 LYS A O 1
ATOM 3529 N N . LYS A 1 431 ? 19.124 13.018 -16.245 1.00 92.31 431 LYS A N 1
ATOM 3530 C CA . LYS A 1 431 ? 18.979 11.763 -15.505 1.00 92.31 431 LYS A CA 1
ATOM 3531 C C . LYS A 1 431 ? 19.676 10.610 -16.229 1.00 92.31 431 LYS A C 1
ATOM 3533 O O . LYS A 1 431 ? 20.406 9.867 -15.575 1.00 92.31 431 LYS A O 1
ATOM 3538 N N . LEU A 1 432 ? 19.492 10.485 -17.542 1.00 87.50 432 LEU A N 1
ATOM 3539 C CA . LEU A 1 432 ? 20.128 9.455 -18.361 1.00 87.50 432 LEU A CA 1
ATOM 3540 C C . LEU A 1 432 ? 21.657 9.591 -18.339 1.00 87.50 432 LEU A C 1
ATOM 3542 O O . LEU A 1 432 ? 22.353 8.636 -18.006 1.00 87.50 432 LEU A O 1
ATOM 3546 N N . HIS A 1 433 ? 22.171 10.804 -18.543 1.00 83.75 433 HIS A N 1
ATOM 3547 C CA . HIS A 1 433 ? 23.597 11.122 -18.483 1.00 83.75 433 HIS A CA 1
ATOM 3548 C C . HIS A 1 433 ? 24.201 10.846 -17.091 1.00 83.75 433 HIS A C 1
ATOM 3550 O O . HIS A 1 433 ? 25.328 10.365 -16.966 1.00 83.75 433 HIS A O 1
ATOM 3556 N N . LYS A 1 434 ? 23.444 11.072 -16.005 1.00 86.44 434 LYS A N 1
ATOM 3557 C CA . LYS A 1 434 ? 23.868 10.671 -14.651 1.00 86.44 434 LYS A CA 1
ATOM 3558 C C . LYS A 1 434 ? 24.073 9.158 -14.538 1.00 86.44 434 LYS A C 1
ATOM 3560 O O . LYS A 1 434 ? 25.017 8.741 -13.872 1.00 86.44 434 LYS A O 1
ATOM 3565 N N . TYR A 1 435 ? 23.191 8.346 -15.122 1.00 84.81 435 TYR A N 1
ATOM 3566 C CA . TYR A 1 435 ? 23.343 6.887 -15.110 1.00 84.81 435 TYR A CA 1
ATOM 3567 C C . TYR A 1 435 ? 24.466 6.422 -16.027 1.00 84.81 435 TYR A C 1
ATOM 3569 O O . TYR A 1 435 ? 25.238 5.558 -15.626 1.00 84.81 435 TYR A O 1
ATOM 3577 N N . TYR A 1 436 ? 24.620 7.055 -17.188 1.00 82.50 436 TYR A N 1
ATOM 3578 C CA . TYR A 1 436 ? 25.734 6.798 -18.091 1.00 82.50 436 TYR A CA 1
ATOM 3579 C C . TYR A 1 436 ? 27.093 6.966 -17.395 1.00 82.50 436 TYR A C 1
ATOM 3581 O O . TYR A 1 436 ? 27.950 6.089 -17.448 1.00 82.50 436 TYR A O 1
ATOM 3589 N N . ASN A 1 437 ? 27.253 8.035 -16.609 1.00 78.75 437 ASN A N 1
ATOM 3590 C CA . ASN A 1 437 ? 28.476 8.272 -15.836 1.00 78.75 437 ASN A CA 1
ATOM 3591 C C . ASN A 1 437 ? 28.710 7.291 -14.679 1.00 78.75 437 ASN A C 1
ATOM 3593 O O . ASN A 1 437 ? 29.788 7.298 -14.097 1.00 78.75 437 ASN A O 1
ATOM 3597 N N . ARG A 1 438 ? 27.728 6.450 -14.340 1.00 81.88 438 ARG A N 1
ATOM 3598 C CA . ARG A 1 438 ? 27.872 5.373 -13.348 1.00 81.88 438 ARG A CA 1
ATOM 3599 C C . ARG A 1 438 ? 28.269 4.036 -13.973 1.00 81.88 438 ARG A C 1
ATOM 3601 O O . ARG A 1 438 ? 28.531 3.095 -13.231 1.00 81.88 438 ARG A O 1
ATOM 3608 N N . LEU A 1 439 ? 28.329 3.937 -15.303 1.00 77.12 439 LEU A N 1
ATOM 3609 C CA . LEU A 1 439 ? 28.853 2.769 -16.015 1.00 77.12 439 LEU A CA 1
ATOM 3610 C C . LEU A 1 439 ? 30.391 2.768 -15.941 1.00 77.12 439 LEU A C 1
ATOM 3612 O O . LEU A 1 439 ? 31.072 3.023 -16.930 1.00 77.12 439 LEU A O 1
ATOM 3616 N N . THR A 1 440 ? 30.930 2.557 -14.736 1.00 71.25 440 THR A N 1
ATOM 3617 C CA . THR A 1 440 ? 32.371 2.647 -14.427 1.00 71.25 440 THR A CA 1
ATOM 3618 C C . THR A 1 440 ? 33.030 1.300 -14.137 1.00 71.25 440 THR A C 1
ATOM 3620 O O . THR A 1 440 ? 34.212 1.240 -13.807 1.00 71.25 440 THR A O 1
ATOM 3623 N N . SER A 1 441 ? 32.278 0.201 -14.221 1.00 83.06 441 SER A N 1
ATOM 3624 C CA . SER A 1 441 ? 32.837 -1.133 -13.999 1.00 83.06 441 SER A CA 1
ATOM 3625 C C . SER A 1 441 ? 33.661 -1.586 -15.204 1.00 83.06 441 SER A C 1
ATOM 3627 O O . SER A 1 441 ? 33.214 -1.468 -16.349 1.00 83.06 441 SER A O 1
ATOM 3629 N N . ALA A 1 442 ? 34.829 -2.178 -14.932 1.00 84.19 442 ALA A N 1
ATOM 3630 C CA . ALA A 1 442 ? 35.700 -2.781 -15.938 1.00 84.19 442 ALA A CA 1
ATOM 3631 C C . ALA A 1 442 ? 35.004 -3.901 -16.729 1.00 84.19 442 ALA A C 1
ATOM 3633 O O . ALA A 1 442 ? 35.377 -4.157 -17.866 1.00 84.19 442 ALA A O 1
ATOM 3634 N N . ALA A 1 443 ? 33.944 -4.512 -16.187 1.00 84.62 443 ALA A N 1
ATOM 3635 C CA . ALA A 1 443 ? 33.166 -5.530 -16.889 1.00 84.62 443 ALA A CA 1
ATOM 3636 C C . ALA A 1 443 ? 32.461 -4.978 -18.145 1.00 84.62 443 ALA A C 1
ATOM 3638 O O . ALA A 1 443 ? 32.441 -5.644 -19.178 1.00 84.62 443 ALA A O 1
ATOM 3639 N N . TYR A 1 444 ? 31.910 -3.754 -18.090 1.00 83.69 444 TYR A N 1
ATOM 3640 C CA . TYR A 1 444 ? 31.247 -3.144 -19.255 1.00 83.69 444 TYR A CA 1
ATOM 3641 C C . TYR A 1 444 ? 32.254 -2.865 -20.371 1.00 83.69 444 TYR A C 1
ATOM 3643 O O . TYR A 1 444 ? 31.976 -3.088 -21.547 1.00 83.69 444 TYR A O 1
ATOM 3651 N N . VAL A 1 445 ? 33.439 -2.383 -19.989 1.00 86.94 445 VAL A N 1
ATOM 3652 C CA . VAL A 1 445 ? 34.546 -2.121 -20.914 1.00 86.94 445 VAL A CA 1
ATOM 3653 C C . VAL A 1 445 ? 35.078 -3.431 -21.484 1.00 86.94 445 VAL A C 1
ATOM 3655 O O . VAL A 1 445 ? 35.194 -3.561 -22.699 1.00 86.94 445 VAL A O 1
ATOM 3658 N N . GLY A 1 446 ? 35.301 -4.429 -20.628 1.00 87.69 446 GLY A N 1
ATOM 3659 C CA . GLY A 1 446 ? 35.752 -5.764 -21.003 1.00 87.69 446 GLY A CA 1
ATOM 3660 C C . GLY A 1 446 ? 34.843 -6.415 -22.037 1.00 87.69 446 GLY A C 1
ATOM 3661 O O . GLY A 1 446 ? 35.335 -6.876 -23.060 1.00 87.69 446 GLY A O 1
ATOM 3662 N N . ALA A 1 447 ? 33.522 -6.379 -21.855 1.00 87.88 447 ALA A N 1
ATOM 3663 C CA . ALA A 1 447 ? 32.599 -6.943 -22.840 1.00 87.88 447 ALA A CA 1
ATOM 3664 C C . ALA A 1 447 ? 32.715 -6.275 -24.224 1.00 87.88 447 ALA A C 1
ATOM 3666 O O . ALA A 1 447 ? 32.656 -6.959 -25.246 1.00 87.88 447 ALA A O 1
ATOM 3667 N N . VAL A 1 448 ? 32.932 -4.954 -24.286 1.00 88.44 448 VAL A N 1
ATOM 3668 C CA . VAL A 1 448 ? 33.162 -4.248 -25.561 1.00 88.44 448 VAL A CA 1
ATOM 3669 C C . VAL A 1 448 ? 34.515 -4.602 -26.168 1.00 88.44 448 VAL A C 1
ATOM 3671 O O . VAL A 1 448 ? 34.596 -4.869 -27.368 1.00 88.44 448 VAL A O 1
ATOM 3674 N N . VAL A 1 449 ? 35.569 -4.618 -25.353 1.00 90.12 449 VAL A N 1
ATOM 3675 C CA . VAL A 1 449 ? 36.940 -4.904 -25.791 1.00 90.12 449 VAL A CA 1
ATOM 3676 C C . VAL A 1 449 ? 37.057 -6.333 -26.314 1.00 90.12 449 VAL A C 1
ATOM 3678 O O . VAL A 1 449 ? 37.633 -6.547 -27.381 1.00 90.12 449 VAL A O 1
ATOM 3681 N N . PHE A 1 450 ? 36.448 -7.300 -25.628 1.00 90.06 450 PHE A N 1
ATOM 3682 C CA . PHE A 1 450 ? 36.424 -8.703 -26.035 1.00 90.06 450 PHE A CA 1
ATOM 3683 C C . PHE A 1 450 ? 35.442 -9.001 -27.171 1.00 90.06 450 PHE A C 1
ATOM 3685 O O . PHE A 1 450 ? 35.450 -10.114 -27.689 1.00 90.06 450 PHE A O 1
ATOM 3692 N N . ASN A 1 451 ? 34.633 -8.041 -27.630 1.00 88.56 451 ASN A N 1
ATOM 3693 C CA . ASN A 1 451 ? 33.943 -8.197 -28.905 1.00 88.56 451 ASN A CA 1
ATOM 3694 C C . ASN A 1 451 ? 34.924 -7.882 -30.057 1.00 88.56 451 ASN A C 1
ATOM 3696 O O . ASN A 1 451 ? 35.284 -6.714 -30.251 1.00 88.56 451 ASN A O 1
ATOM 3700 N N . PRO A 1 452 ? 35.315 -8.877 -30.878 1.00 85.81 452 PRO A N 1
ATOM 3701 C CA . PRO A 1 452 ? 36.340 -8.709 -31.908 1.00 85.81 452 PRO A CA 1
ATOM 3702 C C . PRO A 1 452 ? 35.927 -7.740 -33.025 1.00 85.81 452 PRO A C 1
ATOM 3704 O O . PRO A 1 452 ? 36.790 -7.203 -33.717 1.00 85.81 452 PRO A O 1
ATOM 3707 N N . ALA A 1 453 ? 34.625 -7.477 -33.196 1.00 83.62 453 ALA A N 1
ATOM 3708 C CA . ALA A 1 453 ? 34.099 -6.506 -34.155 1.00 83.62 453 ALA A CA 1
ATOM 3709 C C . ALA A 1 453 ? 34.031 -5.067 -33.601 1.00 83.62 453 ALA A C 1
ATOM 3711 O O . ALA A 1 453 ? 33.789 -4.129 -34.364 1.00 83.62 453 ALA A O 1
ATOM 3712 N N . LYS A 1 454 ? 34.202 -4.875 -32.283 1.00 85.31 454 LYS A N 1
ATOM 3713 C CA . LYS A 1 454 ? 34.137 -3.565 -31.610 1.00 85.31 454 LYS A CA 1
ATOM 3714 C C . LYS A 1 454 ? 35.516 -3.127 -31.109 1.00 85.31 454 LYS A C 1
ATOM 3716 O O . LYS A 1 454 ? 36.004 -2.087 -31.559 1.00 85.31 454 LYS A O 1
ATOM 3721 N N . LYS A 1 455 ? 36.137 -3.926 -30.229 1.00 88.75 455 LYS A N 1
ATOM 3722 C CA . LYS A 1 455 ? 37.411 -3.646 -29.538 1.00 88.75 455 LYS A CA 1
ATOM 3723 C C . LYS A 1 455 ? 37.449 -2.240 -28.897 1.00 88.75 455 LYS A C 1
ATOM 3725 O O . LYS A 1 455 ? 36.427 -1.562 -28.765 1.00 88.75 455 LYS A O 1
ATOM 3730 N N . TRP A 1 456 ? 38.642 -1.769 -28.527 1.00 87.31 456 TRP A N 1
ATOM 3731 C CA . TRP A 1 456 ? 38.885 -0.400 -28.046 1.00 87.31 456 TRP A CA 1
ATOM 3732 C C . TRP A 1 456 ? 38.404 0.685 -29.017 1.00 87.31 456 TRP A C 1
ATOM 3734 O O . TRP A 1 456 ? 37.920 1.730 -28.588 1.00 87.31 456 TRP A O 1
ATOM 3744 N N . ARG A 1 457 ? 38.420 0.397 -30.325 1.00 85.81 457 ARG A N 1
ATOM 3745 C CA . ARG A 1 457 ? 38.015 1.326 -31.388 1.00 85.81 457 ARG A CA 1
ATOM 3746 C C . ARG A 1 457 ? 36.597 1.876 -31.213 1.00 85.81 457 ARG A C 1
ATOM 3748 O O . ARG A 1 457 ? 36.337 3.020 -31.588 1.00 85.81 457 ARG A O 1
ATOM 3755 N N . LEU A 1 458 ? 35.660 1.076 -30.694 1.00 82.62 458 LEU A N 1
ATOM 3756 C CA . LEU A 1 458 ? 34.305 1.562 -30.428 1.00 82.62 458 LEU A CA 1
ATOM 3757 C C . LEU A 1 458 ? 34.293 2.579 -29.281 1.00 82.62 458 LEU A C 1
ATOM 3759 O O . LEU A 1 458 ? 33.655 3.619 -29.410 1.00 82.62 458 LEU A O 1
ATOM 3763 N N . LEU A 1 459 ? 35.003 2.296 -28.189 1.00 82.94 459 LEU A N 1
ATOM 3764 C CA . LEU A 1 459 ? 35.072 3.179 -27.023 1.00 82.94 459 LEU A CA 1
ATOM 3765 C C . LEU A 1 459 ? 35.793 4.483 -27.359 1.00 82.94 459 LEU A C 1
ATOM 3767 O O . LEU A 1 459 ? 35.286 5.548 -27.026 1.00 82.94 459 LEU A O 1
ATOM 3771 N N . ASP A 1 460 ? 36.889 4.408 -28.118 1.00 83.50 460 ASP A N 1
ATOM 3772 C CA . ASP A 1 460 ? 37.594 5.584 -28.635 1.00 83.50 460 ASP A CA 1
ATOM 3773 C C . ASP A 1 460 ? 36.643 6.488 -29.439 1.00 83.50 460 ASP A C 1
ATOM 3775 O O . ASP A 1 460 ? 36.633 7.707 -29.275 1.00 83.50 460 ASP A O 1
ATOM 3779 N N . ARG A 1 461 ? 35.773 5.903 -30.276 1.00 81.25 461 ARG A N 1
ATOM 3780 C CA . ARG A 1 461 ? 34.787 6.657 -31.067 1.00 81.25 461 ARG A CA 1
ATOM 3781 C C . ARG A 1 461 ? 33.680 7.276 -30.213 1.00 81.25 461 ARG A C 1
ATOM 3783 O O . ARG A 1 461 ? 33.273 8.399 -30.487 1.00 81.25 461 ARG A O 1
ATOM 3790 N N . LEU A 1 462 ? 33.156 6.542 -29.233 1.00 75.38 462 LEU A N 1
ATOM 3791 C CA . LEU A 1 462 ? 32.055 7.024 -28.396 1.00 75.38 462 LEU A CA 1
ATOM 3792 C C . LEU A 1 462 ? 32.544 8.089 -27.408 1.00 75.38 462 LEU A C 1
ATOM 3794 O O . LEU A 1 462 ? 31.971 9.169 -27.319 1.00 75.38 462 LEU A O 1
ATOM 3798 N N . TRP A 1 463 ? 33.648 7.835 -26.709 1.00 74.56 463 TRP A N 1
ATOM 3799 C CA . TRP A 1 463 ? 34.109 8.702 -25.624 1.00 74.56 463 TRP A CA 1
ATOM 3800 C C . TRP A 1 463 ? 34.940 9.900 -26.086 1.00 74.56 463 TRP A C 1
ATOM 3802 O O . TRP A 1 463 ? 34.996 10.891 -25.362 1.00 74.56 463 TRP A O 1
ATOM 3812 N N . SER A 1 464 ? 35.479 9.896 -27.311 1.00 71.31 464 SER A N 1
ATOM 3813 C CA . SER A 1 464 ? 36.056 11.111 -27.919 1.00 71.31 464 SER A CA 1
ATOM 3814 C C . SER A 1 464 ? 35.022 12.222 -28.154 1.00 71.31 464 SER A C 1
ATOM 3816 O O . SER A 1 464 ? 35.378 13.406 -28.173 1.00 71.31 464 SER A O 1
ATOM 3818 N N . ARG A 1 465 ? 33.732 11.872 -28.277 1.00 64.81 465 ARG A N 1
ATOM 3819 C CA . ARG A 1 465 ? 32.625 12.836 -28.411 1.00 64.81 465 ARG A CA 1
ATOM 3820 C C . ARG A 1 465 ? 32.292 13.538 -27.090 1.00 64.81 465 ARG A C 1
ATOM 3822 O O . ARG A 1 465 ? 31.794 14.659 -27.118 1.00 64.81 465 ARG A O 1
ATOM 3829 N N . VAL A 1 466 ? 32.617 12.935 -25.943 1.00 61.12 466 VAL A N 1
ATOM 3830 C CA . VAL A 1 466 ? 32.203 13.399 -24.610 1.00 61.12 466 VAL A CA 1
ATOM 3831 C C . VAL A 1 466 ? 33.265 14.326 -23.990 1.00 61.12 466 VAL A C 1
ATOM 3833 O O . VAL A 1 466 ? 34.328 13.846 -23.596 1.00 61.12 466 VAL A O 1
ATOM 3836 N N . PRO A 1 467 ? 33.008 15.642 -23.812 1.00 56.50 467 PRO A N 1
ATOM 3837 C CA . PRO A 1 467 ? 34.015 16.598 -23.333 1.00 56.50 467 PRO A CA 1
ATOM 3838 C C . PRO A 1 467 ? 34.624 16.268 -21.963 1.00 56.50 467 PRO A C 1
ATOM 3840 O O . PRO A 1 467 ? 35.806 16.511 -21.750 1.00 56.50 467 PRO A O 1
ATOM 3843 N N . SER A 1 468 ? 33.845 15.678 -21.050 1.00 55.16 468 SER A N 1
ATOM 3844 C CA . SER A 1 468 ? 34.291 15.274 -19.708 1.00 55.16 468 SER A CA 1
ATOM 3845 C C . SER A 1 468 ? 35.207 14.045 -19.693 1.00 55.16 468 SER A C 1
ATOM 3847 O O . SER A 1 468 ? 35.855 13.797 -18.682 1.00 55.16 468 SER A O 1
ATOM 3849 N N . ARG A 1 469 ? 35.270 13.285 -20.795 1.00 58.34 469 ARG A N 1
ATOM 3850 C CA . ARG A 1 469 ? 36.147 12.116 -20.976 1.00 58.34 469 ARG A CA 1
ATOM 3851 C C . ARG A 1 469 ? 37.176 12.327 -22.091 1.00 58.34 469 ARG A C 1
ATOM 3853 O O . ARG A 1 469 ? 37.838 11.385 -22.498 1.00 58.34 469 ARG A O 1
ATOM 3860 N N . LYS A 1 470 ? 37.360 13.558 -22.578 1.00 55.16 470 LYS A N 1
ATOM 3861 C CA . LYS A 1 470 ? 38.410 13.880 -23.563 1.00 55.16 470 LYS A CA 1
ATOM 3862 C C . LYS A 1 470 ? 39.831 13.770 -23.004 1.00 55.16 470 LYS A C 1
ATOM 3864 O O . LYS A 1 470 ? 40.782 13.790 -23.774 1.00 55.16 470 LYS A O 1
ATOM 3869 N N . THR A 1 471 ? 39.993 13.659 -21.688 1.00 56.09 471 THR A N 1
ATOM 3870 C CA . THR A 1 471 ? 41.274 13.314 -21.071 1.00 56.09 471 THR A CA 1
ATOM 3871 C C . THR A 1 471 ? 41.600 11.856 -21.383 1.00 56.09 471 THR A C 1
ATOM 3873 O O . THR A 1 471 ? 40.883 10.972 -20.928 1.00 56.09 471 THR A O 1
ATOM 3876 N N . GLU A 1 472 ? 42.686 11.582 -22.110 1.00 57.97 472 GLU A N 1
ATOM 3877 C CA . GLU A 1 472 ? 43.132 10.216 -22.462 1.00 57.97 472 GLU A CA 1
ATOM 3878 C C . GLU A 1 472 ? 43.401 9.306 -21.243 1.00 57.97 472 GLU A C 1
ATOM 3880 O O . GLU A 1 472 ? 43.571 8.098 -21.387 1.00 57.97 472 GLU A O 1
ATOM 3885 N N . THR A 1 473 ? 43.370 9.858 -20.027 1.00 68.12 473 THR A N 1
ATOM 3886 C CA . THR A 1 473 ? 43.601 9.147 -18.764 1.00 68.12 473 THR A CA 1
ATOM 3887 C C . THR A 1 473 ? 42.631 7.994 -18.511 1.00 68.12 473 THR A C 1
ATOM 3889 O O . THR A 1 473 ? 43.024 7.018 -17.878 1.00 68.12 473 THR A O 1
ATOM 3892 N N . TRP A 1 474 ? 41.388 8.049 -19.013 1.00 76.81 474 TRP A N 1
ATOM 3893 C CA . TRP A 1 474 ? 40.433 6.946 -18.815 1.00 76.81 474 TRP A CA 1
ATOM 3894 C C . TRP A 1 474 ? 40.876 5.670 -19.527 1.00 76.81 474 TRP A C 1
ATOM 3896 O O . TRP A 1 474 ? 40.576 4.576 -19.055 1.00 76.81 474 TRP A O 1
ATOM 3906 N N . ARG A 1 475 ? 41.563 5.793 -20.671 1.00 80.06 475 ARG A N 1
ATOM 3907 C CA . ARG A 1 475 ? 41.971 4.635 -21.467 1.00 80.06 475 ARG A CA 1
ATOM 3908 C C . ARG A 1 475 ? 42.980 3.817 -20.685 1.00 80.06 475 ARG A C 1
ATOM 3910 O O . ARG A 1 475 ? 42.743 2.636 -20.465 1.00 80.06 475 ARG A O 1
ATOM 3917 N N . SER A 1 476 ? 44.017 4.481 -20.185 1.00 82.31 476 SER A N 1
ATOM 3918 C CA . SER A 1 476 ? 45.031 3.865 -19.333 1.00 82.31 476 SER A CA 1
ATOM 3919 C C . SER A 1 476 ? 44.432 3.288 -18.048 1.00 82.31 476 SER A C 1
ATOM 3921 O O . SER A 1 476 ? 44.781 2.177 -17.676 1.00 82.31 476 SER A O 1
ATOM 3923 N N . GLU A 1 477 ? 43.477 3.977 -17.411 1.00 84.19 477 GLU A N 1
ATOM 3924 C CA . GLU A 1 477 ? 42.822 3.489 -16.186 1.00 84.19 477 GLU A CA 1
ATOM 3925 C C . GLU A 1 477 ? 42.042 2.179 -16.408 1.00 84.19 477 GLU A C 1
ATOM 3927 O O . GLU A 1 477 ? 42.114 1.253 -15.599 1.00 84.19 477 GLU A O 1
ATOM 3932 N N . TYR A 1 478 ? 41.262 2.079 -17.490 1.00 86.06 478 TYR A N 1
ATOM 3933 C CA . TYR A 1 478 ? 40.510 0.853 -17.780 1.00 86.06 478 TYR A CA 1
ATOM 3934 C C . TYR A 1 478 ? 41.383 -0.257 -18.358 1.00 86.06 478 TYR A C 1
ATOM 3936 O O . TYR A 1 478 ? 41.086 -1.429 -18.135 1.00 86.06 478 TYR A O 1
ATOM 3944 N N . GLU A 1 479 ? 42.435 0.099 -19.091 1.00 87.00 479 GLU A N 1
ATOM 3945 C CA . GLU A 1 479 ? 43.437 -0.847 -19.566 1.00 87.00 479 GLU A CA 1
ATOM 3946 C C . GLU A 1 479 ? 44.182 -1.486 -18.389 1.00 87.00 479 GLU A C 1
ATOM 3948 O O . GLU A 1 479 ? 44.244 -2.709 -18.325 1.00 87.00 479 GLU A O 1
ATOM 3953 N N . GLU A 1 480 ? 44.616 -0.696 -17.401 1.00 87.12 480 GLU A N 1
ATOM 3954 C CA . GLU A 1 480 ? 45.228 -1.188 -16.159 1.00 87.12 480 GLU A CA 1
ATOM 3955 C C . GLU A 1 480 ? 44.283 -2.124 -15.391 1.00 87.12 480 GLU A C 1
ATOM 3957 O O . GLU A 1 480 ? 44.672 -3.225 -15.016 1.00 87.12 480 GLU A O 1
ATOM 3962 N N . LYS A 1 481 ? 43.005 -1.751 -15.237 1.00 87.50 481 LYS A N 1
ATOM 3963 C CA . LYS A 1 481 ? 41.997 -2.611 -14.587 1.00 87.50 481 LYS A CA 1
ATOM 3964 C C . LYS A 1 481 ? 41.767 -3.929 -15.329 1.00 87.50 481 LYS A C 1
ATOM 3966 O O . LYS A 1 481 ? 41.543 -4.960 -14.700 1.00 87.50 481 LYS A O 1
ATOM 3971 N N . LEU A 1 482 ? 41.759 -3.911 -16.663 1.00 87.06 482 LEU A N 1
ATOM 3972 C CA . LEU A 1 482 ? 41.608 -5.129 -17.461 1.00 87.06 482 LEU A CA 1
ATOM 3973 C C . LEU A 1 482 ? 42.856 -6.011 -17.390 1.00 87.06 482 LEU A C 1
ATOM 3975 O O . LEU A 1 482 ? 42.714 -7.230 -17.308 1.00 87.06 482 LEU A O 1
ATOM 3979 N N . LEU A 1 483 ? 44.042 -5.402 -17.363 1.00 86.12 483 LEU A N 1
ATOM 3980 C CA . LEU A 1 483 ? 45.310 -6.091 -17.147 1.00 86.12 483 LEU A CA 1
ATOM 3981 C C . LEU A 1 483 ? 45.375 -6.722 -15.754 1.00 86.12 483 LEU A C 1
ATOM 3983 O O . LEU A 1 483 ? 45.741 -7.883 -15.644 1.00 86.12 483 LEU A O 1
ATOM 3987 N N . GLU A 1 484 ? 44.920 -6.034 -14.706 1.00 86.12 484 GLU A N 1
ATOM 3988 C CA . GLU A 1 484 ? 44.844 -6.601 -13.354 1.00 86.12 484 GLU A CA 1
ATOM 3989 C C . GLU A 1 484 ? 43.956 -7.858 -13.320 1.00 86.12 484 GLU A C 1
ATOM 3991 O O . GLU A 1 484 ? 44.323 -8.884 -12.741 1.00 86.12 484 GLU A O 1
ATOM 3996 N N . ILE A 1 485 ? 42.791 -7.815 -13.978 1.00 84.50 485 ILE A N 1
ATOM 3997 C CA . ILE A 1 485 ? 41.896 -8.978 -14.082 1.00 84.50 485 ILE A CA 1
ATOM 3998 C C . ILE A 1 485 ? 42.563 -10.108 -14.880 1.00 84.50 485 ILE A C 1
ATOM 4000 O O . ILE A 1 485 ? 42.445 -11.275 -14.499 1.00 84.50 485 ILE A O 1
ATOM 4004 N N . TRP A 1 486 ? 43.257 -9.770 -15.968 1.00 83.81 486 TRP A N 1
ATOM 4005 C CA . TRP A 1 486 ? 43.985 -10.720 -16.805 1.00 83.81 486 TRP A CA 1
ATOM 4006 C C . TRP A 1 486 ? 45.111 -11.416 -16.034 1.00 83.81 486 TRP A C 1
ATOM 4008 O O . TRP A 1 486 ? 45.139 -12.642 -15.977 1.00 83.81 486 TRP A O 1
ATOM 4018 N N . GLU A 1 487 ? 45.965 -10.659 -15.349 1.00 80.69 487 GLU A N 1
ATOM 4019 C CA . GLU A 1 487 ? 47.084 -11.170 -14.552 1.00 80.69 487 GLU A CA 1
ATOM 4020 C C . GLU A 1 487 ? 46.629 -11.997 -13.340 1.00 80.69 487 GLU A C 1
ATOM 4022 O O . GLU A 1 487 ? 47.282 -12.972 -12.953 1.00 80.69 487 GLU A O 1
ATOM 4027 N N . ASN A 1 488 ? 45.502 -11.632 -12.721 1.00 76.75 488 ASN A N 1
ATOM 4028 C CA . ASN A 1 488 ? 44.924 -12.410 -11.627 1.00 76.75 488 ASN A CA 1
ATOM 4029 C C . ASN A 1 488 ? 44.362 -13.750 -12.130 1.00 76.75 488 ASN A C 1
ATOM 4031 O O . ASN A 1 488 ? 44.632 -14.786 -11.522 1.00 76.75 488 ASN A O 1
ATOM 4035 N N . LYS A 1 489 ? 43.662 -13.765 -13.274 1.00 66.81 489 LYS A N 1
ATOM 4036 C CA . LYS A 1 489 ? 43.208 -15.013 -13.914 1.00 66.81 489 LYS A CA 1
ATOM 4037 C C . LYS A 1 489 ? 44.362 -15.866 -14.418 1.00 66.81 489 LYS A C 1
ATOM 4039 O O . LYS A 1 489 ? 44.320 -17.087 -14.307 1.00 66.81 489 LYS A O 1
ATOM 4044 N N . GLU A 1 490 ? 45.411 -15.238 -14.935 1.00 58.84 490 GLU A N 1
ATOM 4045 C CA . GLU A 1 490 ? 46.640 -15.915 -15.325 1.00 58.84 490 GLU A CA 1
ATOM 4046 C C . GLU A 1 490 ? 47.215 -16.747 -14.162 1.00 58.84 490 GLU A C 1
ATOM 4048 O O . GLU A 1 490 ? 47.641 -17.882 -14.388 1.00 58.84 490 GLU A O 1
ATOM 4053 N N . ARG A 1 491 ? 47.169 -16.226 -12.926 1.00 57.19 491 ARG A N 1
ATOM 4054 C CA . ARG A 1 491 ? 47.605 -16.940 -11.713 1.00 57.19 491 ARG A CA 1
ATOM 4055 C C . ARG A 1 491 ? 46.672 -18.083 -11.298 1.00 57.19 491 ARG A C 1
ATOM 4057 O O . ARG A 1 491 ? 47.159 -19.074 -10.762 1.00 57.19 491 ARG A O 1
ATOM 4064 N N . GLU A 1 492 ? 45.366 -17.975 -11.547 1.00 57.19 492 GLU A N 1
ATOM 4065 C CA . GLU A 1 492 ? 44.383 -19.023 -11.218 1.00 57.19 492 GLU A CA 1
ATOM 4066 C C . GLU A 1 492 ? 44.394 -20.199 -12.213 1.00 57.19 492 GLU A C 1
ATOM 4068 O O . GLU A 1 492 ? 44.219 -21.347 -11.811 1.00 57.19 492 GLU A O 1
ATOM 4073 N N . VAL A 1 493 ? 44.667 -19.950 -13.500 1.00 55.09 493 VAL A N 1
ATOM 4074 C CA . VAL A 1 493 ? 44.623 -20.955 -14.590 1.00 55.09 493 VAL A CA 1
ATOM 4075 C C . VAL A 1 493 ? 45.882 -21.852 -14.638 1.00 55.09 493 VAL A C 1
ATOM 4077 O O . VAL A 1 493 ? 46.132 -22.566 -15.605 1.00 55.09 493 VAL A O 1
ATOM 4080 N N . GLY A 1 494 ? 46.670 -21.907 -13.559 1.00 47.91 494 GLY A N 1
ATOM 4081 C CA . GLY A 1 494 ? 47.775 -22.863 -13.386 1.00 47.91 494 GLY A CA 1
ATOM 4082 C C . GLY A 1 494 ? 47.363 -24.348 -13.321 1.00 47.91 494 GLY A C 1
ATOM 4083 O O . GLY A 1 494 ? 48.218 -25.197 -13.074 1.00 47.91 494 GLY A O 1
ATOM 4084 N N . CYS A 1 495 ? 46.088 -24.690 -13.538 1.00 40.47 495 CYS A N 1
ATOM 4085 C CA . CYS A 1 495 ? 45.590 -26.064 -13.608 1.00 40.47 495 CYS A CA 1
ATOM 4086 C C . CYS A 1 495 ? 44.578 -26.256 -14.753 1.00 40.47 495 CYS A C 1
ATOM 4088 O O . CYS A 1 495 ? 43.529 -25.623 -14.785 1.00 40.47 495 CYS A O 1
ATOM 4090 N N . GLU A 1 496 ? 44.934 -27.188 -15.643 1.00 38.41 496 GLU A N 1
ATOM 4091 C CA . GLU A 1 496 ? 44.104 -27.949 -16.593 1.00 38.41 496 GLU A CA 1
ATOM 4092 C C . GLU A 1 496 ? 43.281 -27.177 -17.647 1.00 38.41 496 GLU A C 1
ATOM 4094 O O . GLU A 1 496 ? 42.102 -26.875 -17.485 1.00 38.41 496 GLU A O 1
ATOM 4099 N N . VAL A 1 497 ? 43.885 -26.992 -18.828 1.00 38.47 497 VAL A N 1
ATOM 4100 C CA . VAL A 1 497 ? 43.163 -26.674 -20.070 1.00 38.47 497 VAL A CA 1
ATOM 4101 C C . VAL A 1 497 ? 42.560 -27.965 -20.639 1.00 38.47 497 VAL A C 1
ATOM 4103 O O . VAL A 1 497 ? 43.262 -28.768 -21.254 1.00 38.47 497 VAL A O 1
ATOM 4106 N N . PHE A 1 498 ? 41.251 -28.166 -20.474 1.00 34.75 498 PHE A N 1
ATOM 4107 C CA . PHE A 1 498 ? 40.515 -29.178 -21.236 1.00 34.75 498 PHE A CA 1
ATOM 4108 C C . PHE A 1 498 ? 40.285 -28.674 -22.665 1.00 34.75 498 PHE A C 1
ATOM 4110 O O . PHE A 1 498 ? 39.436 -27.818 -22.919 1.00 34.75 498 PHE A O 1
ATOM 4117 N N . ALA A 1 499 ? 41.037 -29.224 -23.618 1.00 33.72 499 ALA A N 1
ATOM 4118 C CA . ALA A 1 499 ? 40.734 -29.086 -25.035 1.00 33.72 499 ALA A CA 1
ATOM 4119 C C . ALA A 1 499 ? 39.405 -29.802 -25.330 1.00 33.72 499 ALA A C 1
ATOM 4121 O O . ALA A 1 499 ? 39.347 -31.030 -25.361 1.00 33.72 499 ALA A O 1
ATOM 4122 N N . SER A 1 500 ? 38.326 -29.044 -25.529 1.00 34.19 500 SER A N 1
ATOM 4123 C CA . SER A 1 500 ? 37.052 -29.597 -25.987 1.00 34.19 500 SER A CA 1
ATOM 4124 C C . SER A 1 500 ? 37.067 -29.737 -27.509 1.00 34.19 500 SER A C 1
ATOM 4126 O O . SER A 1 500 ? 37.000 -28.770 -28.266 1.00 34.19 500 SER A O 1
ATOM 4128 N N . THR A 1 501 ? 37.170 -30.981 -27.968 1.00 37.94 501 THR A N 1
ATOM 4129 C CA . THR A 1 501 ? 36.776 -31.394 -29.313 1.00 37.94 501 THR A CA 1
ATOM 4130 C C . THR A 1 501 ? 35.258 -31.517 -29.348 1.00 37.94 501 THR A C 1
ATOM 4132 O O . THR A 1 501 ? 34.742 -32.573 -29.014 1.00 37.94 501 THR A O 1
ATOM 4135 N N . ASP A 1 502 ? 34.542 -30.465 -29.740 1.00 35.59 502 ASP A N 1
ATOM 4136 C CA . ASP A 1 502 ? 33.162 -30.624 -30.209 1.00 35.59 502 ASP A CA 1
ATOM 4137 C C . ASP A 1 502 ? 32.839 -29.601 -31.301 1.00 35.59 502 ASP A C 1
ATOM 4139 O O . ASP A 1 502 ? 32.693 -28.396 -31.083 1.00 35.59 502 ASP A O 1
ATOM 4143 N N . GLY A 1 503 ? 32.789 -30.109 -32.532 1.00 41.78 503 GLY A N 1
ATOM 4144 C CA . GLY A 1 503 ? 32.452 -29.355 -33.727 1.00 41.78 503 GLY A CA 1
ATOM 4145 C C . GLY A 1 503 ? 30.946 -29.174 -33.845 1.00 41.78 503 GLY A C 1
ATOM 4146 O O . GLY A 1 503 ? 30.265 -30.007 -34.436 1.00 41.78 503 GLY A O 1
ATOM 4147 N N . ALA A 1 504 ? 30.428 -28.048 -33.358 1.00 38.34 504 ALA A N 1
ATOM 4148 C CA . ALA A 1 504 ? 29.137 -27.556 -33.821 1.00 38.34 504 ALA A CA 1
ATOM 4149 C C . ALA A 1 504 ? 29.254 -27.157 -35.308 1.00 38.34 504 ALA A C 1
ATOM 4151 O O . ALA A 1 504 ? 30.171 -26.436 -35.709 1.00 38.34 504 ALA A O 1
ATOM 4152 N N . SER A 1 505 ? 28.340 -27.677 -36.129 1.00 43.66 505 SER A N 1
ATOM 4153 C CA . SER A 1 505 ? 28.329 -27.572 -37.592 1.00 43.66 505 SER A CA 1
ATOM 4154 C C . SER A 1 505 ? 28.208 -26.121 -38.088 1.00 43.66 505 SER A C 1
ATOM 4156 O O . SER A 1 505 ? 27.107 -25.607 -38.253 1.00 43.66 505 SER A O 1
ATOM 4158 N N . MET A 1 506 ? 29.349 -25.482 -38.357 1.00 44.25 506 MET A N 1
ATOM 4159 C CA . MET A 1 506 ? 29.473 -24.231 -39.124 1.00 44.25 506 MET A CA 1
ATOM 4160 C C . MET A 1 506 ? 29.531 -24.520 -40.629 1.00 44.25 506 MET A C 1
ATOM 4162 O O . MET A 1 506 ? 30.219 -25.465 -41.046 1.00 44.25 506 MET A O 1
ATOM 4166 N N . ASP A 1 507 ? 28.887 -23.691 -41.454 1.00 45.91 507 ASP A N 1
ATOM 4167 C CA . ASP A 1 507 ? 28.936 -23.839 -42.913 1.00 45.91 507 ASP A CA 1
ATOM 4168 C C . ASP A 1 507 ? 30.371 -23.617 -43.444 1.00 45.91 507 ASP A C 1
ATOM 4170 O O . ASP A 1 507 ? 31.220 -22.957 -42.832 1.00 45.91 507 ASP A O 1
ATOM 4174 N N . TYR A 1 508 ? 30.695 -24.241 -44.576 1.00 48.19 508 TYR A N 1
ATOM 4175 C CA . TYR A 1 508 ? 32.028 -24.243 -45.179 1.00 48.19 508 TYR A CA 1
ATOM 4176 C C . TYR A 1 508 ? 32.552 -22.825 -45.456 1.00 48.19 508 TYR A C 1
ATOM 4178 O O . TYR A 1 508 ? 33.748 -22.561 -45.280 1.00 48.19 508 TYR A O 1
ATOM 4186 N N . ILE A 1 509 ? 31.660 -21.907 -45.837 1.00 43.44 509 ILE A N 1
ATOM 4187 C CA . ILE A 1 509 ? 31.983 -20.511 -46.158 1.00 43.44 509 ILE A CA 1
ATOM 4188 C C . ILE A 1 509 ? 32.442 -19.752 -44.901 1.00 43.44 509 ILE A C 1
ATOM 4190 O O . ILE A 1 509 ? 33.465 -19.065 -44.932 1.00 43.44 509 ILE A O 1
ATOM 4194 N N . GLU A 1 510 ? 31.770 -19.953 -43.767 1.00 48.53 510 GLU A N 1
ATOM 4195 C CA . GLU A 1 510 ? 32.080 -19.303 -42.484 1.00 48.53 510 GLU A CA 1
ATOM 4196 C C . GLU A 1 510 ? 33.436 -19.762 -41.928 1.00 48.53 510 GLU A C 1
ATOM 4198 O O . GLU A 1 510 ? 34.272 -18.946 -41.526 1.00 48.53 510 GLU A O 1
ATOM 4203 N N . ARG A 1 511 ? 33.722 -21.069 -42.023 1.00 54.25 511 ARG A N 1
ATOM 4204 C CA . ARG A 1 511 ? 35.038 -21.644 -41.689 1.00 54.25 511 ARG A CA 1
ATOM 4205 C C . ARG A 1 511 ? 36.165 -21.102 -42.572 1.00 54.25 511 ARG A C 1
ATOM 4207 O O . ARG A 1 511 ? 37.315 -21.045 -42.135 1.00 54.25 511 ARG A O 1
ATOM 4214 N N . ARG A 1 512 ? 35.877 -20.751 -43.829 1.00 43.50 512 ARG A N 1
ATOM 4215 C CA . ARG A 1 512 ? 36.878 -20.273 -44.796 1.00 43.50 512 ARG A CA 1
ATOM 4216 C C . ARG A 1 512 ? 37.163 -18.775 -44.643 1.00 43.50 512 ARG A C 1
ATOM 4218 O O . ARG A 1 512 ? 38.331 -18.404 -44.705 1.00 43.50 512 ARG A O 1
ATOM 4225 N N . LEU A 1 513 ? 36.155 -17.959 -44.323 1.00 46.34 513 LEU A N 1
ATOM 4226 C CA . LEU A 1 513 ? 36.320 -16.537 -43.977 1.00 46.34 513 LEU A CA 1
ATOM 4227 C C . LEU A 1 513 ? 37.102 -16.336 -42.668 1.00 46.34 513 LEU A C 1
ATOM 4229 O O . LEU A 1 513 ? 37.961 -15.463 -42.593 1.00 46.34 513 LEU A O 1
ATOM 4233 N N . ALA A 1 514 ? 36.875 -17.180 -41.655 1.00 47.38 514 ALA A N 1
ATOM 4234 C CA . ALA A 1 514 ? 37.641 -17.133 -40.404 1.00 47.38 514 ALA A CA 1
ATOM 4235 C C . ALA A 1 514 ? 39.139 -17.433 -40.614 1.00 47.38 514 ALA A C 1
ATOM 4237 O O . ALA A 1 514 ? 39.992 -16.832 -39.966 1.00 47.38 514 ALA A O 1
ATOM 4238 N N . ARG A 1 515 ? 39.464 -18.335 -41.552 1.00 49.16 515 ARG A N 1
ATOM 4239 C CA . ARG A 1 515 ? 40.849 -18.696 -41.892 1.00 49.16 515 ARG A CA 1
ATOM 4240 C C . ARG A 1 515 ? 41.545 -17.686 -42.805 1.00 49.16 515 ARG A C 1
ATOM 4242 O O . ARG A 1 515 ? 42.753 -17.534 -42.687 1.00 49.16 515 ARG A O 1
ATOM 4249 N N . SER A 1 516 ? 40.829 -16.987 -43.691 1.00 40.84 516 SER A N 1
ATOM 4250 C CA . SER A 1 516 ? 41.456 -15.998 -44.585 1.00 40.84 516 SER A CA 1
ATOM 4251 C C . SER A 1 516 ? 41.888 -14.718 -43.864 1.00 40.84 516 SER A C 1
ATOM 4253 O O . SER A 1 516 ? 42.795 -14.043 -44.334 1.00 40.84 516 SER A O 1
ATOM 4255 N N . VAL A 1 517 ? 41.264 -14.392 -42.727 1.00 45.78 517 VAL A N 1
ATOM 4256 C CA . VAL A 1 517 ? 41.637 -13.245 -41.876 1.00 45.78 517 VAL A CA 1
ATOM 4257 C C . VAL A 1 517 ? 42.828 -13.571 -40.957 1.00 45.78 517 VAL A C 1
ATOM 4259 O O . VAL A 1 517 ? 43.516 -12.663 -40.511 1.00 45.78 517 VAL A O 1
ATOM 4262 N N . ALA A 1 518 ? 43.115 -14.854 -40.699 1.00 43.78 518 ALA A N 1
ATOM 4263 C CA . ALA A 1 518 ? 44.096 -15.289 -39.697 1.00 43.78 518 ALA A CA 1
ATOM 4264 C C . ALA A 1 518 ? 45.556 -15.423 -40.195 1.00 43.78 518 ALA A C 1
ATOM 4266 O O . ALA A 1 518 ? 46.433 -15.717 -39.388 1.00 43.78 518 ALA A O 1
ATOM 4267 N N . GLY A 1 519 ? 45.844 -15.203 -41.487 1.00 36.56 519 GLY A N 1
ATOM 4268 C CA . GLY A 1 519 ? 47.181 -15.428 -42.069 1.00 36.56 519 GLY A CA 1
ATOM 4269 C C . GLY A 1 519 ? 47.616 -16.912 -42.071 1.00 36.56 519 GLY A C 1
ATOM 4270 O O . GLY A 1 519 ? 46.984 -17.749 -41.423 1.00 36.56 519 GLY A O 1
ATOM 4271 N N . PRO A 1 520 ? 48.650 -17.308 -42.842 1.00 33.81 520 PRO A N 1
ATOM 4272 C CA . PRO A 1 520 ? 49.057 -18.709 -42.914 1.00 33.81 520 PRO A CA 1
ATOM 4273 C C . PRO A 1 520 ? 49.804 -19.141 -41.634 1.00 33.81 520 PRO A C 1
ATOM 4275 O O . PRO A 1 520 ? 50.657 -18.396 -41.148 1.00 33.81 520 PRO A O 1
ATOM 4278 N N . PRO A 1 521 ? 49.548 -20.353 -41.103 1.00 37.19 521 PRO A N 1
ATOM 4279 C CA . PRO A 1 521 ? 50.306 -20.888 -39.981 1.00 37.19 521 PRO A CA 1
ATOM 4280 C C . PRO A 1 521 ? 51.736 -21.216 -40.425 1.00 37.19 521 PRO A C 1
ATOM 4282 O O . PRO A 1 521 ? 51.941 -21.924 -41.412 1.00 37.19 521 PRO A O 1
ATOM 4285 N N . GLY A 1 522 ? 52.724 -20.702 -39.690 1.00 32.66 522 GLY A N 1
ATOM 4286 C CA . GLY A 1 522 ? 54.136 -21.004 -39.901 1.00 32.66 522 GLY A CA 1
ATOM 4287 C C . GLY A 1 522 ? 54.399 -22.510 -39.864 1.00 32.66 522 GLY A C 1
ATOM 4288 O O . GLY A 1 522 ? 54.148 -23.185 -38.868 1.00 32.66 522 GLY A O 1
ATOM 4289 N N . THR A 1 523 ? 54.909 -23.031 -40.974 1.00 31.44 523 THR A N 1
ATOM 4290 C CA . THR A 1 523 ? 55.400 -24.397 -41.159 1.00 31.44 523 THR A CA 1
ATOM 4291 C C . THR A 1 523 ? 56.480 -24.745 -40.134 1.00 31.44 523 THR A C 1
ATOM 4293 O O . THR A 1 523 ? 57.596 -24.239 -40.215 1.00 31.44 523 THR A O 1
ATOM 4296 N N . GLN A 1 524 ? 56.187 -25.677 -39.227 1.00 31.66 524 GLN A N 1
ATOM 4297 C CA . GLN A 1 524 ? 57.202 -26.510 -38.580 1.00 31.66 524 GLN A CA 1
ATOM 4298 C C . GLN A 1 524 ? 56.982 -27.964 -39.000 1.00 31.66 524 GLN A C 1
ATOM 4300 O O . GLN A 1 524 ? 56.368 -28.765 -38.302 1.00 31.66 524 GLN A O 1
ATOM 4305 N N . THR A 1 525 ? 57.476 -28.303 -40.187 1.00 28.97 525 THR A N 1
ATOM 4306 C CA . THR A 1 525 ? 57.803 -29.684 -40.541 1.00 28.97 525 THR A CA 1
ATOM 4307 C C . THR A 1 525 ? 59.159 -30.016 -39.930 1.00 28.97 525 THR A C 1
ATOM 4309 O O . THR A 1 525 ? 60.168 -29.426 -40.309 1.00 28.97 525 THR A O 1
ATOM 4312 N N . SER A 1 526 ? 59.177 -30.955 -38.988 1.00 35.38 526 SER A N 1
ATOM 4313 C CA . SER A 1 526 ? 60.392 -31.631 -38.525 1.00 35.38 526 SER A CA 1
ATOM 4314 C C . SER A 1 526 ? 60.994 -32.477 -39.655 1.00 35.38 526 SER A C 1
ATOM 4316 O O . SER A 1 526 ? 60.250 -33.234 -40.283 1.00 35.38 526 SER A O 1
ATOM 4318 N N . PRO A 1 527 ? 62.320 -32.428 -39.885 1.00 29.34 527 PRO A N 1
ATOM 4319 C CA . PRO A 1 527 ? 63.016 -33.510 -40.560 1.00 29.34 527 PRO A CA 1
ATOM 4320 C C . PRO A 1 527 ? 64.138 -34.072 -39.677 1.00 29.34 527 PRO A C 1
ATOM 4322 O O . PRO A 1 527 ? 65.149 -33.425 -39.404 1.00 29.34 527 PRO A O 1
ATOM 4325 N N . PHE A 1 528 ? 63.981 -35.333 -39.282 1.00 27.86 528 PHE A N 1
ATOM 4326 C CA . PHE A 1 528 ? 65.094 -36.188 -38.888 1.00 27.86 528 PHE A CA 1
ATOM 4327 C C . PHE A 1 528 ? 65.691 -36.812 -40.158 1.00 27.86 528 PHE A C 1
ATOM 4329 O O . PHE A 1 528 ? 64.973 -37.497 -40.879 1.00 27.86 528 PHE A O 1
ATOM 4336 N N . ALA A 1 529 ? 66.990 -36.581 -40.383 1.00 27.88 529 ALA A N 1
ATOM 4337 C CA . ALA A 1 529 ? 67.992 -37.475 -40.988 1.00 27.88 529 ALA A CA 1
ATOM 4338 C C . ALA A 1 529 ? 68.962 -36.741 -41.934 1.00 27.88 529 ALA A C 1
ATOM 4340 O O . ALA A 1 529 ? 68.562 -36.208 -42.962 1.00 27.88 529 ALA A O 1
ATOM 4341 N N . ALA A 1 530 ? 70.250 -36.838 -41.579 1.00 26.80 530 ALA A N 1
ATOM 4342 C CA . ALA A 1 530 ? 71.422 -37.054 -42.442 1.00 26.80 530 ALA A CA 1
ATOM 4343 C C . ALA A 1 530 ? 72.608 -36.114 -42.143 1.00 26.80 530 ALA A C 1
ATOM 4345 O O . ALA A 1 530 ? 72.730 -35.013 -42.656 1.00 26.80 530 ALA A O 1
ATOM 4346 N N . SER A 1 531 ? 73.513 -36.653 -41.323 1.00 26.58 531 SER A N 1
ATOM 4347 C CA . SER A 1 531 ? 74.956 -36.779 -41.564 1.00 26.58 531 SER A CA 1
ATOM 4348 C C . SER A 1 531 ? 75.805 -35.559 -41.978 1.00 26.58 531 SER A C 1
ATOM 4350 O O . SER A 1 531 ? 75.754 -35.071 -43.099 1.00 26.58 531 SER A O 1
ATOM 4352 N N . SER A 1 532 ? 76.814 -35.330 -41.127 1.00 26.02 532 SER A N 1
ATOM 4353 C CA . SER A 1 532 ? 78.235 -35.168 -41.488 1.00 26.02 532 SER A CA 1
ATOM 4354 C C . SER A 1 532 ? 78.861 -33.763 -41.431 1.00 26.02 532 SER A C 1
ATOM 4356 O O . SER A 1 532 ? 78.798 -32.974 -42.362 1.00 26.02 532 SER A O 1
ATOM 4358 N N . ARG A 1 533 ? 79.678 -33.622 -40.372 1.00 27.86 533 ARG A N 1
ATOM 4359 C CA . ARG A 1 533 ? 81.062 -33.099 -40.331 1.00 27.86 533 ARG A CA 1
ATOM 4360 C C . ARG A 1 533 ? 81.346 -31.593 -40.166 1.00 27.86 533 ARG A C 1
ATOM 4362 O O . ARG A 1 533 ? 81.113 -30.787 -41.050 1.00 27.86 533 ARG A O 1
ATOM 4369 N N . ARG A 1 534 ? 82.172 -31.385 -39.117 1.00 27.19 534 ARG A N 1
ATOM 4370 C CA . ARG A 1 534 ? 83.211 -30.354 -38.856 1.00 27.19 534 ARG A CA 1
ATOM 4371 C C . ARG A 1 534 ? 82.691 -28.955 -38.485 1.00 27.19 534 ARG A C 1
ATOM 4373 O O . ARG A 1 534 ? 81.975 -28.352 -39.253 1.00 27.19 534 ARG A O 1
ATOM 4380 N N . GLY A 1 535 ? 83.084 -28.328 -37.375 1.00 24.44 535 GLY A N 1
ATOM 4381 C CA . GLY A 1 535 ? 83.986 -28.682 -36.277 1.00 24.44 535 GLY A CA 1
ATOM 4382 C C . GLY A 1 535 ? 84.357 -27.431 -35.456 1.00 24.44 535 GLY A C 1
ATOM 4383 O O . GLY A 1 535 ? 84.343 -26.341 -36.011 1.00 24.44 535 GLY A O 1
ATOM 4384 N N . LYS A 1 536 ? 84.770 -27.648 -34.189 1.00 27.09 536 LYS A N 1
ATOM 4385 C CA . LYS A 1 536 ? 85.439 -26.712 -33.238 1.00 27.09 536 LYS A CA 1
ATOM 4386 C C . LYS A 1 536 ? 84.570 -25.540 -32.725 1.00 27.09 536 LYS A C 1
ATOM 4388 O O . LYS A 1 536 ? 83.857 -24.927 -33.489 1.00 27.09 536 LYS A O 1
ATOM 4393 N N . SER A 1 537 ? 84.592 -25.104 -31.464 1.00 24.36 537 SER A N 1
ATOM 4394 C CA . SER A 1 537 ? 85.310 -25.487 -30.245 1.00 24.36 537 SER A CA 1
ATOM 4395 C C . SER A 1 537 ? 84.599 -24.825 -29.047 1.00 24.36 537 SER A C 1
ATOM 4397 O O . SER A 1 537 ? 84.257 -23.653 -29.113 1.00 24.36 537 SER A O 1
ATOM 4399 N N . THR A 1 538 ? 84.423 -25.577 -27.957 1.00 28.81 538 THR A N 1
ATOM 4400 C CA . THR A 1 538 ? 84.522 -25.169 -26.533 1.00 28.81 538 THR A CA 1
ATOM 4401 C C . THR A 1 538 ? 84.019 -23.789 -26.056 1.00 28.81 538 THR A C 1
ATOM 4403 O O . THR A 1 538 ? 84.712 -22.790 -26.224 1.00 28.81 538 THR A O 1
ATOM 4406 N N . ARG A 1 539 ? 83.008 -23.780 -25.173 1.00 28.06 539 ARG A N 1
ATOM 4407 C CA . ARG A 1 539 ? 83.191 -23.587 -23.709 1.00 28.06 539 ARG A CA 1
ATOM 4408 C C . ARG A 1 539 ? 81.862 -23.749 -22.959 1.00 28.06 539 ARG A C 1
ATOM 4410 O O . ARG A 1 539 ? 80.926 -22.986 -23.152 1.00 28.06 539 ARG A O 1
ATOM 4417 N N . LYS A 1 540 ? 81.822 -24.724 -22.046 1.00 31.45 540 LYS A N 1
ATOM 4418 C CA . LYS A 1 540 ? 80.850 -24.789 -20.949 1.00 31.45 540 LYS A CA 1
ATOM 4419 C C . LYS A 1 540 ? 81.053 -23.572 -20.046 1.00 31.45 540 LYS A C 1
ATOM 4421 O O . LYS A 1 540 ? 82.137 -23.467 -19.483 1.00 31.45 540 LYS A O 1
ATOM 4426 N N . THR A 1 541 ? 80.013 -22.771 -19.815 1.00 25.09 541 THR A N 1
ATOM 4427 C CA . THR A 1 541 ? 79.777 -22.193 -18.482 1.00 25.09 541 THR A CA 1
ATOM 4428 C C . THR A 1 541 ? 78.285 -21.946 -18.260 1.00 25.09 541 THR A C 1
ATOM 4430 O O . THR A 1 541 ? 77.670 -21.196 -19.001 1.00 25.09 541 THR A O 1
ATOM 4433 N N . LYS A 1 542 ? 77.771 -22.604 -17.215 1.00 27.81 542 LYS A N 1
ATOM 4434 C CA . LYS A 1 542 ? 76.632 -22.257 -16.351 1.00 27.81 542 LYS A CA 1
ATOM 4435 C C . LYS A 1 542 ? 75.299 -21.853 -16.993 1.00 27.81 542 LYS A C 1
ATOM 4437 O O . LYS A 1 542 ? 75.116 -20.754 -17.494 1.00 27.81 542 LYS A O 1
ATOM 4442 N N . GLN A 1 543 ? 74.338 -22.749 -16.775 1.00 33.38 543 GLN A N 1
ATOM 4443 C CA . GLN A 1 543 ? 72.931 -22.438 -16.553 1.00 33.38 543 GLN A CA 1
ATOM 4444 C C . GLN A 1 543 ? 72.761 -21.124 -15.775 1.00 33.38 543 GLN A C 1
ATOM 4446 O O . GLN A 1 543 ? 73.192 -21.013 -14.627 1.00 33.38 543 GLN A O 1
ATOM 4451 N N . SER A 1 544 ? 72.066 -20.176 -16.387 1.00 27.33 544 SER A N 1
ATOM 4452 C CA . SER A 1 544 ? 71.197 -19.242 -15.684 1.00 27.33 544 SER A CA 1
ATOM 4453 C C . SER A 1 544 ? 69.834 -19.326 -16.352 1.00 27.33 544 SER A C 1
ATOM 4455 O O . SER A 1 544 ? 69.718 -19.170 -17.568 1.00 27.33 544 SER A O 1
ATOM 4457 N N . ALA A 1 545 ? 68.832 -19.640 -15.543 1.00 35.12 545 ALA A N 1
ATOM 4458 C CA . ALA A 1 545 ? 67.433 -19.641 -15.904 1.00 35.12 545 ALA A CA 1
ATOM 4459 C C . ALA A 1 545 ? 67.036 -18.287 -16.513 1.00 35.12 545 ALA A C 1
ATOM 4461 O O . ALA A 1 545 ? 67.030 -17.269 -15.830 1.00 35.12 545 ALA A O 1
ATOM 4462 N N . ALA A 1 546 ? 66.690 -18.302 -17.793 1.00 29.53 546 ALA A N 1
ATOM 4463 C CA . ALA A 1 546 ? 65.809 -17.324 -18.405 1.00 29.53 546 ALA A CA 1
ATOM 4464 C C . ALA A 1 546 ? 64.660 -18.148 -18.985 1.00 29.53 546 ALA A C 1
ATOM 4466 O O . ALA A 1 546 ? 64.751 -18.677 -20.093 1.00 29.53 546 ALA A O 1
ATOM 4467 N N . GLY A 1 547 ? 63.643 -18.379 -18.151 1.00 34.09 547 GLY A N 1
ATOM 4468 C CA . GLY A 1 547 ? 62.378 -18.938 -18.606 1.00 34.09 547 GLY A CA 1
ATOM 4469 C C . GLY A 1 547 ? 61.852 -18.074 -19.745 1.00 34.09 547 GLY A C 1
ATOM 4470 O O . GLY A 1 547 ? 61.908 -16.847 -19.669 1.00 34.09 547 GLY A O 1
ATOM 4471 N N . ALA A 1 548 ? 61.419 -18.732 -20.816 1.00 35.97 548 ALA A N 1
ATOM 4472 C CA . ALA A 1 548 ? 60.773 -18.109 -21.955 1.00 35.97 548 ALA A CA 1
ATOM 4473 C C . ALA A 1 548 ? 59.710 -17.112 -21.468 1.00 35.97 548 ALA A C 1
ATOM 4475 O O . ALA A 1 548 ? 58.819 -17.488 -20.707 1.00 35.97 548 ALA A O 1
ATOM 4476 N N . MET A 1 549 ? 59.836 -15.846 -21.875 1.00 40.44 549 MET A N 1
ATOM 4477 C CA . MET A 1 549 ? 58.790 -14.845 -21.686 1.00 40.44 549 MET A CA 1
ATOM 4478 C C . MET A 1 549 ? 57.492 -15.413 -22.261 1.00 40.44 549 MET A C 1
ATOM 4480 O O . MET A 1 549 ? 57.442 -15.752 -23.444 1.00 40.44 549 MET A O 1
ATOM 4484 N N . ALA A 1 550 ? 56.483 -15.570 -21.407 1.00 51.59 550 ALA A N 1
ATOM 4485 C CA . ALA A 1 550 ? 55.136 -15.915 -21.821 1.00 51.59 550 ALA A CA 1
ATOM 4486 C C . ALA A 1 550 ? 54.661 -14.858 -22.829 1.00 51.59 550 ALA A C 1
ATOM 4488 O O . ALA A 1 550 ? 54.700 -13.662 -22.552 1.00 51.59 550 ALA A O 1
ATOM 4489 N N . ASP A 1 551 ? 54.299 -15.305 -24.025 1.00 62.72 551 ASP A N 1
ATOM 4490 C CA . ASP A 1 551 ? 53.732 -14.474 -25.080 1.00 62.72 551 ASP A CA 1
ATOM 4491 C C . ASP A 1 551 ? 52.368 -13.947 -24.593 1.00 62.72 551 ASP A C 1
ATOM 4493 O O . ASP A 1 551 ? 51.423 -14.730 -24.475 1.00 62.72 551 ASP A O 1
ATOM 4497 N N . ASP A 1 552 ? 52.279 -12.656 -24.246 1.00 81.19 552 ASP A N 1
ATOM 4498 C CA . ASP A 1 552 ? 51.064 -12.048 -23.687 1.00 81.19 552 ASP A CA 1
ATOM 4499 C C . ASP A 1 552 ? 49.922 -12.070 -24.716 1.00 81.19 552 ASP A C 1
ATOM 4501 O O . ASP A 1 552 ? 49.871 -11.287 -25.672 1.00 81.19 552 ASP A O 1
ATOM 4505 N N . GLU A 1 553 ? 48.994 -13.008 -24.514 1.00 85.12 553 GLU A N 1
ATOM 4506 C CA . GLU A 1 553 ? 47.825 -13.209 -25.367 1.00 85.12 553 GLU A CA 1
ATOM 4507 C C . GLU A 1 553 ? 46.967 -11.936 -25.465 1.00 85.12 553 GLU A C 1
ATOM 4509 O O . GLU A 1 553 ? 46.410 -11.658 -26.533 1.00 85.12 553 GLU A O 1
ATOM 4514 N N . TYR A 1 554 ? 46.886 -11.145 -24.385 1.00 85.25 554 TYR A N 1
ATOM 4515 C CA . TYR A 1 554 ? 46.089 -9.921 -24.331 1.00 85.25 554 TYR A CA 1
ATOM 4516 C C . TYR A 1 554 ? 46.665 -8.819 -25.225 1.00 85.25 554 TYR A C 1
ATOM 4518 O O . TYR A 1 554 ? 45.946 -8.305 -26.090 1.00 85.25 554 TYR A O 1
ATOM 4526 N N . ALA A 1 555 ? 47.958 -8.500 -25.097 1.00 85.69 555 ALA A N 1
ATOM 4527 C CA . ALA A 1 555 ? 48.620 -7.535 -25.975 1.00 85.69 555 ALA A CA 1
ATOM 4528 C C . ALA A 1 555 ? 48.488 -7.925 -27.456 1.00 85.69 555 ALA A C 1
ATOM 4530 O O . ALA A 1 555 ? 48.184 -7.076 -28.300 1.00 85.69 555 ALA A O 1
ATOM 4531 N N . ARG A 1 556 ? 48.630 -9.220 -27.777 1.00 87.62 556 ARG A N 1
ATOM 4532 C CA . ARG A 1 556 ? 48.485 -9.728 -29.150 1.00 87.62 556 ARG A CA 1
ATOM 4533 C C . ARG A 1 556 ? 47.070 -9.523 -29.694 1.00 87.62 556 ARG A C 1
ATOM 4535 O O . ARG A 1 556 ? 46.908 -9.069 -30.822 1.00 87.62 556 ARG A O 1
ATOM 4542 N N . TYR A 1 557 ? 46.037 -9.816 -28.902 1.00 88.81 557 TYR A N 1
ATOM 4543 C CA . TYR A 1 557 ? 44.641 -9.586 -29.293 1.00 88.81 557 TYR A CA 1
ATOM 4544 C C . TYR A 1 557 ? 44.320 -8.096 -29.502 1.00 88.81 557 TYR A C 1
ATOM 4546 O O . TYR A 1 557 ? 43.629 -7.735 -30.464 1.00 88.81 557 TYR A O 1
ATOM 4554 N N . CYS A 1 558 ? 44.823 -7.232 -28.617 1.00 86.25 558 CYS A N 1
ATOM 4555 C CA . CYS A 1 558 ? 44.630 -5.784 -28.694 1.00 86.25 558 CYS A CA 1
ATOM 4556 C C . CYS A 1 558 ? 45.327 -5.157 -29.912 1.00 86.25 558 CYS A C 1
ATOM 4558 O O . CYS A 1 558 ? 44.808 -4.184 -30.458 1.00 86.25 558 CYS A O 1
ATOM 4560 N N . ALA A 1 559 ? 46.452 -5.725 -30.359 1.00 85.12 559 ALA A N 1
ATOM 4561 C CA . ALA A 1 559 ? 47.177 -5.284 -31.551 1.00 85.12 559 ALA A CA 1
ATOM 4562 C C . ALA A 1 559 ? 46.510 -5.703 -32.876 1.00 85.12 559 ALA A C 1
ATOM 4564 O O . ALA A 1 559 ? 46.778 -5.098 -33.912 1.00 85.12 559 ALA A O 1
ATOM 4565 N N . GLU A 1 560 ? 45.649 -6.726 -32.869 1.00 85.81 560 GLU A N 1
ATOM 4566 C CA . GLU A 1 560 ? 44.951 -7.176 -34.077 1.00 85.81 560 GLU A CA 1
ATOM 4567 C C . GLU A 1 560 ? 43.830 -6.221 -34.502 1.00 85.81 560 GLU A C 1
ATOM 4569 O O . GLU A 1 560 ? 43.104 -5.656 -33.677 1.00 85.81 560 GLU A O 1
ATOM 4574 N N . ASP A 1 561 ? 43.602 -6.132 -35.811 1.00 82.81 561 ASP A N 1
ATOM 4575 C CA . ASP A 1 561 ? 42.514 -5.340 -36.372 1.00 82.81 561 ASP A CA 1
ATOM 4576 C C . ASP A 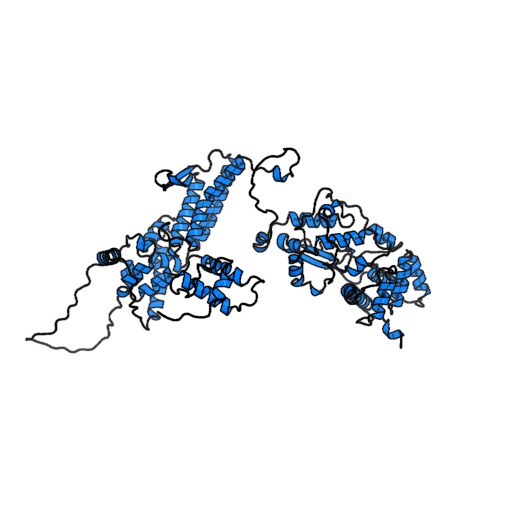1 561 ? 41.121 -5.828 -35.934 1.00 82.81 561 ASP A C 1
ATOM 4578 O O . ASP A 1 561 ? 40.916 -6.952 -35.459 1.00 82.81 561 ASP A O 1
ATOM 4582 N N . VAL A 1 562 ? 40.131 -4.945 -36.087 1.00 83.94 562 VAL A N 1
ATOM 4583 C CA . VAL A 1 562 ? 38.721 -5.283 -35.854 1.00 83.94 562 VAL A CA 1
ATOM 4584 C C . VAL A 1 562 ? 38.203 -6.239 -36.926 1.00 83.94 562 VAL A C 1
ATOM 4586 O O . VAL A 1 562 ? 38.462 -6.083 -38.120 1.00 83.94 562 VAL A O 1
ATOM 4589 N N . VAL A 1 563 ? 37.405 -7.213 -36.503 1.00 83.38 563 VAL A N 1
ATOM 4590 C CA . VAL A 1 563 ? 36.826 -8.217 -37.396 1.00 83.38 563 VAL A CA 1
ATOM 4591 C C . VAL A 1 563 ? 35.561 -7.663 -38.049 1.00 83.38 563 VAL A C 1
ATOM 4593 O O . VAL A 1 563 ? 34.519 -7.515 -37.409 1.00 83.38 563 VAL A O 1
ATOM 4596 N N . ASN A 1 564 ? 35.630 -7.395 -39.352 1.00 77.88 564 ASN A N 1
ATOM 4597 C CA . ASN A 1 564 ? 34.517 -6.855 -40.139 1.00 77.88 564 ASN A CA 1
ATOM 4598 C C . ASN A 1 564 ? 33.533 -7.958 -40.570 1.00 77.88 564 ASN A C 1
ATOM 4600 O O . ASN A 1 564 ? 33.424 -8.287 -41.748 1.00 77.88 564 ASN A O 1
ATOM 4604 N N . SER A 1 565 ? 32.818 -8.551 -39.611 1.00 76.75 565 SER A N 1
ATOM 4605 C CA . SER A 1 565 ? 31.780 -9.557 -39.873 1.00 76.75 565 SER A CA 1
ATOM 4606 C C . SER A 1 565 ? 30.525 -9.285 -39.048 1.00 76.75 565 SER A C 1
ATOM 4608 O O . SER A 1 565 ? 30.574 -9.237 -37.817 1.00 76.75 565 SER A O 1
ATOM 4610 N N . HIS A 1 566 ? 29.381 -9.158 -39.727 1.00 69.50 566 HIS A N 1
ATOM 4611 C CA . HIS A 1 566 ? 28.077 -8.995 -39.078 1.00 69.50 566 HIS A CA 1
ATOM 4612 C C . HIS A 1 566 ? 27.744 -10.182 -38.157 1.00 69.50 566 HIS A C 1
ATOM 4614 O O . HIS A 1 566 ? 27.192 -9.993 -37.074 1.00 69.50 566 HIS A O 1
ATOM 4620 N N . HIS A 1 567 ? 28.157 -11.397 -38.538 1.00 75.00 567 HIS A N 1
ATOM 4621 C CA . HIS A 1 567 ? 27.974 -12.595 -37.721 1.00 75.00 567 HIS A CA 1
ATOM 4622 C C . HIS A 1 567 ? 28.649 -12.439 -36.349 1.00 75.00 567 HIS A C 1
ATOM 4624 O O . HIS A 1 567 ? 27.974 -12.492 -35.322 1.00 75.00 567 HIS A O 1
ATOM 4630 N N . TYR A 1 568 ? 29.951 -12.130 -36.318 1.00 76.56 568 TYR A N 1
ATOM 4631 C CA . TYR A 1 568 ? 30.710 -11.987 -35.066 1.00 76.56 568 TYR A CA 1
ATOM 4632 C C . TYR A 1 568 ? 30.347 -10.738 -34.259 1.00 76.56 568 TYR A C 1
ATOM 4634 O O . TYR A 1 568 ? 30.564 -10.712 -33.051 1.00 76.56 568 TYR A O 1
ATOM 4642 N N . ARG A 1 569 ? 29.732 -9.730 -34.890 1.00 72.19 569 ARG A N 1
ATOM 4643 C CA . ARG A 1 569 ? 29.146 -8.589 -34.176 1.00 72.19 569 ARG A CA 1
ATOM 4644 C C . ARG A 1 569 ? 27.965 -9.013 -33.298 1.00 72.19 569 ARG A C 1
ATOM 4646 O O . ARG A 1 569 ? 27.846 -8.508 -32.189 1.00 72.19 569 ARG A O 1
ATOM 4653 N N . SER A 1 570 ? 27.129 -9.930 -33.793 1.00 68.56 570 SER A N 1
ATOM 4654 C CA . SER A 1 570 ? 25.959 -10.465 -33.076 1.00 68.56 570 SER A CA 1
ATOM 4655 C C . SER A 1 570 ? 26.269 -11.692 -32.208 1.00 68.56 570 SER A C 1
ATOM 4657 O O . SER A 1 570 ? 25.564 -11.964 -31.241 1.00 68.56 570 SER A O 1
ATOM 4659 N N . ARG A 1 571 ? 27.325 -12.444 -32.539 1.00 75.56 571 ARG A N 1
ATOM 4660 C CA . ARG A 1 571 ? 27.766 -13.649 -31.823 1.00 75.56 571 ARG A CA 1
ATOM 4661 C C . ARG A 1 571 ? 29.282 -13.623 -31.603 1.00 75.56 571 ARG A C 1
ATOM 4663 O O . ARG A 1 571 ? 30.017 -14.368 -32.255 1.00 75.56 571 ARG A O 1
ATOM 4670 N N . PRO A 1 572 ? 29.780 -12.771 -30.689 1.00 81.19 572 PRO A N 1
ATOM 4671 C CA . PRO A 1 572 ? 31.218 -12.631 -30.456 1.00 81.19 572 PRO A CA 1
ATOM 4672 C C . PRO A 1 572 ? 31.852 -13.898 -29.858 1.00 81.19 572 PRO A C 1
ATOM 4674 O O . PRO A 1 572 ? 33.008 -14.198 -30.147 1.00 81.19 572 PRO A O 1
ATOM 4677 N N . ILE A 1 573 ? 31.090 -14.688 -29.093 1.00 82.75 573 ILE A N 1
ATOM 4678 C CA . ILE A 1 573 ? 31.556 -15.945 -28.479 1.00 82.75 573 ILE A CA 1
ATOM 4679 C C . ILE A 1 573 ? 31.998 -16.968 -29.538 1.00 82.75 573 ILE A C 1
ATOM 4681 O O . ILE A 1 573 ? 32.962 -17.699 -29.323 1.00 82.75 573 ILE A O 1
ATOM 4685 N N . ASP A 1 574 ? 31.349 -17.008 -30.704 1.00 81.56 574 ASP A N 1
ATOM 4686 C CA . ASP A 1 574 ? 31.699 -17.974 -31.752 1.00 81.56 574 ASP A CA 1
ATOM 4687 C C . ASP A 1 574 ? 33.086 -17.697 -32.350 1.00 81.56 574 ASP A C 1
ATOM 4689 O O . ASP A 1 574 ? 33.808 -18.629 -32.705 1.00 81.56 574 ASP A O 1
ATOM 4693 N N . TRP A 1 575 ? 33.512 -16.430 -32.382 1.00 85.31 575 TRP A N 1
ATOM 4694 C CA . TRP A 1 575 ? 34.873 -16.076 -32.782 1.00 85.31 575 TRP A CA 1
ATOM 4695 C C . TRP A 1 575 ? 35.911 -16.591 -31.778 1.00 85.31 575 TRP A C 1
ATOM 4697 O O . TRP A 1 575 ? 36.943 -17.130 -32.186 1.00 85.31 575 TRP A O 1
ATOM 4707 N N . TRP A 1 576 ? 35.624 -16.475 -30.477 1.00 86.50 576 TRP A N 1
ATOM 4708 C CA . TRP A 1 576 ? 36.493 -16.981 -29.411 1.00 86.50 576 TRP A CA 1
ATOM 4709 C C . TRP A 1 576 ? 36.572 -18.505 -29.389 1.00 86.50 576 TRP A C 1
ATOM 4711 O O . TRP A 1 576 ? 37.651 -19.038 -29.157 1.00 86.50 576 TRP A O 1
ATOM 4721 N N . LYS A 1 577 ? 35.488 -19.217 -29.723 1.00 81.81 577 LYS A N 1
ATOM 4722 C CA . LYS A 1 577 ? 35.520 -20.682 -29.894 1.00 81.81 577 LYS A CA 1
ATOM 4723 C C . LYS A 1 577 ? 36.487 -21.109 -30.998 1.00 81.81 577 LYS A C 1
ATOM 4725 O O . LYS A 1 577 ? 37.262 -22.041 -30.816 1.00 81.81 577 LYS A O 1
ATOM 4730 N N . ILE A 1 578 ? 36.472 -20.416 -32.138 1.00 84.50 578 ILE A N 1
ATOM 4731 C CA . ILE A 1 578 ? 37.350 -20.732 -33.276 1.00 84.50 578 ILE A CA 1
ATOM 4732 C C . ILE A 1 578 ? 38.809 -20.380 -32.954 1.00 84.50 578 ILE A C 1
ATOM 4734 O O . ILE A 1 578 ? 39.720 -21.151 -33.257 1.00 84.50 578 ILE A O 1
ATOM 4738 N N . ASN A 1 579 ? 39.038 -19.228 -32.322 1.00 84.38 579 ASN A N 1
ATOM 4739 C CA . ASN A 1 579 ? 40.377 -18.721 -32.020 1.00 84.38 579 ASN A CA 1
ATOM 4740 C C . ASN A 1 579 ? 40.897 -19.132 -30.635 1.00 84.38 579 ASN A C 1
ATOM 4742 O O . ASN A 1 579 ? 41.978 -18.695 -30.250 1.00 84.38 579 ASN A O 1
ATOM 4746 N N . GLY A 1 580 ? 40.196 -20.011 -29.914 1.00 80.94 580 GLY A N 1
ATOM 4747 C CA . GLY A 1 580 ? 40.613 -20.483 -28.591 1.00 80.94 580 GLY A CA 1
ATOM 4748 C C . GLY A 1 580 ? 41.987 -21.154 -28.605 1.00 80.94 580 GLY A C 1
ATOM 4749 O O . GLY A 1 580 ? 42.759 -20.989 -27.676 1.00 80.94 580 GLY A O 1
ATOM 4750 N N . HIS A 1 581 ? 42.363 -21.811 -29.707 1.00 81.38 581 HIS A N 1
ATOM 4751 C CA . HIS A 1 581 ? 43.707 -22.378 -29.872 1.00 81.38 581 HIS A CA 1
ATOM 4752 C C . HIS A 1 581 ? 44.827 -21.320 -29.979 1.00 81.38 581 HIS A C 1
ATOM 4754 O O . HIS A 1 581 ? 45.973 -21.624 -29.669 1.00 81.38 581 HIS A O 1
ATOM 4760 N N . ARG A 1 582 ? 44.515 -20.092 -30.426 1.00 82.31 582 ARG A N 1
ATOM 4761 C CA . ARG A 1 582 ? 45.458 -18.953 -30.496 1.00 82.31 582 ARG A CA 1
ATOM 4762 C C . ARG A 1 582 ? 45.521 -18.171 -29.184 1.00 82.31 582 ARG A C 1
ATOM 4764 O O . ARG A 1 582 ? 46.530 -17.526 -28.907 1.00 82.31 582 ARG A O 1
ATOM 4771 N N . TYR A 1 583 ? 44.426 -18.219 -28.430 1.00 84.62 583 TYR A N 1
ATOM 4772 C CA . TYR A 1 583 ? 44.163 -17.449 -27.221 1.00 84.62 583 TYR A CA 1
ATOM 4773 C C . TYR A 1 583 ? 43.620 -18.378 -26.136 1.00 84.62 583 TYR A C 1
ATOM 4775 O O . TYR A 1 583 ? 42.445 -18.315 -25.761 1.00 84.62 583 TYR A O 1
ATOM 4783 N N . SER A 1 584 ? 44.463 -19.308 -25.701 1.00 81.38 584 SER A N 1
ATOM 4784 C CA . SER A 1 584 ? 44.071 -20.431 -24.849 1.00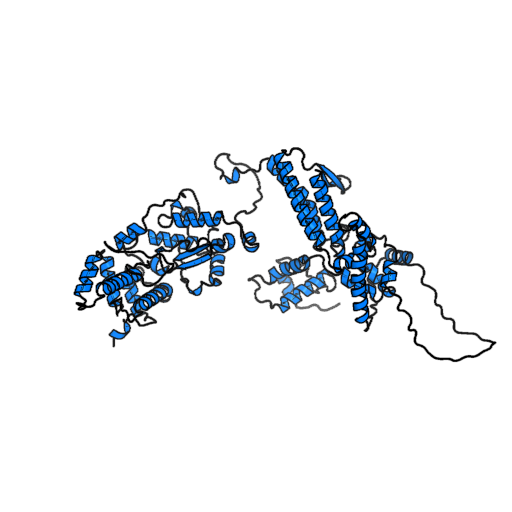 81.38 584 SER A CA 1
ATOM 4785 C C . SER A 1 584 ? 43.515 -19.985 -23.501 1.00 81.38 584 SER A C 1
ATOM 4787 O O . SER A 1 584 ? 42.548 -20.559 -23.005 1.00 81.38 584 SER A O 1
ATOM 4789 N N . ARG A 1 585 ? 44.086 -18.920 -22.937 1.00 82.62 585 ARG A N 1
ATOM 4790 C CA . ARG A 1 585 ? 43.732 -18.390 -21.619 1.00 82.62 585 ARG A CA 1
ATOM 4791 C C . ARG A 1 585 ? 42.829 -17.174 -21.760 1.00 82.62 585 ARG A C 1
ATOM 4793 O O . ARG A 1 585 ? 41.849 -17.038 -21.027 1.00 82.62 585 ARG A O 1
ATOM 4800 N N . LEU A 1 586 ? 43.090 -16.330 -22.756 1.00 86.19 586 LEU A N 1
ATOM 4801 C CA . LEU A 1 586 ? 42.312 -15.117 -22.979 1.00 86.19 586 LEU A CA 1
ATOM 4802 C C . LEU A 1 586 ? 40.885 -15.415 -23.444 1.00 86.19 586 LEU A C 1
ATOM 4804 O O . LEU A 1 586 ? 39.961 -14.702 -23.057 1.00 86.19 586 LEU A O 1
ATOM 4808 N N . SER A 1 587 ? 40.672 -16.494 -24.206 1.00 84.62 587 SER A N 1
ATOM 4809 C CA . SER A 1 587 ? 39.324 -16.902 -24.624 1.00 84.62 587 SER A CA 1
ATOM 4810 C C . SER A 1 587 ? 38.405 -17.223 -23.442 1.00 84.62 587 SER A C 1
ATOM 4812 O O . SER A 1 587 ? 37.226 -16.884 -23.500 1.00 84.62 587 SER A O 1
ATOM 4814 N N . LEU A 1 588 ? 38.930 -17.779 -22.344 1.00 84.50 588 LEU A N 1
ATOM 4815 C CA . LEU A 1 588 ? 38.159 -18.027 -21.120 1.00 84.50 588 LEU A CA 1
ATOM 4816 C C . LEU A 1 588 ? 37.724 -16.711 -20.466 1.00 84.50 588 LEU A C 1
ATOM 4818 O O . LEU A 1 588 ? 36.555 -16.533 -20.129 1.00 84.50 588 LEU A O 1
ATOM 4822 N N . MET A 1 589 ? 38.640 -15.743 -20.347 1.00 86.00 589 MET A N 1
ATOM 4823 C CA . MET A 1 589 ? 38.306 -14.409 -19.838 1.00 86.00 589 MET A CA 1
ATOM 4824 C C . MET A 1 589 ? 37.292 -13.691 -20.728 1.00 86.00 589 MET A C 1
ATOM 4826 O O . MET A 1 589 ? 36.347 -13.092 -20.215 1.00 86.00 589 MET A O 1
ATOM 4830 N N . ALA A 1 590 ? 37.464 -13.777 -22.044 1.00 86.38 590 ALA A N 1
ATOM 4831 C CA . ALA A 1 590 ? 36.549 -13.183 -23.001 1.00 86.38 590 ALA A CA 1
ATOM 4832 C C . ALA A 1 590 ? 35.144 -13.790 -22.904 1.00 86.38 590 ALA A C 1
ATOM 4834 O O . ALA A 1 590 ? 34.164 -13.048 -22.892 1.00 86.38 590 ALA A O 1
ATOM 4835 N N . VAL A 1 591 ? 35.028 -15.117 -22.784 1.00 84.88 591 VAL A N 1
ATOM 4836 C CA . VAL A 1 591 ? 33.738 -15.798 -22.599 1.00 84.88 591 VAL A CA 1
ATOM 4837 C C . VAL A 1 591 ? 33.079 -15.369 -21.289 1.00 84.88 591 VAL A C 1
ATOM 4839 O O . VAL A 1 591 ? 31.904 -15.007 -21.311 1.00 84.88 591 VAL A O 1
ATOM 4842 N N . ASP A 1 592 ? 33.814 -15.314 -20.179 1.00 84.44 592 ASP A N 1
ATOM 4843 C CA . ASP A 1 592 ? 33.261 -14.875 -18.891 1.00 84.44 592 ASP A CA 1
ATOM 4844 C C . ASP A 1 592 ? 32.732 -13.437 -18.942 1.00 84.44 592 ASP A C 1
ATOM 4846 O O . ASP A 1 592 ? 31.677 -13.150 -18.388 1.00 84.44 592 ASP A O 1
ATOM 4850 N N . MET A 1 593 ? 33.426 -12.533 -19.639 1.00 85.00 593 MET A N 1
ATOM 4851 C CA . MET A 1 593 ? 32.995 -11.135 -19.771 1.00 85.00 593 MET A CA 1
ATOM 4852 C C . MET A 1 593 ? 31.814 -10.973 -20.739 1.00 85.00 593 MET A C 1
ATOM 4854 O O . MET A 1 593 ? 30.934 -10.146 -20.507 1.00 85.00 593 MET A O 1
ATOM 4858 N N . LEU A 1 594 ? 31.772 -11.758 -21.820 1.00 83.12 594 LEU A N 1
ATOM 4859 C CA . LEU A 1 594 ? 30.714 -11.700 -22.837 1.00 83.12 594 LEU A CA 1
ATOM 4860 C C . LEU A 1 594 ? 29.425 -12.428 -22.425 1.00 83.12 594 LEU A C 1
ATOM 4862 O O . LEU A 1 594 ? 28.370 -12.145 -22.990 1.00 83.12 594 LEU A O 1
ATOM 4866 N N . THR A 1 595 ? 29.496 -13.360 -21.471 1.00 81.00 595 THR A N 1
ATOM 4867 C CA . THR A 1 595 ? 28.338 -14.128 -20.973 1.00 81.00 595 THR A CA 1
ATOM 4868 C C . THR A 1 595 ? 27.608 -13.454 -19.814 1.00 81.00 595 THR A C 1
ATOM 4870 O O . THR A 1 595 ? 26.552 -13.937 -19.402 1.00 81.00 595 THR A O 1
ATOM 4873 N N . ILE A 1 596 ? 28.116 -12.322 -19.313 1.00 81.75 596 ILE A N 1
ATOM 4874 C CA . ILE A 1 596 ? 27.413 -11.508 -18.319 1.00 81.75 596 ILE A CA 1
ATOM 4875 C C . ILE A 1 596 ? 26.069 -11.068 -18.921 1.00 81.75 596 ILE A C 1
ATOM 4877 O O . ILE A 1 596 ? 26.054 -10.395 -19.956 1.00 81.75 596 ILE A O 1
ATOM 4881 N N . PRO A 1 597 ? 24.927 -11.417 -18.305 1.00 73.69 597 PRO A N 1
ATOM 4882 C CA . PRO A 1 597 ? 23.639 -10.960 -18.794 1.00 73.69 597 PRO A CA 1
ATOM 4883 C C . PRO A 1 597 ? 23.528 -9.447 -18.616 1.00 73.69 597 PRO A C 1
ATOM 4885 O O . PRO A 1 597 ? 23.905 -8.880 -17.590 1.00 73.69 597 PRO A O 1
ATOM 4888 N N . SER A 1 598 ? 22.962 -8.793 -19.622 1.00 71.75 598 SER A N 1
ATOM 4889 C CA . SER A 1 598 ? 22.698 -7.356 -19.621 1.00 71.75 598 SER A CA 1
ATOM 4890 C C . SER A 1 598 ? 21.722 -6.939 -18.525 1.00 71.75 598 SER A C 1
ATOM 4892 O O . SER A 1 598 ? 21.953 -5.952 -17.833 1.00 71.75 598 SER A O 1
ATOM 4894 N N . SER A 1 599 ? 20.666 -7.718 -18.302 1.00 73.12 599 SER A N 1
ATOM 4895 C CA . SER A 1 599 ? 19.593 -7.376 -17.372 1.00 73.12 599 SER A CA 1
ATOM 4896 C C . SER A 1 599 ? 19.161 -8.562 -16.509 1.00 73.12 599 SER A C 1
ATOM 4898 O O . SER A 1 599 ? 19.198 -9.715 -16.937 1.00 73.12 599 SER A O 1
ATOM 4900 N N . SER A 1 600 ? 18.629 -8.267 -15.316 1.00 75.38 600 SER A N 1
ATOM 4901 C CA . SER A 1 600 ? 17.887 -9.229 -14.489 1.00 75.38 600 SER A CA 1
ATOM 4902 C C . SER A 1 600 ? 16.594 -9.720 -15.147 1.00 75.38 600 SER A C 1
ATOM 4904 O O . SER A 1 600 ? 15.987 -10.671 -14.665 1.00 75.38 600 SER A O 1
ATOM 4906 N N . ALA A 1 601 ? 16.157 -9.127 -16.260 1.00 67.69 601 ALA A N 1
ATOM 4907 C CA . ALA A 1 601 ? 14.913 -9.502 -16.920 1.00 67.69 601 ALA A CA 1
ATOM 4908 C C . ALA A 1 601 ? 14.852 -10.983 -17.344 1.00 67.69 601 ALA A C 1
ATOM 4910 O O . ALA A 1 601 ? 13.768 -11.561 -17.415 1.00 67.69 601 ALA A O 1
ATOM 4911 N N . GLU A 1 602 ? 15.984 -11.637 -17.622 1.00 66.44 602 GLU A N 1
ATOM 4912 C CA . GLU A 1 602 ? 16.010 -13.079 -17.910 1.00 66.44 602 GLU A CA 1
ATOM 4913 C C . GLU A 1 602 ? 15.639 -13.926 -16.685 1.00 66.44 602 GLU A C 1
ATOM 4915 O O . GLU A 1 602 ? 14.829 -14.860 -16.779 1.00 66.44 602 GLU A O 1
ATOM 4920 N N . SER A 1 603 ? 16.159 -13.562 -15.510 1.00 71.25 603 SER A N 1
ATOM 4921 C CA . SER A 1 603 ? 15.794 -14.219 -14.257 1.00 71.25 603 SER A CA 1
ATOM 4922 C C . SER A 1 603 ? 14.366 -13.850 -13.847 1.00 71.25 603 SER A C 1
ATOM 4924 O O . SER A 1 603 ? 13.600 -14.740 -13.490 1.00 71.25 603 SER A O 1
ATOM 4926 N N . GLU A 1 604 ? 13.930 -12.599 -14.025 1.00 73.44 604 GLU A N 1
ATOM 4927 C CA . GLU A 1 604 ? 12.542 -12.165 -13.787 1.00 73.44 604 GLU A CA 1
ATOM 4928 C C . GLU A 1 604 ? 11.524 -12.893 -14.675 1.00 73.44 604 GLU A C 1
ATOM 4930 O O . GLU A 1 604 ? 10.458 -13.286 -14.193 1.00 73.44 604 GLU A O 1
ATOM 4935 N N . ARG A 1 605 ? 11.839 -13.142 -15.954 1.00 73.19 605 ARG A N 1
ATOM 4936 C CA . ARG A 1 605 ? 11.006 -13.969 -16.847 1.00 73.19 605 ARG A CA 1
ATOM 4937 C C . ARG A 1 605 ? 10.926 -15.407 -16.346 1.00 73.19 605 ARG A C 1
ATOM 4939 O O . ARG A 1 605 ? 9.840 -15.995 -16.336 1.00 73.19 605 ARG A O 1
ATOM 4946 N N . THR A 1 606 ? 12.048 -15.954 -15.884 1.00 71.88 606 THR A N 1
ATOM 4947 C CA . THR A 1 606 ? 12.101 -17.288 -15.276 1.00 71.88 606 THR A CA 1
ATOM 4948 C C . THR A 1 606 ? 11.223 -17.338 -14.022 1.00 71.88 606 THR A C 1
ATOM 4950 O O . THR A 1 606 ? 10.329 -18.182 -13.953 1.00 71.88 606 THR A O 1
ATOM 4953 N N . PHE A 1 607 ? 11.356 -16.374 -13.105 1.00 74.69 607 PHE A N 1
ATOM 4954 C CA . PHE A 1 607 ? 10.551 -16.261 -11.883 1.00 74.69 607 PHE A CA 1
ATOM 4955 C C . PHE A 1 607 ? 9.063 -16.021 -12.152 1.00 74.69 607 PHE A C 1
ATOM 4957 O O . PHE A 1 607 ? 8.222 -16.647 -11.510 1.00 74.69 607 PHE A O 1
ATOM 4964 N N . SER A 1 608 ? 8.717 -15.185 -13.132 1.00 73.75 608 SER A N 1
ATOM 4965 C CA . SER A 1 608 ? 7.328 -14.958 -13.557 1.00 73.75 608 SER A CA 1
ATOM 4966 C C . SER A 1 608 ? 6.690 -16.255 -14.043 1.00 73.75 608 SER A C 1
ATOM 4968 O O . SER A 1 608 ? 5.538 -16.564 -13.734 1.00 73.75 608 SER A O 1
ATOM 4970 N N . SER A 1 609 ? 7.466 -17.064 -14.764 1.00 71.88 609 SER A N 1
ATOM 4971 C CA . SER A 1 609 ? 7.027 -18.367 -15.240 1.00 71.88 609 SER A CA 1
ATOM 4972 C C . SER A 1 609 ? 6.893 -19.394 -14.103 1.00 71.88 609 SER A C 1
ATOM 4974 O O . SER A 1 609 ? 5.929 -20.162 -14.088 1.00 71.88 609 SER A O 1
ATOM 4976 N N . SER A 1 610 ? 7.788 -19.346 -13.109 1.00 68.88 610 SER A N 1
ATOM 4977 C CA . SER A 1 610 ? 7.690 -20.099 -11.851 1.00 68.88 610 SER A CA 1
ATOM 4978 C C . SER A 1 610 ? 6.500 -19.656 -11.006 1.00 68.88 610 SER A C 1
ATOM 4980 O O . SER A 1 610 ? 5.963 -20.456 -10.246 1.00 68.88 610 SER A O 1
ATOM 4982 N N . GLY A 1 611 ? 6.038 -18.412 -11.165 1.00 69.69 611 GLY A N 1
ATOM 4983 C CA . GLY A 1 611 ? 4.867 -17.871 -10.485 1.00 69.69 611 GLY A CA 1
ATOM 4984 C C . GLY A 1 611 ? 3.658 -18.790 -10.626 1.00 69.69 611 GLY A C 1
ATOM 4985 O O . GLY A 1 611 ? 3.067 -19.156 -9.618 1.00 69.69 611 GLY A O 1
ATOM 4986 N N . ARG A 1 612 ? 3.374 -19.287 -11.842 1.00 65.38 612 ARG A N 1
ATOM 4987 C CA . ARG A 1 612 ? 2.281 -20.248 -12.120 1.00 65.38 612 ARG A CA 1
ATOM 4988 C C . ARG A 1 612 ? 2.445 -21.599 -11.411 1.00 65.38 612 ARG A C 1
ATOM 4990 O O . ARG A 1 612 ? 1.450 -22.274 -11.162 1.00 65.38 612 ARG A O 1
ATOM 4997 N N . MET A 1 613 ? 3.676 -21.989 -11.080 1.00 67.12 613 MET A N 1
ATOM 4998 C CA . MET A 1 613 ? 3.990 -23.199 -10.307 1.00 67.12 613 MET A CA 1
ATOM 4999 C C . MET A 1 613 ? 3.891 -22.974 -8.790 1.00 67.12 613 MET A C 1
ATOM 5001 O O . MET A 1 613 ? 3.820 -23.942 -8.040 1.00 67.12 613 MET A O 1
ATOM 5005 N N . MET A 1 614 ? 3.864 -21.711 -8.350 1.00 66.31 614 MET A N 1
ATOM 5006 C CA . MET A 1 614 ? 3.759 -21.285 -6.948 1.00 66.31 614 MET A CA 1
ATOM 5007 C C . MET A 1 614 ? 2.368 -20.718 -6.585 1.00 66.31 614 MET A C 1
ATOM 5009 O O . MET A 1 614 ? 2.132 -20.365 -5.430 1.00 66.31 614 MET A O 1
ATOM 5013 N N . VAL A 1 615 ? 1.429 -20.628 -7.543 1.00 61.28 615 VAL A N 1
ATOM 5014 C CA . VAL A 1 615 ? 0.034 -20.193 -7.311 1.00 61.28 615 VAL A CA 1
ATOM 5015 C C . VAL A 1 615 ? -0.675 -21.160 -6.336 1.00 61.28 615 VAL A C 1
ATOM 5017 O O . VAL A 1 615 ? -0.462 -22.372 -6.429 1.00 61.28 615 VAL A O 1
ATOM 5020 N N . PRO A 1 616 ? -1.578 -20.684 -5.444 1.00 55.56 616 PRO A N 1
ATOM 5021 C CA . PRO A 1 616 ? -2.179 -21.490 -4.368 1.00 55.56 616 PRO A CA 1
ATOM 5022 C C . PRO A 1 616 ? -2.920 -22.767 -4.797 1.00 55.56 616 PRO A C 1
ATOM 5024 O O . PRO A 1 616 ? -3.147 -23.637 -3.962 1.00 55.56 616 PRO A O 1
ATOM 5027 N N . LEU A 1 617 ? -3.286 -22.892 -6.077 1.00 53.66 617 LEU A N 1
ATOM 5028 C CA . LEU A 1 617 ? -3.968 -24.062 -6.642 1.00 53.66 617 LEU A CA 1
ATOM 5029 C C . LEU A 1 617 ? -3.029 -25.267 -6.880 1.00 53.66 617 LEU A C 1
ATOM 5031 O O . LEU A 1 617 ? -3.516 -26.378 -7.051 1.00 53.66 617 LEU A O 1
ATOM 5035 N N . ARG A 1 618 ? -1.696 -25.082 -6.861 1.00 53.81 618 ARG A N 1
ATOM 5036 C CA . ARG A 1 618 ? -0.679 -26.152 -7.009 1.00 53.81 618 ARG A CA 1
ATOM 5037 C C . ARG A 1 618 ? 0.360 -26.142 -5.871 1.00 53.81 618 ARG A C 1
ATOM 5039 O O . ARG A 1 618 ? 1.538 -26.417 -6.076 1.00 53.81 618 ARG A O 1
ATOM 5046 N N . SER A 1 619 ? -0.081 -25.845 -4.649 1.00 54.53 619 SER A N 1
ATOM 5047 C CA . SER A 1 619 ? 0.731 -25.552 -3.449 1.00 54.53 619 SER A CA 1
ATOM 5048 C C . SER A 1 619 ? 1.556 -26.709 -2.844 1.00 54.53 619 SER A C 1
ATOM 5050 O O . SER A 1 619 ? 2.007 -26.605 -1.706 1.00 54.53 619 SER A O 1
ATOM 5052 N N . ARG A 1 620 ? 1.790 -27.811 -3.568 1.00 60.19 620 ARG A N 1
ATOM 5053 C CA . ARG A 1 620 ? 2.521 -28.992 -3.058 1.00 60.19 620 ARG A CA 1
ATOM 5054 C C . ARG A 1 620 ? 3.898 -29.233 -3.679 1.00 60.19 620 ARG A C 1
ATOM 5056 O O . ARG A 1 620 ? 4.586 -30.161 -3.255 1.00 60.19 620 ARG A O 1
ATOM 5063 N N . LEU A 1 621 ? 4.326 -28.431 -4.654 1.00 71.94 621 LEU A N 1
ATOM 5064 C CA . LEU A 1 621 ? 5.661 -28.586 -5.234 1.00 71.94 621 LEU A CA 1
ATOM 5065 C C . LEU A 1 621 ? 6.723 -28.048 -4.271 1.00 71.94 621 LEU A C 1
ATOM 5067 O O . LEU A 1 621 ? 6.697 -26.879 -3.888 1.00 71.94 621 LEU A O 1
ATOM 5071 N N . ARG A 1 622 ? 7.672 -28.907 -3.884 1.00 79.69 622 ARG A N 1
ATOM 5072 C CA . ARG A 1 622 ? 8.843 -28.478 -3.113 1.00 79.69 622 ARG A CA 1
ATOM 5073 C C . ARG A 1 622 ? 9.722 -27.567 -3.973 1.00 79.69 622 ARG A C 1
ATOM 5075 O O . ARG A 1 622 ? 9.775 -27.718 -5.195 1.00 79.69 622 ARG A O 1
ATOM 5082 N N . ARG A 1 623 ? 10.437 -26.645 -3.330 1.00 81.31 623 ARG A N 1
ATOM 5083 C CA . ARG A 1 623 ? 11.347 -25.681 -3.975 1.00 81.31 623 ARG A CA 1
ATOM 5084 C C . ARG A 1 623 ? 12.375 -26.349 -4.895 1.00 81.31 623 ARG A C 1
ATOM 5086 O O . ARG A 1 623 ? 12.664 -25.820 -5.962 1.00 81.31 623 ARG A O 1
ATOM 5093 N N . GLU A 1 624 ? 12.848 -27.539 -4.534 1.00 83.19 624 GLU A N 1
ATOM 5094 C CA . GLU A 1 624 ? 13.789 -28.329 -5.331 1.00 83.19 624 GLU A CA 1
ATOM 5095 C C . GLU A 1 624 ? 13.153 -28.805 -6.649 1.00 83.19 624 GLU A C 1
ATOM 5097 O O . GLU A 1 624 ? 13.792 -28.765 -7.696 1.00 83.19 624 GLU A O 1
ATOM 5102 N N . ILE A 1 625 ? 11.868 -29.180 -6.628 1.00 81.38 625 ILE A N 1
ATOM 5103 C CA . ILE A 1 625 ? 11.125 -29.599 -7.826 1.00 81.38 625 ILE A CA 1
ATOM 5104 C C . ILE A 1 625 ? 10.877 -28.413 -8.757 1.00 81.38 625 ILE A C 1
ATOM 5106 O O . ILE A 1 625 ? 11.015 -28.541 -9.971 1.00 81.38 625 ILE A O 1
ATOM 5110 N N . VAL A 1 626 ? 10.541 -27.245 -8.199 1.00 81.81 626 VAL A N 1
ATOM 5111 C CA . VAL A 1 626 ? 10.377 -26.014 -8.986 1.00 81.81 626 VAL A CA 1
ATOM 5112 C C . VAL A 1 626 ? 11.698 -25.636 -9.656 1.00 81.81 626 VAL A C 1
ATOM 5114 O O . VAL A 1 626 ? 11.701 -25.340 -10.848 1.00 81.81 626 VAL A O 1
ATOM 5117 N N . ALA A 1 627 ? 12.816 -25.705 -8.928 1.00 82.31 627 ALA A N 1
ATOM 5118 C CA . ALA A 1 627 ? 14.142 -25.454 -9.484 1.00 82.31 627 ALA A CA 1
ATOM 5119 C C . ALA A 1 627 ? 14.478 -26.438 -10.617 1.00 82.31 627 ALA A C 1
ATOM 5121 O O . ALA A 1 627 ? 14.774 -26.000 -11.726 1.00 82.31 627 ALA A O 1
ATOM 5122 N N . MET A 1 628 ? 14.335 -27.749 -10.385 1.00 83.94 628 MET A N 1
ATOM 5123 C CA . MET A 1 628 ? 14.596 -28.771 -11.408 1.00 83.94 628 MET A CA 1
ATOM 5124 C C . MET A 1 628 ? 13.725 -28.589 -12.655 1.00 83.94 628 MET A C 1
ATOM 5126 O O . MET A 1 628 ? 14.230 -28.656 -13.772 1.00 83.94 628 MET A O 1
ATOM 5130 N N . ALA A 1 629 ? 12.434 -28.297 -12.494 1.00 82.19 629 ALA A N 1
ATOM 5131 C CA . ALA A 1 629 ? 11.531 -28.070 -13.618 1.00 82.19 629 ALA A CA 1
ATOM 5132 C C . ALA A 1 629 ? 11.917 -26.833 -14.445 1.00 82.19 629 ALA A C 1
ATOM 5134 O O . ALA A 1 629 ? 11.844 -26.865 -15.674 1.00 82.19 629 ALA A O 1
ATOM 5135 N N . GLN A 1 630 ? 12.352 -25.749 -13.794 1.00 82.62 630 GLN A N 1
ATOM 5136 C CA . GLN A 1 630 ? 12.844 -24.566 -14.503 1.00 82.62 630 GLN A CA 1
ATOM 5137 C C . GLN A 1 630 ? 14.183 -24.836 -15.203 1.00 82.62 630 GLN A C 1
ATOM 5139 O O . GLN A 1 630 ? 14.357 -24.391 -16.337 1.00 82.62 630 GLN A O 1
ATOM 5144 N N . CYS A 1 631 ? 15.084 -25.620 -14.599 1.00 83.19 631 CYS A N 1
ATOM 5145 C CA . CYS A 1 631 ? 16.324 -26.069 -15.242 1.00 83.19 631 CYS A CA 1
ATOM 5146 C C . CYS A 1 631 ? 16.039 -26.904 -16.497 1.00 83.19 631 CYS A C 1
ATOM 5148 O O . CYS A 1 631 ? 16.523 -26.562 -17.572 1.00 83.19 631 CYS A O 1
ATOM 5150 N N . ILE A 1 632 ? 15.184 -27.929 -16.394 1.00 82.81 632 ILE A N 1
ATOM 5151 C CA . ILE A 1 632 ? 14.795 -28.786 -17.527 1.00 82.81 632 ILE A CA 1
ATOM 5152 C C . ILE A 1 632 ? 14.147 -27.954 -18.636 1.00 82.81 632 ILE A C 1
ATOM 5154 O O . ILE A 1 632 ? 14.460 -28.122 -19.813 1.00 82.81 632 ILE A O 1
ATOM 5158 N N . ARG A 1 633 ? 13.276 -27.006 -18.276 1.00 77.69 633 ARG A N 1
ATOM 5159 C CA . ARG A 1 633 ? 12.655 -26.093 -19.239 1.00 77.69 633 ARG A CA 1
ATOM 5160 C C . ARG A 1 633 ? 13.682 -25.202 -19.938 1.00 77.69 633 ARG A C 1
ATOM 5162 O O . ARG A 1 633 ? 13.549 -24.963 -21.137 1.00 77.69 633 ARG A O 1
ATOM 5169 N N . SER A 1 634 ? 14.667 -24.693 -19.202 1.00 77.19 634 SER A N 1
ATOM 5170 C CA . SER A 1 634 ? 15.757 -23.890 -19.758 1.00 77.19 634 SER A CA 1
ATOM 5171 C C . SER A 1 634 ? 16.601 -24.714 -20.735 1.00 77.19 634 SER A C 1
ATOM 5173 O O . SER A 1 634 ? 16.757 -24.320 -21.889 1.00 77.19 634 SER A O 1
ATOM 5175 N N . TRP A 1 635 ? 17.040 -25.910 -20.330 1.00 79.19 635 TRP A N 1
ATOM 5176 C CA . TRP A 1 635 ? 17.807 -26.832 -21.176 1.00 79.19 635 TRP A CA 1
ATOM 5177 C C . TRP A 1 635 ? 17.038 -27.285 -22.413 1.00 79.19 635 TRP A C 1
ATOM 5179 O O . TRP A 1 635 ? 17.620 -27.395 -23.489 1.00 79.19 635 TRP A O 1
ATOM 5189 N N . SER A 1 636 ? 15.725 -27.481 -22.288 1.00 76.81 636 SER A N 1
ATOM 5190 C CA . SER A 1 636 ? 14.869 -27.812 -23.423 1.00 76.81 636 SER A CA 1
ATOM 5191 C C . SER A 1 636 ? 14.749 -26.667 -24.421 1.00 76.81 636 SER A C 1
ATOM 5193 O O . SER A 1 636 ? 14.916 -26.883 -25.619 1.00 76.81 636 SER A O 1
ATOM 5195 N N . LYS A 1 637 ? 14.562 -25.429 -23.948 1.00 69.12 637 LYS A N 1
ATOM 5196 C CA . LYS A 1 637 ? 14.592 -24.242 -24.818 1.00 69.12 637 LYS A CA 1
ATOM 5197 C C . LYS A 1 637 ? 15.949 -24.030 -25.487 1.00 69.12 637 LYS A C 1
ATOM 5199 O O . LYS A 1 637 ? 15.990 -23.551 -26.614 1.00 69.12 637 LYS A O 1
ATOM 5204 N N . ALA A 1 638 ? 17.033 -24.369 -24.795 1.00 67.81 638 ALA A N 1
ATOM 5205 C CA . ALA A 1 638 ? 18.390 -24.290 -25.323 1.00 67.81 638 ALA A CA 1
ATOM 5206 C C . ALA A 1 638 ? 18.738 -25.443 -26.285 1.00 67.81 638 ALA A C 1
ATOM 5208 O O . ALA A 1 638 ? 19.828 -25.442 -26.847 1.00 67.81 638 ALA A O 1
ATOM 5209 N N . GLY A 1 639 ? 17.850 -26.431 -26.469 1.00 73.69 639 GLY A N 1
ATOM 5210 C CA . GLY A 1 639 ? 18.099 -27.603 -27.315 1.00 73.69 639 GLY A CA 1
ATOM 5211 C C . GLY A 1 639 ? 19.104 -28.605 -26.733 1.00 73.69 639 GLY A C 1
ATOM 5212 O O . GLY A 1 639 ? 19.504 -29.529 -27.429 1.00 73.69 639 GLY A O 1
ATOM 5213 N N . ILE A 1 640 ? 19.497 -28.444 -25.464 1.00 77.00 640 ILE A N 1
ATOM 5214 C CA . ILE A 1 640 ? 20.420 -29.342 -24.747 1.00 77.00 640 ILE A CA 1
ATOM 5215 C C . ILE A 1 640 ? 19.707 -30.647 -24.366 1.00 77.00 640 ILE A C 1
ATOM 5217 O O . ILE A 1 640 ? 20.317 -31.710 -24.310 1.00 77.00 640 ILE A O 1
ATOM 5221 N N . TYR A 1 641 ? 18.403 -30.561 -24.096 1.00 73.12 641 TYR A N 1
ATOM 5222 C CA . TYR A 1 641 ? 17.569 -31.688 -23.698 1.00 73.12 641 TYR A CA 1
ATOM 5223 C C . TYR A 1 641 ? 16.268 -31.709 -24.500 1.00 73.12 641 TYR A C 1
ATOM 5225 O O . TYR A 1 641 ? 15.442 -30.802 -24.390 1.00 73.12 641 TYR A O 1
ATOM 5233 N N . THR A 1 642 ? 16.041 -32.762 -25.273 1.00 73.00 642 THR A N 1
ATOM 5234 C CA . THR A 1 642 ? 14.743 -33.029 -25.894 1.00 73.00 642 THR A CA 1
ATOM 5235 C C . THR A 1 642 ? 13.926 -33.939 -24.974 1.00 73.00 642 THR A C 1
ATOM 5237 O O . THR A 1 642 ? 14.313 -35.084 -24.737 1.00 73.00 642 THR A O 1
ATOM 5240 N N . PRO A 1 643 ? 12.806 -33.459 -24.407 1.00 63.34 643 PRO A N 1
ATOM 5241 C CA . PRO A 1 643 ? 11.932 -34.320 -23.627 1.00 63.34 643 PRO A CA 1
ATOM 5242 C C . PRO A 1 643 ? 11.370 -35.430 -24.520 1.00 63.34 643 PRO A C 1
ATOM 5244 O O . PRO A 1 643 ? 10.916 -35.169 -25.631 1.00 63.34 643 PRO A O 1
ATOM 5247 N N . SER A 1 644 ? 11.397 -36.667 -24.023 1.00 63.50 644 SER A N 1
ATOM 5248 C CA . SER A 1 644 ? 10.854 -37.848 -24.713 1.00 63.50 644 SER A CA 1
ATOM 5249 C C . SER A 1 644 ? 9.335 -37.790 -24.893 1.00 63.50 644 SER A C 1
ATOM 5251 O O . SER A 1 644 ? 8.787 -38.441 -25.776 1.00 63.50 644 SER A O 1
ATOM 5253 N N . LEU A 1 645 ? 8.653 -36.990 -24.073 1.00 57.00 645 LEU A N 1
ATOM 5254 C CA . LEU A 1 645 ? 7.250 -36.640 -24.246 1.00 57.00 645 LEU A CA 1
ATOM 5255 C C . LEU A 1 645 ? 7.148 -35.358 -25.082 1.00 57.00 645 LEU A C 1
ATOM 5257 O O . LEU A 1 645 ? 7.880 -34.405 -24.793 1.00 57.00 645 LEU A O 1
ATOM 5261 N N . PRO A 1 646 ? 6.234 -35.282 -26.067 1.00 52.06 646 PRO A N 1
ATOM 5262 C CA . PRO A 1 646 ? 6.045 -34.088 -26.881 1.00 52.06 646 PRO A CA 1
ATOM 5263 C C . PRO A 1 646 ? 5.455 -32.937 -26.040 1.00 52.06 646 PRO A C 1
ATOM 5265 O O . PRO A 1 646 ? 4.265 -32.650 -26.070 1.00 52.06 646 PRO A O 1
ATOM 5268 N N . LEU A 1 647 ? 6.342 -32.235 -25.320 1.00 49.91 647 LEU A N 1
ATOM 5269 C CA . LEU A 1 647 ? 6.177 -30.954 -24.607 1.00 49.91 647 LEU A CA 1
ATOM 5270 C C . LEU A 1 647 ? 5.187 -29.986 -25.280 1.00 49.91 647 LEU A C 1
ATOM 5272 O O . LEU A 1 647 ? 4.389 -29.303 -24.639 1.00 49.91 647 LEU A O 1
ATOM 5276 N N . LEU A 1 648 ? 5.307 -29.906 -26.603 1.00 45.41 648 LEU A N 1
ATOM 5277 C CA . LEU A 1 648 ? 4.656 -28.915 -27.450 1.00 45.41 648 LEU A CA 1
ATOM 5278 C C . LEU A 1 648 ? 3.243 -29.303 -27.904 1.00 45.41 648 LEU A C 1
ATOM 5280 O O . LEU A 1 648 ? 2.512 -28.417 -28.333 1.00 45.41 648 LEU A O 1
ATOM 5284 N N . SER A 1 649 ? 2.839 -30.575 -27.810 1.00 45.81 649 SER A N 1
ATOM 5285 C CA . SER A 1 649 ? 1.502 -31.029 -28.241 1.00 45.81 649 SER A CA 1
ATOM 5286 C C . SER A 1 649 ? 0.442 -30.915 -27.148 1.00 45.81 649 SER A C 1
ATOM 5288 O O . SER A 1 649 ? -0.701 -31.328 -27.329 1.00 45.81 649 SER A O 1
ATOM 5290 N N . LEU A 1 650 ? 0.827 -30.401 -25.986 1.00 48.44 650 LEU A N 1
ATOM 5291 C CA . LEU A 1 650 ? 0.004 -30.426 -24.801 1.00 48.44 650 LEU A CA 1
ATOM 5292 C C . LEU A 1 650 ? -0.673 -29.059 -24.602 1.00 48.44 650 LEU A C 1
ATOM 5294 O O . LEU A 1 650 ? -0.313 -28.253 -23.740 1.00 48.44 650 LEU A O 1
ATOM 5298 N N . SER A 1 651 ? -1.648 -28.784 -25.471 1.00 44.47 651 SER A N 1
ATOM 5299 C CA . SER A 1 651 ? -2.675 -27.759 -25.258 1.00 44.47 651 SER A CA 1
ATOM 5300 C C . SER A 1 651 ? -3.567 -28.146 -24.073 1.00 44.47 651 SER A C 1
ATOM 5302 O O . SER A 1 651 ? -3.639 -29.318 -23.714 1.00 44.47 651 SER A O 1
ATOM 5304 N N . GLU A 1 652 ? -4.216 -27.166 -23.438 1.00 49.53 652 GLU A N 1
ATOM 5305 C CA . GLU A 1 652 ? -4.790 -27.268 -22.081 1.00 49.53 652 GLU A CA 1
ATOM 5306 C C . GLU A 1 652 ? -5.783 -28.429 -21.833 1.00 49.53 652 GLU A C 1
ATOM 5308 O O . GLU A 1 652 ? -5.950 -28.805 -20.674 1.00 49.53 652 GLU A O 1
ATOM 5313 N N . ASP A 1 653 ? -6.308 -29.093 -22.872 1.00 49.84 653 ASP A N 1
ATOM 5314 C CA . ASP A 1 653 ? -7.367 -30.107 -22.743 1.00 49.84 653 ASP A CA 1
ATOM 5315 C C . ASP A 1 653 ? -6.969 -31.565 -23.078 1.00 49.84 653 ASP A C 1
ATOM 5317 O O . ASP A 1 653 ? -7.744 -32.476 -22.804 1.00 49.84 653 ASP A O 1
ATOM 5321 N N . THR A 1 654 ? -5.774 -31.845 -23.618 1.00 49.81 654 THR A N 1
ATOM 5322 C CA . THR A 1 654 ? -5.406 -33.198 -24.128 1.00 49.81 654 THR A CA 1
ATOM 5323 C C . THR A 1 654 ? -4.453 -34.003 -23.236 1.00 49.81 654 THR A C 1
ATOM 5325 O O . THR A 1 654 ? -4.052 -35.119 -23.570 1.00 49.81 654 THR A O 1
ATOM 5328 N N . TRP A 1 655 ? -4.086 -33.479 -22.063 1.00 51.22 655 TRP A N 1
ATOM 5329 C CA . TRP A 1 655 ? -3.115 -34.121 -21.163 1.00 51.22 655 TRP A CA 1
ATOM 5330 C C . TRP A 1 655 ? -3.594 -35.462 -20.585 1.00 51.22 655 TRP A C 1
ATOM 5332 O O . TRP A 1 655 ? -2.771 -36.330 -20.289 1.00 51.22 655 TRP A O 1
ATOM 5342 N N . ALA A 1 656 ? -4.908 -35.629 -20.402 1.00 53.34 656 ALA A N 1
ATOM 5343 C CA . ALA A 1 656 ? -5.488 -36.839 -19.821 1.00 53.34 656 ALA A CA 1
ATOM 5344 C C . ALA A 1 656 ? -5.322 -38.055 -20.746 1.00 53.34 656 ALA A C 1
ATOM 5346 O O . ALA A 1 656 ? -4.953 -39.128 -20.275 1.00 53.34 656 ALA A O 1
ATOM 5347 N N . ASP A 1 657 ? -5.488 -37.868 -22.056 1.00 50.84 657 ASP A N 1
ATOM 5348 C CA . ASP A 1 657 ? -5.428 -38.957 -23.037 1.00 50.84 657 ASP A CA 1
ATOM 5349 C C . ASP A 1 657 ? -4.005 -39.509 -23.210 1.00 50.84 657 ASP A C 1
ATOM 5351 O O . ASP A 1 657 ? -3.807 -40.706 -23.411 1.00 50.84 657 ASP A O 1
ATOM 5355 N N . ILE A 1 658 ? -2.990 -38.656 -23.045 1.00 50.94 658 ILE A N 1
ATOM 5356 C CA . ILE A 1 658 ? -1.575 -39.041 -23.174 1.00 50.94 658 ILE A CA 1
ATOM 5357 C C . ILE A 1 658 ? -1.073 -39.783 -21.923 1.00 50.94 658 ILE A C 1
ATOM 5359 O O . ILE A 1 658 ? -0.207 -40.651 -22.024 1.00 50.94 658 ILE A O 1
ATOM 5363 N N . LEU A 1 659 ? -1.640 -39.506 -20.743 1.00 43.88 659 LEU A N 1
ATOM 5364 C CA . LEU A 1 659 ? -1.289 -40.195 -19.492 1.00 43.88 659 LEU A CA 1
ATOM 5365 C C . LEU A 1 659 ? -1.998 -41.547 -19.312 1.00 43.88 659 LEU A C 1
ATOM 5367 O O . LEU A 1 659 ? -1.562 -42.347 -18.484 1.00 43.88 659 LEU A O 1
ATOM 5371 N N . VAL A 1 660 ? -3.063 -41.819 -20.074 1.00 45.44 660 VAL A N 1
ATOM 5372 C CA . VAL A 1 660 ? -3.805 -43.095 -20.039 1.00 45.44 660 VAL A CA 1
ATOM 5373 C C . VAL A 1 660 ? -3.135 -44.188 -20.880 1.00 45.44 660 VAL A C 1
ATOM 5375 O O . VAL A 1 660 ? -3.432 -45.366 -20.685 1.00 45.44 660 VAL A O 1
ATOM 5378 N N . SER A 1 661 ? -2.146 -43.851 -21.715 1.00 39.22 661 SER A N 1
ATOM 5379 C CA . SER A 1 661 ? -1.377 -44.850 -22.465 1.00 39.22 661 SER A CA 1
ATOM 5380 C C . SER A 1 661 ? 0.042 -45.093 -21.919 1.00 39.22 661 SER A C 1
ATOM 5382 O O . SER A 1 661 ? 1.029 -44.756 -22.570 1.00 39.22 661 SER A O 1
ATOM 5384 N N . PRO A 1 662 ? 0.202 -45.743 -20.748 1.00 42.56 662 PRO A N 1
ATOM 5385 C CA . PRO A 1 662 ? 1.421 -46.456 -20.413 1.00 42.56 662 PRO A CA 1
ATOM 5386 C C . PRO A 1 662 ? 1.150 -47.966 -20.434 1.00 42.56 662 PRO A C 1
ATOM 5388 O O . PRO A 1 662 ? 1.388 -48.656 -19.447 1.00 42.56 662 PRO A O 1
ATOM 5391 N N . LYS A 1 663 ? 0.621 -48.499 -21.544 1.00 39.78 663 LYS A N 1
ATOM 5392 C CA . LYS A 1 663 ? 0.643 -49.943 -21.822 1.00 39.78 663 LYS A CA 1
ATOM 5393 C C . LYS A 1 663 ? 0.787 -50.223 -23.316 1.00 39.78 663 LYS A C 1
ATOM 5395 O O . LYS A 1 663 ? -0.198 -50.266 -24.037 1.00 39.78 663 LYS A O 1
ATOM 5400 N N . GLY A 1 664 ? 2.025 -50.530 -23.698 1.00 36.38 664 GLY A N 1
ATOM 5401 C CA . GLY A 1 664 ? 2.331 -51.509 -24.739 1.00 36.38 664 GLY A CA 1
ATOM 5402 C C . GLY A 1 664 ? 2.389 -50.982 -26.166 1.00 36.38 664 GLY A C 1
ATOM 5403 O O . GLY A 1 664 ? 1.357 -50.827 -26.796 1.00 36.38 664 GLY A O 1
ATOM 5404 N N . THR A 1 665 ? 3.612 -50.797 -26.658 1.00 32.94 665 THR A N 1
ATOM 5405 C CA . THR A 1 665 ? 4.250 -51.529 -27.776 1.00 32.94 665 THR A CA 1
ATOM 5406 C C . THR A 1 665 ? 5.680 -50.968 -27.841 1.00 32.94 665 THR A C 1
ATOM 5408 O O . THR A 1 665 ? 5.844 -49.758 -27.921 1.00 32.94 665 THR A O 1
ATOM 5411 N N . GLY A 1 666 ? 6.766 -51.713 -27.639 1.00 35.78 666 GLY A N 1
ATOM 5412 C CA . GLY A 1 666 ? 7.001 -53.042 -28.183 1.00 35.78 666 GLY A CA 1
ATOM 5413 C C . GLY A 1 666 ? 7.325 -52.898 -29.667 1.00 35.78 666 GLY A C 1
ATOM 5414 O O . GLY A 1 666 ? 6.399 -52.855 -30.464 1.00 35.78 666 GLY A O 1
ATOM 5415 N N . ASP A 1 667 ? 8.625 -52.838 -29.956 1.00 34.03 667 ASP A N 1
ATOM 5416 C CA . ASP A 1 667 ? 9.302 -53.024 -31.247 1.00 34.03 667 ASP A CA 1
ATOM 5417 C C . ASP A 1 667 ? 9.581 -51.822 -32.182 1.00 34.03 667 ASP A C 1
ATOM 5419 O O . ASP A 1 667 ? 8.682 -51.138 -32.670 1.00 34.03 667 ASP A O 1
ATOM 5423 N N . ILE A 1 668 ? 10.892 -51.751 -32.491 1.00 34.62 668 ILE A N 1
ATOM 5424 C CA . ILE A 1 668 ? 11.694 -51.022 -33.503 1.00 34.62 668 ILE A CA 1
ATOM 5425 C C . ILE A 1 668 ? 12.173 -49.613 -33.141 1.00 34.62 668 ILE A C 1
ATOM 5427 O O . ILE A 1 668 ? 11.393 -48.640 -33.225 1.00 34.62 668 ILE A O 1
#

Foldseek 3Di:
DPPVLFFLQDPPHDLVNVVVLLCLLFPDDPPPPPDPDSLQCPLLSVVLNVLSVVCCPVNNPQADDGGSVLLSVLSVCLLVQHKPVVQLVVVVVVDPPPPDPCSVRHSQSHNQSSLCSRVLAAEHQDDPDDDLHDYDYDDIGGLQVSQCVVQQDFDPDDFQAPFDDLQQAQVLLCLQLVQAEDEDSHLSQALPQSDPVNNYHYHYASLVCLVRPPGSSHPPCSSVLSLVVLCSHQPLPDPPSVVVLCPDPCNVSHRPCSSVGDHDDRVCRRLNNRGRCNNSVVVSVCSNVPGDDPDPSNVVVPCVPPDDDDDDDDDDDPDDPCVVVPDCPPQNVLVVVLVCLLCVLVVVLVCQLLQVDDPPPDLGRNWLLCVLVSLLVNLVQLVVVLVFWHWDWDQDPPPRDTDTDIDGSCPPPDPVVNVVVSVVSVVVSVVSVVVVVVPLDLLSLLLQLLLLQRHVVVVCVRQCVPPVSVPCVSVVVSVVVVVVVLVVLVVVPPDDQDDDPDDDDDDPVVVVLLVVLVDDDDDDDDDDDDDDDDDDDDDDDDDDDDPPDDPPLSVVSNPDHRDPDSVSSHVVLVSLVVCCVVVVRVSVVSCVSRVPRSDCSVVVVLVVVLVVCCPPVNPPDDPVNSVVVSVQVVCVVVVVDDDPDPPPVDDPPCPVVVVVPPDDDDDD

Organism: NCBI:txid1380566

InterPro domains:
  IPR008906 HAT, C-terminal dimerisation domain [PF05699] (553-635)
  IPR012337 Ribonuclease H-like superfamily [SSF53098] (325-638)